Protein AF-0000000068873560 (afdb_homodimer)

Structure (mmCIF, N/CA/C/O backbone):
data_AF-0000000068873560-model_v1
#
loop_
_entity.id
_entity.type
_entity.pdbx_description
1 polymer 'Uncharacterized protein'
#
loop_
_atom_site.group_PDB
_atom_site.id
_atom_site.type_symbol
_atom_site.label_atom_id
_atom_site.label_alt_id
_atom_site.label_comp_id
_atom_site.label_asym_id
_atom_site.label_entity_id
_atom_site.label_seq_id
_atom_site.pdbx_PDB_ins_code
_atom_site.Cartn_x
_atom_site.Cartn_y
_atom_site.Cartn_z
_atom_site.occupancy
_atom_site.B_iso_or_equiv
_atom_site.auth_seq_id
_atom_site.auth_comp_id
_atom_site.auth_asym_id
_atom_site.auth_atom_id
_atom_site.pdbx_PDB_model_num
ATOM 1 N N . MET A 1 1 ? 21.547 13.695 35.094 1 49.75 1 MET A N 1
ATOM 2 C CA . MET A 1 1 ? 22.734 12.859 35.094 1 49.75 1 MET A CA 1
ATOM 3 C C . MET A 1 1 ? 22.391 11.398 35.375 1 49.75 1 MET A C 1
ATOM 5 O O . MET A 1 1 ? 22.875 10.5 34.688 1 49.75 1 MET A O 1
ATOM 9 N N . ILE A 1 2 ? 21.438 11.25 36.281 1 47.84 2 ILE A N 1
ATOM 10 C CA . ILE A 1 2 ? 21.031 9.906 36.688 1 47.84 2 ILE A CA 1
ATOM 11 C C . ILE A 1 2 ? 20.297 9.219 35.531 1 47.84 2 ILE A C 1
ATOM 13 O O . ILE A 1 2 ? 20.547 8.055 35.25 1 47.84 2 ILE A O 1
ATOM 17 N N . ALA A 1 3 ? 19.484 9.969 34.875 1 55.94 3 ALA A N 1
ATOM 18 C CA . ALA A 1 3 ? 18.688 9.383 33.781 1 55.94 3 ALA A CA 1
ATOM 19 C C . ALA A 1 3 ? 19.578 8.945 32.625 1 55.94 3 ALA A C 1
ATOM 21 O O . ALA A 1 3 ? 19.344 7.91 32 1 55.94 3 ALA A O 1
ATOM 22 N N . ILE A 1 4 ? 20.594 9.617 32.438 1 59.22 4 ILE A N 1
ATOM 23 C CA . ILE A 1 4 ? 21.531 9.289 31.375 1 59.22 4 ILE A CA 1
ATOM 24 C C . ILE A 1 4 ? 22.297 8.016 31.734 1 59.22 4 ILE A C 1
ATOM 26 O O . ILE A 1 4 ? 22.547 7.168 30.875 1 59.22 4 ILE A O 1
ATOM 30 N N . ARG A 1 5 ? 22.641 7.875 33.062 1 56.78 5 ARG A N 1
ATOM 31 C CA . ARG A 1 5 ? 23.359 6.688 33.5 1 56.78 5 ARG A CA 1
ATOM 32 C C . ARG A 1 5 ? 22.516 5.434 33.344 1 56.78 5 ARG A C 1
ATOM 34 O O . ARG A 1 5 ? 23.016 4.383 32.938 1 56.78 5 ARG A O 1
ATOM 41 N N . THR A 1 6 ? 21.328 5.582 33.625 1 57.56 6 THR A N 1
ATOM 42 C CA . THR A 1 6 ? 20.422 4.441 33.5 1 57.56 6 THR A CA 1
ATOM 43 C C . THR A 1 6 ? 20.25 4.059 32.031 1 57.56 6 THR A C 1
ATOM 45 O O . THR A 1 6 ? 20.172 2.873 31.688 1 57.56 6 THR A O 1
ATOM 48 N N . LYS A 1 7 ? 20.188 5.062 31.297 1 63.19 7 LYS A N 1
ATOM 49 C CA . LYS A 1 7 ? 20.016 4.762 29.875 1 63.19 7 LYS A CA 1
ATOM 50 C C . LYS A 1 7 ? 21.297 4.168 29.281 1 63.19 7 LYS A C 1
ATOM 52 O O . LYS A 1 7 ? 21.234 3.297 28.406 1 63.19 7 LYS A O 1
ATOM 57 N N . ILE A 1 8 ? 22.359 4.547 29.875 1 61.28 8 ILE A N 1
ATOM 58 C CA . ILE A 1 8 ? 23.625 3.988 29.438 1 61.28 8 ILE A CA 1
ATOM 59 C C . ILE A 1 8 ? 23.703 2.512 29.812 1 61.28 8 ILE A C 1
ATOM 61 O O . ILE A 1 8 ? 24.156 1.682 29.016 1 61.28 8 ILE A O 1
ATOM 65 N N . LYS A 1 9 ? 23.312 2.174 30.953 1 61 9 LYS A N 1
ATOM 66 C CA . LYS A 1 9 ? 23.297 0.784 31.391 1 61 9 LYS A CA 1
ATOM 67 C C . LYS A 1 9 ? 22.344 -0.053 30.547 1 61 9 LYS A C 1
ATOM 69 O O . LYS A 1 9 ? 22.641 -1.213 30.25 1 61 9 LYS A O 1
ATOM 74 N N . ALA A 1 10 ? 21.281 0.544 30.172 1 60.84 10 ALA A N 1
ATOM 75 C CA . ALA A 1 10 ? 20.25 -0.201 29.469 1 60.84 10 ALA A CA 1
ATOM 76 C C . ALA A 1 10 ? 20.562 -0.32 27.984 1 60.84 10 ALA A C 1
ATOM 78 O O . ALA A 1 10 ? 20.312 -1.36 27.359 1 60.84 10 ALA A O 1
ATOM 79 N N . GLN A 1 11 ? 21.156 0.758 27.516 1 64 11 GLN A N 1
ATOM 80 C CA . GLN A 1 11 ? 21.281 0.782 26.062 1 64 11 GLN A CA 1
ATOM 81 C C . GLN A 1 11 ? 22.734 0.658 25.625 1 64 11 GLN A C 1
ATOM 83 O O . GLN A 1 11 ? 23.016 0.486 24.438 1 64 11 GLN A O 1
ATOM 88 N N . GLY A 1 12 ? 23.578 0.713 26.531 1 59.78 12 GLY A N 1
ATOM 89 C CA . GLY A 1 12 ? 25 0.47 26.281 1 59.78 12 GLY A CA 1
ATOM 90 C C . GLY A 1 12 ? 25.766 1.73 25.938 1 59.78 12 GLY A C 1
ATOM 91 O O . GLY A 1 12 ? 25.172 2.785 25.703 1 59.78 12 GLY A O 1
ATOM 92 N N . TRP A 1 13 ? 27.062 1.512 26.047 1 60.91 13 TRP A N 1
ATOM 93 C CA . TRP A 1 13 ? 28 2.607 25.828 1 60.91 13 TRP A CA 1
ATOM 94 C C . TRP A 1 13 ? 27.922 3.121 24.406 1 60.91 13 TRP A C 1
ATOM 96 O O . TRP A 1 13 ? 28.031 4.324 24.156 1 60.91 13 TRP A O 1
ATOM 106 N N . ARG A 1 14 ? 27.688 2.338 23.5 1 59.44 14 ARG A N 1
ATOM 107 C CA . ARG A 1 14 ? 27.578 2.738 22.094 1 59.44 14 ARG A CA 1
ATOM 108 C C . ARG A 1 14 ? 26.375 3.652 21.891 1 59.44 14 ARG A C 1
ATOM 110 O O . ARG A 1 14 ? 26.453 4.629 21.141 1 59.44 14 ARG A O 1
ATOM 117 N N . TRP A 1 15 ? 25.453 3.244 22.594 1 60.69 15 TRP A N 1
ATOM 118 C CA . TRP A 1 15 ? 24.25 4.09 22.547 1 60.69 15 TRP A CA 1
ATOM 119 C C . TRP A 1 15 ? 24.562 5.48 23.094 1 60.69 15 TRP A C 1
ATOM 121 O O . TRP A 1 15 ? 24.188 6.488 22.5 1 60.69 15 TRP A O 1
ATOM 131 N N . PHE A 1 16 ? 25.203 5.496 24.25 1 60.62 16 PHE A N 1
ATOM 132 C CA . PHE A 1 16 ? 25.531 6.762 24.891 1 60.62 16 PHE A CA 1
ATOM 133 C C . PHE A 1 16 ? 26.391 7.629 23.984 1 60.62 16 PHE A C 1
ATOM 135 O O . PHE A 1 16 ? 26.109 8.812 23.797 1 60.62 16 PHE A O 1
ATOM 142 N N . MET A 1 17 ? 27.359 7.012 23.469 1 60.44 17 MET A N 1
ATOM 143 C CA . MET A 1 17 ? 28.234 7.766 22.594 1 60.44 17 MET A CA 1
ATOM 144 C C . MET A 1 17 ? 27.484 8.281 21.375 1 60.44 17 MET A C 1
ATOM 146 O O . MET A 1 17 ? 27.688 9.422 20.938 1 60.44 17 MET A O 1
ATOM 150 N N . ARG A 1 18 ? 26.625 7.484 20.984 1 62.81 18 ARG A N 1
ATOM 151 C CA . ARG A 1 18 ? 25.797 7.898 19.859 1 62.81 18 ARG A CA 1
ATOM 152 C C . ARG A 1 18 ? 24.891 9.07 20.234 1 62.81 18 ARG A C 1
ATOM 154 O O . ARG A 1 18 ? 24.719 10 19.438 1 62.81 18 ARG A O 1
ATOM 161 N N . ARG A 1 19 ? 24.438 8.953 21.391 1 63.59 19 ARG A N 1
ATOM 162 C CA . ARG A 1 19 ? 23.562 10.016 21.859 1 63.59 19 ARG A CA 1
ATOM 163 C C . ARG A 1 19 ? 24.328 11.32 22.031 1 63.59 19 ARG A C 1
ATOM 165 O O . ARG A 1 19 ? 23.844 12.391 21.688 1 63.59 19 ARG A O 1
ATOM 172 N N . VAL A 1 20 ? 25.422 11.18 22.672 1 60.22 20 VAL A N 1
ATOM 173 C CA . VAL A 1 20 ? 26.266 12.352 22.891 1 60.22 20 VAL A CA 1
ATOM 174 C C . VAL A 1 20 ? 26.609 12.984 21.547 1 60.22 20 VAL A C 1
ATOM 176 O O . VAL A 1 20 ? 26.469 14.195 21.359 1 60.22 20 VAL A O 1
ATOM 179 N N . LEU A 1 21 ? 26.875 12.148 20.672 1 59.06 21 LEU A N 1
ATOM 180 C CA . LEU A 1 21 ? 27.266 12.641 19.359 1 59.06 21 LEU A CA 1
ATOM 181 C C . LEU A 1 21 ? 26.078 13.258 18.625 1 59.06 21 LEU A C 1
ATOM 183 O O . LEU A 1 21 ? 26.219 14.289 17.953 1 59.06 21 LEU A O 1
ATOM 187 N N . ARG A 1 22 ? 25.031 12.656 18.859 1 61.5 22 ARG A N 1
ATOM 188 C CA . ARG A 1 22 ? 23.812 13.219 18.281 1 61.5 22 ARG A CA 1
ATOM 189 C C . ARG A 1 22 ? 23.531 14.609 18.844 1 61.5 22 ARG A C 1
ATOM 191 O O . ARG A 1 22 ? 23.141 15.516 18.109 1 61.5 22 ARG A O 1
ATOM 198 N N . GLU A 1 23 ? 23.703 14.625 20.094 1 60.62 23 GLU A N 1
ATOM 199 C CA . GLU A 1 23 ? 23.453 15.906 20.75 1 60.62 23 GLU A CA 1
ATOM 200 C C . GLU A 1 23 ? 24.453 16.969 20.297 1 60.62 23 GLU A C 1
ATOM 202 O O . GLU A 1 23 ? 24.125 18.156 20.25 1 60.62 23 GLU A O 1
ATOM 207 N N . ILE A 1 24 ? 25.531 16.469 19.938 1 58.03 24 ILE A N 1
ATOM 208 C CA . ILE A 1 24 ? 26.547 17.406 19.453 1 58.03 24 ILE A CA 1
ATOM 209 C C . ILE A 1 24 ? 26.219 17.844 18.031 1 58.03 24 ILE A C 1
ATOM 211 O O . ILE A 1 24 ? 26.375 19.016 17.688 1 58.03 24 ILE A O 1
ATOM 215 N N . LEU A 1 25 ? 25.734 16.953 17.281 1 54.62 25 LEU A N 1
ATOM 216 C CA . LEU A 1 25 ? 25.5 17.219 15.867 1 54.62 25 LEU A CA 1
ATOM 217 C C . LEU A 1 25 ? 24.172 17.906 15.656 1 54.62 25 LEU A C 1
ATOM 219 O O . LEU A 1 25 ? 24.031 18.75 14.766 1 54.62 25 LEU A O 1
ATOM 223 N N . GLN A 1 26 ? 23.266 17.484 16.453 1 54.06 26 GLN A N 1
ATOM 224 C CA . GLN A 1 26 ? 21.938 18.094 16.453 1 54.06 26 GLN A CA 1
ATOM 225 C C . GLN A 1 26 ? 21.438 18.328 17.875 1 54.06 26 GLN A C 1
ATOM 227 O O . GLN A 1 26 ? 20.641 17.547 18.406 1 54.06 26 GLN A O 1
ATOM 232 N N . PRO A 1 27 ? 21.938 19.359 18.406 1 53.75 27 PRO A N 1
ATOM 233 C CA . PRO A 1 27 ? 21.625 19.562 19.828 1 53.75 27 PRO A CA 1
ATOM 234 C C . PRO A 1 27 ? 20.141 19.766 20.094 1 53.75 27 PRO A C 1
ATOM 236 O O . PRO A 1 27 ? 19.5 20.594 19.422 1 53.75 27 PRO A O 1
ATOM 239 N N . VAL A 1 28 ? 19.547 18.859 20.812 1 55.38 28 VAL A N 1
ATOM 240 C CA . VAL A 1 28 ? 18.156 19.047 21.234 1 55.38 28 VAL A CA 1
ATOM 241 C C . VAL A 1 28 ? 18.125 19.547 22.672 1 55.38 28 VAL A C 1
ATOM 243 O O . VAL A 1 28 ? 17.125 20.109 23.125 1 55.38 28 VAL A O 1
ATOM 246 N N . THR A 1 29 ? 19.281 19.344 23.406 1 56.38 29 THR A N 1
ATOM 247 C CA . THR A 1 29 ? 19.359 19.766 24.797 1 56.38 29 THR A CA 1
ATOM 248 C C . THR A 1 29 ? 20.266 20.984 24.938 1 56.38 29 THR A C 1
ATOM 250 O O . THR A 1 29 ? 21.031 21.297 24.031 1 56.38 29 THR A O 1
ATOM 253 N N . LYS A 1 30 ? 20.094 21.656 26 1 58.69 30 LYS A N 1
ATOM 254 C CA . LYS A 1 30 ? 20.906 22.828 26.297 1 58.69 30 LYS A CA 1
ATOM 255 C C . LYS A 1 30 ? 22.391 22.484 26.281 1 58.69 30 LYS A C 1
ATOM 257 O O . LYS A 1 30 ? 23.219 23.25 25.766 1 58.69 30 LYS A O 1
ATOM 262 N N . THR A 1 31 ? 22.672 21.406 26.797 1 55.62 31 THR A N 1
ATOM 263 C CA . THR A 1 31 ? 24.062 20.969 26.844 1 55.62 31 THR A CA 1
ATOM 264 C C . THR A 1 31 ? 24.609 20.688 25.438 1 55.62 31 THR A C 1
ATOM 266 O O . THR A 1 31 ? 25.766 21.016 25.141 1 55.62 31 THR A O 1
ATOM 269 N N . GLY A 1 32 ? 23.828 20.125 24.547 1 57.91 32 GLY A N 1
ATOM 270 C CA . GLY A 1 32 ? 24.234 19.828 23.172 1 57.91 32 GLY A CA 1
ATOM 271 C C . GLY A 1 32 ? 24.516 21.078 22.359 1 57.91 32 GLY A C 1
ATOM 272 O O . GLY A 1 32 ? 25.422 21.078 21.516 1 57.91 32 GLY A O 1
ATOM 273 N N . LYS A 1 33 ? 23.859 22.094 22.656 1 59.97 33 LYS A N 1
ATOM 274 C CA . LYS A 1 33 ? 24.078 23.375 21.984 1 59.97 33 LYS A CA 1
ATOM 275 C C . LYS A 1 33 ? 25.469 23.922 22.281 1 59.97 33 LYS A C 1
ATOM 277 O O . LYS A 1 33 ? 26.078 24.578 21.438 1 59.97 33 LYS A O 1
ATOM 282 N N . TYR A 1 34 ? 25.875 23.641 23.422 1 57.53 34 TYR A N 1
ATOM 283 C CA . TYR A 1 34 ? 27.188 24.109 23.812 1 57.53 34 TYR A CA 1
ATOM 284 C C . TYR A 1 34 ? 28.281 23.344 23.062 1 57.53 34 TYR A C 1
ATOM 286 O O . TYR A 1 34 ? 29.391 23.844 22.891 1 57.53 34 TYR A O 1
ATOM 294 N N . LEU A 1 35 ? 27.922 22.234 22.625 1 56.94 35 LEU A N 1
ATOM 295 C CA . LEU A 1 35 ? 28.922 21.391 21.969 1 56.94 35 LEU A CA 1
ATOM 296 C C . LEU A 1 35 ? 28.891 21.594 20.453 1 56.94 35 LEU A C 1
ATOM 298 O O . LEU A 1 35 ? 29.703 21.016 19.734 1 56.94 35 LEU A O 1
ATOM 302 N N . LYS A 1 36 ? 28.062 22.422 19.984 1 59.81 36 LYS A N 1
ATOM 303 C CA . LYS A 1 36 ? 27.859 22.688 18.562 1 59.81 36 LYS A CA 1
ATOM 304 C C . LYS A 1 36 ? 29.172 23.047 17.891 1 59.81 36 LYS A C 1
ATOM 306 O O . LYS A 1 36 ? 29.469 22.578 16.781 1 59.81 36 LYS A O 1
ATOM 311 N N . PRO A 1 37 ? 29.953 23.828 18.562 1 57.69 37 PRO A N 1
ATOM 312 C CA . PRO A 1 37 ? 31.188 24.219 17.875 1 57.69 37 PRO A CA 1
ATOM 313 C C . PRO A 1 37 ? 32.094 23.047 17.578 1 57.69 37 PRO A C 1
ATOM 315 O O . PRO A 1 37 ? 32.938 23.109 16.656 1 57.69 37 PRO A O 1
ATOM 318 N N . PHE A 1 38 ? 31.844 22.016 18.266 1 57.22 38 PHE A N 1
ATOM 319 C CA . PHE A 1 38 ? 32.75 20.891 18.109 1 57.22 38 PHE A CA 1
ATOM 320 C C . PHE A 1 38 ? 32.188 19.891 17.094 1 57.22 38 PHE A C 1
ATOM 322 O O . PHE A 1 38 ? 32.781 18.828 16.875 1 57.22 38 PHE A O 1
ATOM 329 N N . LYS A 1 39 ? 31.141 20.266 16.516 1 62.75 39 LYS A N 1
ATOM 330 C CA . LYS A 1 39 ? 30.469 19.391 15.555 1 62.75 39 LYS A CA 1
ATOM 331 C C . LYS A 1 39 ? 31.406 18.984 14.43 1 62.75 39 LYS A C 1
ATOM 333 O O . LYS A 1 39 ? 31.453 17.797 14.062 1 62.75 39 LYS A O 1
ATOM 338 N N . PHE A 1 40 ? 31.984 19.891 14 1 59.06 40 PHE A N 1
ATOM 339 C CA . PHE A 1 40 ? 32.875 19.625 12.867 1 59.06 40 PHE A CA 1
ATOM 340 C C . PHE A 1 40 ? 34 18.688 13.266 1 59.06 40 PHE A C 1
ATOM 342 O O . PHE A 1 40 ? 34.312 17.734 12.547 1 59.06 40 PHE A O 1
ATOM 349 N N . ALA A 1 41 ? 34.5 18.969 14.375 1 58.72 41 ALA A N 1
ATOM 350 C CA . ALA A 1 41 ? 35.625 18.156 14.852 1 58.72 41 ALA A CA 1
ATOM 351 C C . ALA A 1 41 ? 35.188 16.703 15.094 1 58.72 41 ALA A C 1
ATOM 353 O O . ALA A 1 41 ? 35.875 15.773 14.695 1 58.72 41 ALA A O 1
ATOM 354 N N . ILE A 1 42 ? 34.156 16.578 15.633 1 60.47 42 ILE A N 1
ATOM 355 C CA . ILE A 1 42 ? 33.656 15.25 15.969 1 60.47 42 ILE A CA 1
ATOM 356 C C . ILE A 1 42 ? 33.312 14.5 14.688 1 60.47 42 ILE A C 1
ATOM 358 O O . ILE A 1 42 ? 33.594 13.312 14.555 1 60.47 42 ILE A O 1
ATOM 362 N N . TYR A 1 43 ? 32.812 15.266 13.836 1 61.16 43 TYR A N 1
ATOM 363 C CA . TYR A 1 43 ? 32.469 14.656 12.547 1 61.16 43 TYR A CA 1
ATOM 364 C C . TYR A 1 43 ? 33.75 14.148 11.852 1 61.16 43 TYR A C 1
ATOM 366 O O . TYR A 1 43 ? 33.781 13 11.406 1 61.16 43 TYR A O 1
ATOM 374 N N . VAL A 1 44 ? 34.656 14.953 11.805 1 59.94 44 VAL A N 1
ATOM 375 C CA . VAL A 1 44 ? 35.844 14.648 11.039 1 59.94 44 VAL A CA 1
ATOM 376 C C . VAL A 1 44 ? 36.688 13.617 11.789 1 59.94 44 VAL A C 1
ATOM 378 O O . VAL A 1 44 ? 37.281 12.727 11.18 1 59.94 44 VAL A O 1
ATOM 381 N N . LEU A 1 45 ? 36.594 13.75 13.078 1 63.47 45 LEU A N 1
ATOM 382 C CA . LEU A 1 45 ? 37.531 12.938 13.852 1 63.47 45 LEU A CA 1
ATOM 383 C C . LEU A 1 45 ? 36.906 11.586 14.203 1 63.47 45 LEU A C 1
ATOM 385 O O . LEU A 1 45 ? 37.594 10.594 14.344 1 63.47 45 LEU A O 1
ATOM 389 N N . LEU A 1 46 ? 35.625 11.617 14.219 1 64.31 46 LEU A N 1
ATOM 390 C CA . LEU A 1 46 ? 35.031 10.391 14.719 1 64.31 46 LEU A CA 1
ATOM 391 C C . LEU A 1 46 ? 34.125 9.766 13.664 1 64.31 46 LEU A C 1
ATOM 393 O O . LEU A 1 46 ? 34.281 8.602 13.305 1 64.31 46 LEU A O 1
ATOM 397 N N . CYS A 1 47 ? 33.312 10.602 13.125 1 63.28 47 CYS A N 1
ATOM 398 C CA . CYS A 1 47 ? 32.281 10.055 12.242 1 63.28 47 CYS A CA 1
ATOM 399 C C . CYS A 1 47 ? 32.875 9.562 10.938 1 63.28 47 CYS A C 1
ATOM 401 O O . CYS A 1 47 ? 32.625 8.438 10.508 1 63.28 47 CYS A O 1
ATOM 403 N N . LYS A 1 48 ? 33.719 10.328 10.391 1 64.12 48 LYS A N 1
ATOM 404 C CA . LYS A 1 48 ? 34.312 10.016 9.078 1 64.12 48 LYS A CA 1
ATOM 405 C C . LYS A 1 48 ? 35.188 8.773 9.148 1 64.12 48 LYS A C 1
ATOM 407 O O . LYS A 1 48 ? 35.031 7.848 8.344 1 64.12 48 LYS A O 1
ATOM 412 N N . PRO A 1 49 ? 36.031 8.719 10.094 1 66.06 49 PRO A N 1
ATOM 413 C CA . PRO A 1 49 ? 36.844 7.504 10.172 1 66.06 49 PRO A CA 1
ATOM 414 C C . PRO A 1 49 ? 36 6.254 10.445 1 66.06 49 PRO A C 1
ATOM 416 O O . PRO A 1 49 ? 36.281 5.188 9.891 1 66.06 49 PRO A O 1
ATOM 419 N N . MET A 1 50 ? 35.031 6.406 11.242 1 66.88 50 MET A N 1
ATOM 420 C CA . MET A 1 50 ? 34.156 5.262 11.547 1 66.88 50 MET A CA 1
ATOM 421 C C . MET A 1 50 ? 33.406 4.812 10.305 1 66.88 50 MET A C 1
ATOM 423 O O . MET A 1 50 ? 33.219 3.615 10.086 1 66.88 50 MET A O 1
ATOM 427 N N . ASP A 1 51 ? 32.969 5.73 9.555 1 67.25 51 ASP A N 1
ATOM 428 C CA . ASP A 1 51 ? 32.312 5.41 8.297 1 67.25 51 ASP A CA 1
ATOM 429 C C . ASP A 1 51 ? 33.25 4.637 7.367 1 67.25 51 ASP A C 1
ATOM 431 O O . ASP A 1 51 ? 32.844 3.689 6.699 1 67.25 51 ASP A O 1
ATOM 435 N N . ILE A 1 52 ? 34.438 5.086 7.41 1 64.69 52 ILE A N 1
ATOM 436 C CA . ILE A 1 52 ? 35.438 4.449 6.559 1 64.69 52 ILE A CA 1
ATOM 437 C C . ILE A 1 52 ? 35.688 3.018 7.031 1 64.69 52 ILE A C 1
ATOM 439 O O . ILE A 1 52 ? 35.75 2.096 6.215 1 64.69 52 ILE A O 1
ATOM 443 N N . ILE A 1 53 ? 35.719 2.863 8.305 1 63.16 53 ILE A N 1
ATOM 444 C CA . ILE A 1 53 ? 35.938 1.536 8.875 1 63.16 53 ILE A CA 1
ATOM 445 C C . ILE A 1 53 ? 34.719 0.646 8.57 1 63.16 53 ILE A C 1
ATOM 447 O O . ILE A 1 53 ? 34.875 -0.499 8.133 1 63.16 53 ILE A O 1
ATOM 451 N N . ASN A 1 54 ? 33.594 1.213 8.758 1 63.1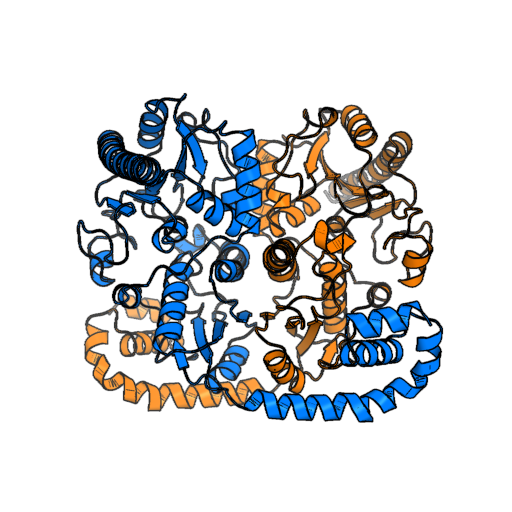9 54 ASN A N 1
ATOM 452 C CA . ASN A 1 54 ? 32.375 0.458 8.5 1 63.19 54 ASN A CA 1
ATOM 453 C C . ASN A 1 54 ? 32.25 0.098 7.027 1 63.19 54 ASN A C 1
ATOM 455 O O . ASN A 1 54 ? 31.766 -0.989 6.691 1 63.19 54 ASN A O 1
ATOM 459 N N . TYR A 1 55 ? 32.656 0.988 6.254 1 62 55 TYR A N 1
ATOM 460 C CA . TYR A 1 55 ? 32.656 0.743 4.816 1 62 55 TYR A CA 1
ATOM 461 C C . TYR A 1 55 ? 33.562 -0.421 4.461 1 62 55 TYR A C 1
ATOM 463 O O . TYR A 1 55 ? 33.188 -1.299 3.68 1 62 55 TYR A O 1
ATOM 471 N N . ARG A 1 56 ? 34.719 -0.36 4.977 1 58.5 56 ARG A N 1
ATOM 472 C CA . ARG A 1 56 ? 35.719 -1.41 4.691 1 58.5 56 ARG A CA 1
ATOM 473 C C . ARG A 1 56 ? 35.219 -2.764 5.188 1 58.5 56 ARG A C 1
ATOM 475 O O . ARG A 1 56 ? 35.438 -3.787 4.535 1 58.5 56 ARG A O 1
ATOM 482 N N . ARG A 1 57 ? 34.5 -2.738 6.203 1 57.28 57 ARG A N 1
ATOM 483 C CA . ARG A 1 57 ? 33.938 -3.957 6.781 1 57.28 57 ARG A CA 1
ATOM 484 C C . ARG A 1 57 ? 32.75 -4.469 5.957 1 57.28 57 ARG A C 1
ATOM 486 O O . ARG A 1 57 ? 32.531 -5.676 5.887 1 57.28 57 ARG A O 1
ATOM 493 N N . SER A 1 58 ? 32.031 -3.506 5.5 1 56.84 58 SER A N 1
ATOM 494 C CA . SER A 1 58 ? 30.828 -3.867 4.738 1 56.84 58 SER A CA 1
ATOM 495 C C . SER A 1 58 ? 31.188 -4.492 3.398 1 56.84 58 SER A C 1
ATOM 497 O O . SER A 1 58 ? 30.438 -5.305 2.857 1 56.84 58 SER A O 1
ATOM 499 N N . LYS A 1 59 ? 32.281 -4.094 2.723 1 52.16 59 LYS A N 1
ATOM 500 C CA . LYS A 1 59 ? 32.719 -4.66 1.444 1 52.16 59 LYS A CA 1
ATOM 501 C C . LYS A 1 59 ? 32.969 -6.156 1.567 1 52.16 59 LYS A C 1
ATOM 503 O O . LYS A 1 59 ? 33.312 -6.812 0.585 1 52.16 59 LYS A O 1
ATOM 508 N N . LYS A 1 60 ? 32.938 -6.629 2.688 1 50.34 60 LYS A N 1
ATOM 509 C CA . LYS A 1 60 ? 33.5 -7.98 2.777 1 50.34 60 LYS A CA 1
ATOM 510 C C . LYS A 1 60 ? 32.625 -8.977 2.018 1 50.34 60 LYS A C 1
ATOM 512 O O . LYS A 1 60 ? 33.125 -9.922 1.41 1 50.34 60 LYS A O 1
ATOM 517 N N . ASN A 1 61 ? 31.156 -9.164 2.24 1 55.81 61 ASN A N 1
ATOM 518 C CA . ASN A 1 61 ? 30.734 -10.359 1.514 1 55.81 61 ASN A CA 1
ATOM 519 C C . ASN A 1 61 ? 29.75 -10.016 0.397 1 55.81 61 ASN A C 1
ATOM 521 O O . ASN A 1 61 ? 28.547 -10.242 0.534 1 55.81 61 ASN A O 1
ATOM 525 N N . PRO A 1 62 ? 30.25 -9.008 -0.578 1 58.81 62 PRO A N 1
ATOM 526 C CA . PRO A 1 62 ? 29.375 -8.742 -1.719 1 58.81 62 PRO A CA 1
ATOM 527 C C . PRO A 1 62 ? 28.812 -10.008 -2.348 1 58.81 62 PRO A C 1
ATOM 529 O O . PRO A 1 62 ? 27.844 -9.953 -3.109 1 58.81 62 PRO A O 1
ATOM 532 N N . THR A 1 63 ? 29.188 -11.023 -1.862 1 71.44 63 THR A N 1
ATOM 533 C CA . THR A 1 63 ? 28.875 -12.266 -2.561 1 71.44 63 THR A CA 1
ATOM 534 C C . THR A 1 63 ? 27.734 -13 -1.865 1 71.44 63 THR A C 1
ATOM 536 O O . THR A 1 63 ? 27.344 -14.086 -2.297 1 71.44 63 THR A O 1
ATOM 539 N N . ASP A 1 64 ? 27.109 -12.32 -1.018 1 88.88 64 ASP A N 1
ATOM 540 C CA . ASP A 1 64 ? 26.062 -13.047 -0.295 1 88.88 64 ASP A CA 1
ATOM 541 C C . ASP A 1 64 ? 24.688 -12.461 -0.58 1 88.88 64 ASP A C 1
ATOM 543 O O . ASP A 1 64 ? 23.891 -12.25 0.341 1 88.88 64 ASP A O 1
ATOM 547 N N . THR A 1 65 ? 24.547 -11.977 -1.823 1 93.12 65 THR A N 1
ATOM 548 C CA . THR A 1 65 ? 23.297 -11.32 -2.184 1 93.12 65 THR A CA 1
ATOM 549 C C . THR A 1 65 ? 22.828 -11.766 -3.564 1 93.12 65 THR A C 1
ATOM 551 O O . THR A 1 65 ? 23.609 -11.789 -4.516 1 93.12 65 THR A O 1
ATOM 554 N N . LEU A 1 66 ? 21.578 -12.211 -3.643 1 96 66 LEU A N 1
ATOM 555 C CA . LEU A 1 66 ? 20.953 -12.359 -4.949 1 96 66 LEU A CA 1
ATOM 556 C C . LEU A 1 66 ? 20.312 -11.055 -5.406 1 96 66 LEU A C 1
ATOM 558 O O . LEU A 1 66 ? 19.516 -10.461 -4.676 1 96 66 LEU A O 1
ATOM 562 N N . TYR A 1 67 ? 20.719 -10.609 -6.574 1 96.62 67 TYR A N 1
ATOM 563 C CA . TYR A 1 67 ? 20.125 -9.438 -7.184 1 96.62 67 TYR A CA 1
ATOM 564 C C . TYR A 1 67 ? 19 -9.828 -8.148 1 96.62 67 TYR A C 1
ATOM 566 O O . TYR A 1 67 ? 19.266 -10.43 -9.188 1 96.62 67 TYR A O 1
ATOM 574 N N . PHE A 1 68 ? 17.812 -9.539 -7.742 1 98.12 68 PHE A N 1
ATOM 575 C CA . PHE A 1 68 ? 16.641 -9.789 -8.578 1 98.12 68 PHE A CA 1
ATOM 576 C C . PHE A 1 68 ? 16.25 -8.539 -9.344 1 98.12 68 PHE A C 1
ATOM 578 O O . PHE A 1 68 ? 15.789 -7.559 -8.758 1 98.12 68 PHE A O 1
ATOM 585 N N . PHE A 1 69 ? 16.406 -8.578 -10.664 1 97.69 69 PHE A N 1
ATOM 586 C CA . PHE A 1 69 ? 16.062 -7.449 -11.516 1 97.69 69 PHE A CA 1
ATOM 587 C C . PHE A 1 69 ? 14.688 -7.648 -12.148 1 97.69 69 PHE A C 1
ATOM 589 O O . PHE A 1 69 ? 14.492 -8.57 -12.938 1 97.69 69 PHE A O 1
ATOM 596 N N . TYR A 1 70 ? 13.758 -6.863 -11.758 1 98.31 70 TYR A N 1
ATOM 597 C CA . TYR A 1 70 ? 12.453 -6.793 -12.398 1 98.31 70 TYR A CA 1
ATOM 598 C C . TYR A 1 70 ? 12.367 -5.582 -13.32 1 98.31 70 TYR A C 1
ATOM 600 O O . TYR A 1 70 ? 12.094 -4.469 -12.867 1 98.31 70 TYR A O 1
ATOM 608 N N . ASP A 1 71 ? 12.508 -5.82 -14.625 1 96.69 71 ASP A N 1
ATOM 609 C CA . ASP A 1 71 ? 12.688 -4.766 -15.617 1 96.69 71 ASP A CA 1
ATOM 610 C C . ASP A 1 71 ? 11.367 -4.438 -16.312 1 96.69 71 ASP A C 1
ATOM 612 O O . ASP A 1 71 ? 10.844 -5.242 -17.078 1 96.69 71 ASP A O 1
ATOM 616 N N . LEU A 1 72 ? 10.898 -3.209 -16.062 1 96.31 72 LEU A N 1
ATOM 617 C CA . LEU A 1 72 ? 9.57 -2.814 -16.516 1 96.31 72 LEU A CA 1
ATOM 618 C C . LEU A 1 72 ? 9.562 -2.549 -18.016 1 96.31 72 LEU A C 1
ATOM 620 O O . LEU A 1 72 ? 8.523 -2.195 -18.578 1 96.31 72 LEU A O 1
ATOM 624 N N . GLU A 1 73 ? 10.648 -2.695 -18.594 1 91.38 73 GLU A N 1
ATOM 625 C CA . GLU A 1 73 ? 10.672 -2.652 -20.062 1 91.38 73 GLU A CA 1
ATOM 626 C C . GLU A 1 73 ? 10.039 -3.904 -20.656 1 91.38 73 GLU A C 1
ATOM 628 O O . GLU A 1 73 ? 9.445 -3.854 -21.734 1 91.38 73 GLU A O 1
ATOM 633 N N . VAL A 1 74 ? 10.133 -5.008 -19.844 1 90.19 74 VAL A N 1
ATOM 634 C CA . VAL A 1 74 ? 9.672 -6.27 -20.406 1 90.19 74 VAL A CA 1
ATOM 635 C C . VAL A 1 74 ? 8.688 -6.938 -19.453 1 90.19 74 VAL A C 1
ATOM 637 O O . VAL A 1 74 ? 7.836 -7.727 -19.875 1 90.19 74 VAL A O 1
ATOM 640 N N . GLU A 1 75 ? 8.844 -6.668 -18.234 1 94.31 75 GLU A N 1
ATOM 641 C CA . GLU A 1 75 ? 7.992 -7.301 -17.219 1 94.31 75 GLU A CA 1
ATOM 642 C C . GLU A 1 75 ? 6.676 -6.547 -17.062 1 94.31 75 GLU A C 1
ATOM 644 O O . GLU A 1 75 ? 6.652 -5.316 -17.078 1 94.31 75 GLU A O 1
ATOM 649 N N . PRO A 1 76 ? 5.586 -7.223 -16.922 1 92.31 76 PRO A N 1
ATOM 650 C CA . PRO A 1 76 ? 4.309 -6.547 -16.672 1 92.31 76 PRO A CA 1
ATOM 651 C C . PRO A 1 76 ? 4.164 -6.051 -15.242 1 92.31 76 PRO A C 1
ATOM 653 O O . PRO A 1 76 ? 4.762 -6.617 -14.328 1 92.31 76 PRO A O 1
ATOM 656 N N . ILE A 1 77 ? 3.434 -5.004 -15.109 1 95.62 77 ILE A N 1
ATOM 657 C CA . ILE A 1 77 ? 3.121 -4.492 -13.781 1 95.62 77 ILE A CA 1
ATOM 658 C C . ILE A 1 77 ? 1.806 -5.094 -13.297 1 95.62 77 ILE A C 1
ATOM 660 O O . ILE A 1 77 ? 0.796 -4.391 -13.188 1 95.62 77 ILE A O 1
ATOM 664 N N . THR A 1 78 ? 1.867 -6.312 -12.992 1 94.81 78 THR A N 1
ATOM 665 C CA . THR A 1 78 ? 0.742 -7.129 -12.547 1 94.81 78 THR A CA 1
ATOM 666 C C . THR A 1 78 ? 1.168 -8.078 -11.43 1 94.81 78 THR A C 1
ATOM 668 O O . THR A 1 78 ? 2.289 -7.984 -10.922 1 94.81 78 THR A O 1
ATOM 671 N N . TYR A 1 79 ? 0.296 -8.984 -11.117 1 96.44 79 TYR A N 1
ATOM 672 C CA . TYR A 1 79 ? 0.576 -9.961 -10.062 1 96.44 79 TYR A CA 1
ATOM 673 C C . TYR A 1 79 ? 1.55 -11.023 -10.555 1 96.44 79 TYR A C 1
ATOM 675 O O . TYR A 1 79 ? 1.991 -11.875 -9.781 1 96.44 79 TYR A O 1
ATOM 683 N N . ASN A 1 80 ? 1.987 -10.914 -11.82 1 95 80 ASN A N 1
ATOM 684 C CA . ASN A 1 80 ? 3.082 -11.758 -12.281 1 95 80 ASN A CA 1
ATOM 685 C C . ASN A 1 80 ? 4.336 -11.562 -11.43 1 95 80 ASN A C 1
ATOM 687 O O . ASN A 1 80 ? 5.16 -12.477 -11.32 1 95 80 ASN A O 1
ATOM 691 N N . PHE A 1 81 ? 4.336 -10.445 -10.883 1 98 81 PHE A N 1
ATOM 692 C CA . PHE A 1 81 ? 5.445 -10.133 -9.992 1 98 81 PHE A CA 1
ATOM 693 C C . PHE A 1 81 ? 5.516 -11.133 -8.836 1 98 81 PHE A C 1
ATOM 695 O O . PHE A 1 81 ? 6.602 -11.43 -8.336 1 98 81 PHE A O 1
ATOM 702 N N . CYS A 1 82 ? 4.43 -11.734 -8.414 1 97.31 82 CYS A N 1
ATOM 703 C CA . CYS A 1 82 ? 4.41 -12.758 -7.371 1 97.31 82 CYS A CA 1
ATOM 704 C C . CYS A 1 82 ? 5.285 -13.945 -7.75 1 97.31 82 CYS A C 1
ATOM 706 O O . CYS A 1 82 ? 6.102 -14.398 -6.949 1 97.31 82 CYS A O 1
ATOM 708 N N . TRP A 1 83 ? 5.09 -14.375 -8.961 1 96.44 83 TRP A N 1
ATOM 709 C CA . TRP A 1 83 ? 5.852 -15.516 -9.453 1 96.44 83 TRP A CA 1
ATOM 710 C C . TRP A 1 83 ? 7.34 -15.188 -9.516 1 96.44 83 TRP A C 1
ATOM 712 O O . TRP A 1 83 ? 8.18 -15.961 -9.047 1 96.44 83 TRP A O 1
ATOM 722 N N . ALA A 1 84 ? 7.59 -14.016 -10.086 1 97.25 84 ALA A N 1
ATOM 723 C CA . ALA A 1 84 ? 8.984 -13.586 -10.227 1 97.25 84 ALA A CA 1
ATOM 724 C C . ALA A 1 84 ? 9.664 -13.492 -8.859 1 97.25 84 ALA A C 1
ATOM 726 O O . ALA A 1 84 ? 10.789 -13.961 -8.695 1 97.25 84 ALA A O 1
ATOM 727 N N . LEU A 1 85 ? 9.008 -12.922 -7.941 1 97.69 85 LEU A N 1
ATOM 728 C CA . LEU A 1 85 ? 9.531 -12.727 -6.598 1 97.69 85 LEU A CA 1
ATOM 729 C C . LEU A 1 85 ? 9.758 -14.07 -5.902 1 97.69 85 LEU A C 1
ATOM 731 O O . LEU A 1 85 ? 10.789 -14.273 -5.254 1 97.69 85 LEU A O 1
ATOM 735 N N . ALA A 1 86 ? 8.805 -14.961 -6.016 1 97.25 86 ALA A N 1
ATOM 736 C CA . ALA A 1 86 ? 8.93 -16.281 -5.414 1 97.25 86 ALA A CA 1
ATOM 737 C C . ALA A 1 86 ? 10.102 -17.047 -6.02 1 97.25 86 ALA A C 1
ATOM 739 O O . ALA A 1 86 ? 10.836 -17.75 -5.305 1 97.25 86 ALA A O 1
ATOM 740 N N . ILE A 1 87 ? 10.266 -16.938 -7.293 1 97.12 87 ILE A N 1
ATOM 741 C CA . ILE A 1 87 ? 11.375 -17.594 -7.965 1 97.12 87 ILE A CA 1
ATOM 742 C C . ILE A 1 87 ? 12.695 -17.016 -7.461 1 97.12 87 ILE A C 1
ATOM 744 O O . ILE A 1 87 ? 13.641 -17.766 -7.168 1 97.12 87 ILE A O 1
ATOM 748 N N . ALA A 1 88 ? 12.734 -15.695 -7.371 1 97 88 ALA A N 1
ATOM 749 C CA . ALA A 1 88 ? 13.938 -15.055 -6.855 1 97 88 ALA A CA 1
ATOM 750 C C . ALA A 1 88 ? 14.266 -15.547 -5.449 1 97 88 ALA A C 1
ATOM 752 O O . ALA A 1 88 ? 15.43 -15.844 -5.145 1 97 88 ALA A O 1
ATOM 753 N N . GLU A 1 89 ? 13.32 -15.688 -4.594 1 96.88 89 GLU A N 1
ATOM 754 C CA . GLU A 1 89 ? 13.516 -16.172 -3.232 1 96.88 89 GLU A CA 1
ATOM 755 C C . GLU A 1 89 ? 13.984 -17.625 -3.234 1 96.88 89 GLU A C 1
ATOM 757 O O . GLU A 1 89 ? 14.875 -18 -2.467 1 96.88 89 GLU A O 1
ATOM 762 N N . ALA A 1 90 ? 13.359 -18.422 -4.078 1 95.94 90 ALA A N 1
ATOM 763 C CA . ALA A 1 90 ? 13.773 -19.812 -4.195 1 95.94 90 ALA A CA 1
ATOM 764 C C . ALA A 1 90 ? 15.227 -19.906 -4.652 1 95.94 90 ALA A C 1
ATOM 766 O O . ALA A 1 90 ? 15.992 -20.734 -4.137 1 95.94 90 ALA A O 1
ATOM 767 N N . ARG A 1 91 ? 15.578 -19.094 -5.59 1 95.31 91 ARG A N 1
ATOM 768 C CA . ARG A 1 91 ? 16.953 -19.062 -6.098 1 95.31 91 ARG A CA 1
ATOM 769 C C . ARG A 1 91 ? 17.922 -18.625 -5.012 1 95.31 91 ARG A C 1
ATOM 771 O O . ARG A 1 91 ? 19.031 -19.156 -4.91 1 95.31 91 ARG A O 1
ATOM 778 N N . ARG A 1 92 ? 17.562 -17.609 -4.281 1 95.5 92 ARG A N 1
ATOM 779 C CA . ARG A 1 92 ? 18.391 -17.172 -3.158 1 95.5 92 ARG A CA 1
ATOM 780 C C . ARG A 1 92 ? 18.672 -18.328 -2.207 1 95.5 92 ARG A C 1
ATOM 782 O O . ARG A 1 92 ? 19.828 -18.531 -1.81 1 95.5 92 ARG A O 1
ATOM 789 N N . LYS A 1 93 ? 17.656 -19.078 -1.861 1 94.56 93 LYS A N 1
ATOM 790 C CA . LYS A 1 93 ? 17.781 -20.219 -0.962 1 94.56 93 LYS A CA 1
ATOM 791 C C . LYS A 1 93 ? 18.672 -21.312 -1.58 1 94.56 93 LYS A C 1
ATOM 793 O O . LYS A 1 93 ? 19.5 -21.906 -0.895 1 94.56 93 LYS A O 1
ATOM 798 N N . GLU A 1 94 ? 18.375 -21.516 -2.805 1 94 94 GLU A N 1
ATOM 799 C CA . GLU A 1 94 ? 19.141 -22.531 -3.523 1 94 94 GLU A CA 1
ATOM 800 C C . GLU A 1 94 ? 20.641 -22.219 -3.475 1 94 94 GLU A C 1
ATOM 802 O O . GLU A 1 94 ? 21.453 -23.125 -3.297 1 94 94 GLU A O 1
ATOM 807 N N . HIS A 1 95 ? 20.984 -20.984 -3.6 1 93.62 95 HIS A N 1
ATOM 808 C CA . HIS A 1 95 ? 22.375 -20.562 -3.586 1 93.62 95 HIS A CA 1
ATOM 809 C C . HIS A 1 95 ? 22.859 -20.312 -2.162 1 93.62 95 HIS A C 1
ATOM 811 O O . HIS A 1 95 ? 24 -19.891 -1.956 1 93.62 95 HIS A O 1
ATOM 817 N N . ARG A 1 96 ? 22 -20.5 -1.178 1 94.06 96 ARG A N 1
ATOM 818 C CA . ARG A 1 96 ? 22.312 -20.328 0.236 1 94.06 96 ARG A CA 1
ATOM 819 C C . ARG A 1 96 ? 22.812 -18.906 0.519 1 94.06 96 ARG A C 1
ATOM 821 O O . ARG A 1 96 ? 23.797 -18.719 1.214 1 94.06 96 ARG A O 1
ATOM 828 N N . LEU A 1 97 ? 22.172 -17.984 -0.169 1 93.81 97 LEU A N 1
ATOM 829 C CA . LEU A 1 97 ? 22.469 -16.578 0.042 1 93.81 97 LEU A CA 1
ATOM 830 C C . LEU A 1 97 ? 21.594 -15.992 1.146 1 93.81 97 LEU A C 1
ATOM 832 O O . LEU A 1 97 ? 20.453 -16.391 1.313 1 93.81 97 LEU A O 1
ATOM 836 N N . SER A 1 98 ? 22.109 -15.055 1.841 1 91.19 98 SER A N 1
ATOM 837 C CA . SER A 1 98 ? 21.422 -14.5 2.998 1 91.19 98 SER A CA 1
ATOM 838 C C . SER A 1 98 ? 20.516 -13.344 2.596 1 91.19 98 SER A C 1
ATOM 840 O O . SER A 1 98 ? 19.516 -13.062 3.275 1 91.19 98 SER A O 1
ATOM 842 N N . GLN A 1 99 ? 20.875 -12.711 1.477 1 92.56 99 GLN A N 1
ATOM 843 C CA . GLN A 1 99 ? 20.156 -11.477 1.171 1 92.56 99 GLN A CA 1
ATOM 844 C C . GLN A 1 99 ? 19.531 -11.531 -0.223 1 92.56 99 GLN A C 1
ATOM 846 O O . GLN A 1 99 ? 20.094 -12.148 -1.134 1 92.56 99 GLN A O 1
ATOM 851 N N . LEU A 1 100 ? 18.406 -10.961 -0.318 1 96.19 100 LEU A N 1
ATOM 852 C CA . LEU A 1 100 ? 17.734 -10.727 -1.589 1 96.19 100 LEU A CA 1
ATOM 853 C C . LEU A 1 100 ? 17.562 -9.234 -1.845 1 96.19 100 LEU A C 1
ATOM 855 O O . LEU A 1 100 ? 17.047 -8.508 -0.991 1 96.19 100 LEU A O 1
ATOM 859 N N . LYS A 1 101 ? 18.078 -8.789 -2.912 1 96.5 101 LYS A N 1
ATOM 860 C CA . LYS A 1 101 ? 17.938 -7.398 -3.334 1 96.5 101 LYS A CA 1
ATOM 861 C C . LYS A 1 101 ? 17.031 -7.285 -4.555 1 96.5 101 LYS A C 1
ATOM 863 O O . LYS A 1 101 ? 17.375 -7.773 -5.637 1 96.5 101 LYS A O 1
ATOM 868 N N . ILE A 1 102 ? 15.93 -6.656 -4.395 1 98.31 102 ILE A N 1
ATOM 869 C CA . ILE A 1 102 ? 14.945 -6.484 -5.461 1 98.31 102 ILE A CA 1
ATOM 870 C C . ILE A 1 102 ? 15.18 -5.152 -6.172 1 98.31 102 ILE A C 1
ATOM 872 O O . ILE A 1 102 ? 15.148 -4.094 -5.539 1 98.31 102 ILE A O 1
ATOM 876 N N . ILE A 1 103 ? 15.414 -5.176 -7.426 1 98.19 103 ILE A N 1
ATOM 877 C CA . ILE A 1 103 ? 15.664 -3.98 -8.227 1 98.19 103 ILE A CA 1
ATOM 878 C C . ILE A 1 103 ? 14.57 -3.83 -9.281 1 98.19 103 ILE A C 1
ATOM 880 O O . ILE A 1 103 ? 14.477 -4.645 -10.203 1 98.19 103 ILE A O 1
ATOM 884 N N . ILE A 1 104 ? 13.773 -2.857 -9.133 1 98.25 104 ILE A N 1
ATOM 885 C CA . ILE A 1 104 ? 12.773 -2.533 -10.148 1 98.25 104 ILE A CA 1
ATOM 886 C C . ILE A 1 104 ? 13.336 -1.495 -11.109 1 98.25 104 ILE A C 1
ATOM 888 O O . ILE A 1 104 ? 13.68 -0.382 -10.711 1 98.25 104 ILE A O 1
ATOM 892 N N . VAL A 1 105 ? 13.391 -1.853 -12.375 1 96.81 105 VAL A N 1
ATOM 893 C CA . VAL A 1 105 ? 14.031 -1.044 -13.406 1 96.81 105 VAL A CA 1
ATOM 894 C C . VAL A 1 105 ? 12.969 -0.387 -14.281 1 96.81 105 VAL A C 1
ATOM 896 O O . VAL A 1 105 ? 12.102 -1.068 -14.828 1 96.81 105 VAL A O 1
ATOM 899 N N . PRO A 1 106 ? 13.039 0.928 -14.367 1 94.94 106 PRO A N 1
ATOM 900 C CA . PRO A 1 106 ? 12.031 1.594 -15.188 1 94.94 106 PRO A CA 1
ATOM 901 C C . PRO A 1 106 ? 12.133 1.226 -16.672 1 94.94 106 PRO A C 1
ATOM 903 O O . PRO A 1 106 ? 13.227 0.915 -17.156 1 94.94 106 PRO A O 1
ATOM 906 N N .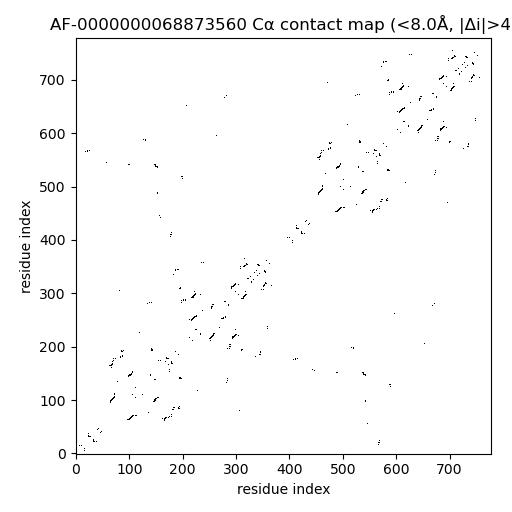 GLY A 1 107 ? 11 1.253 -17.281 1 92.19 107 GLY A N 1
ATOM 907 C CA . GLY A 1 107 ? 10.977 1.052 -18.719 1 92.19 107 GLY A CA 1
ATOM 908 C C . GLY A 1 107 ? 11.414 2.277 -19.5 1 92.19 107 GLY A C 1
ATOM 909 O O . GLY A 1 107 ? 11.703 3.32 -18.922 1 92.19 107 GLY A O 1
ATOM 910 N N . LEU A 1 108 ? 11.414 2.141 -20.766 1 86.06 108 LEU A N 1
ATOM 911 C CA . LEU A 1 108 ? 11.922 3.201 -21.641 1 86.06 108 LEU A CA 1
ATOM 912 C C . LEU A 1 108 ? 10.836 4.234 -21.922 1 86.06 108 LEU A C 1
ATOM 914 O O . LEU A 1 108 ? 11.141 5.398 -22.188 1 86.06 108 LEU A O 1
ATOM 918 N N . SER A 1 109 ? 9.625 3.74 -21.859 1 85.62 109 SER A N 1
ATOM 919 C CA . SER A 1 109 ? 8.508 4.637 -22.156 1 85.62 109 SER A CA 1
ATOM 920 C C . SER A 1 109 ? 7.926 5.234 -20.875 1 85.62 109 SER A C 1
ATOM 922 O O . SER A 1 109 ? 6.977 4.691 -20.312 1 85.62 109 SER A O 1
ATOM 924 N N . GLN A 1 110 ? 8.43 6.383 -20.5 1 84.69 110 GLN A N 1
ATOM 925 C CA . GLN A 1 110 ? 7.977 7.066 -19.281 1 84.69 110 GLN A CA 1
ATOM 926 C C . GLN A 1 110 ? 8.039 6.141 -18.078 1 84.69 110 GLN A C 1
ATOM 928 O O . GLN A 1 110 ? 7.109 6.105 -17.266 1 84.69 110 GLN A O 1
ATOM 933 N N . GLY A 1 111 ? 9.047 5.277 -18.109 1 90.06 111 GLY A N 1
ATOM 934 C CA . GLY A 1 111 ? 9.297 4.398 -16.969 1 90.06 111 GLY A CA 1
ATOM 935 C C . GLY A 1 111 ? 8.531 3.09 -17.062 1 90.06 111 GLY A C 1
ATOM 936 O O . GLY A 1 111 ? 8.617 2.256 -16.156 1 90.06 111 GLY A O 1
ATOM 937 N N . LEU A 1 112 ? 7.734 2.945 -18.109 1 91.69 112 LEU A N 1
ATOM 938 C CA . LEU A 1 112 ? 6.883 1.768 -18.266 1 91.69 112 LEU A CA 1
ATOM 939 C C . LEU A 1 112 ? 7.172 1.044 -19.562 1 91.69 112 LEU A C 1
ATOM 941 O O . LEU A 1 112 ? 7.902 1.558 -20.422 1 91.69 112 LEU A O 1
ATOM 945 N N . ARG A 1 113 ? 6.652 -0.175 -19.641 1 88.12 113 ARG A N 1
ATOM 946 C CA . ARG A 1 113 ? 6.73 -0.878 -20.906 1 88.12 113 ARG A CA 1
ATOM 947 C C . ARG A 1 113 ? 5.641 -0.403 -21.859 1 88.12 113 ARG A C 1
ATOM 949 O O . ARG A 1 113 ? 4.566 0.017 -21.422 1 88.12 113 ARG A O 1
ATOM 956 N N . LYS A 1 114 ? 5.945 -0.5 -23.094 1 82.81 114 LYS A N 1
ATOM 957 C CA . LYS A 1 114 ? 4.91 -0.243 -24.078 1 82.81 114 LYS A CA 1
ATOM 958 C C . LYS A 1 114 ? 3.93 -1.408 -24.172 1 82.81 114 LYS A C 1
ATOM 960 O O . LYS A 1 114 ? 4.34 -2.57 -24.203 1 82.81 114 LYS A O 1
ATOM 965 N N . GLU A 1 115 ? 2.723 -1.064 -24.062 1 83.75 115 GLU A N 1
ATOM 966 C CA . GLU A 1 115 ? 1.677 -2.078 -24.156 1 83.75 115 GLU A CA 1
ATOM 967 C C . GLU A 1 115 ? 0.87 -1.918 -25.438 1 83.75 115 GLU A C 1
ATOM 969 O O . GLU A 1 115 ? 0.97 -0.894 -26.125 1 83.75 115 GLU A O 1
ATOM 974 N N . ASP A 1 116 ? 0.224 -3.014 -25.766 1 80.56 116 ASP A N 1
ATOM 975 C CA . ASP A 1 116 ? -0.664 -2.918 -26.922 1 80.56 116 ASP A CA 1
ATOM 976 C C . ASP A 1 116 ? -1.752 -1.871 -26.688 1 80.56 116 ASP A C 1
ATOM 978 O O . ASP A 1 116 ? -2.102 -1.573 -25.547 1 80.56 116 ASP A O 1
ATOM 982 N N . SER A 1 117 ? -2.229 -1.361 -27.812 1 83.56 117 SER A N 1
ATOM 983 C CA . SER A 1 117 ? -3.18 -0.257 -27.75 1 83.56 117 SER A CA 1
ATOM 984 C C . SER A 1 117 ? -4.461 -0.665 -27.031 1 83.56 117 SER A C 1
ATOM 986 O O . SER A 1 117 ? -5.035 0.127 -26.281 1 83.56 117 SER A O 1
ATOM 988 N N . GLU A 1 118 ? -4.879 -1.842 -27.219 1 82.25 118 GLU A N 1
ATOM 989 C CA . GLU A 1 118 ? -6.105 -2.314 -26.578 1 82.25 118 GLU A CA 1
ATOM 990 C C . GLU A 1 118 ? -5.961 -2.352 -25.062 1 82.25 118 GLU A C 1
ATOM 992 O O . GLU A 1 118 ? -6.848 -1.893 -24.344 1 82.25 118 GLU A O 1
ATOM 997 N N . TYR A 1 119 ? -4.879 -2.826 -24.641 1 85.56 119 TYR A N 1
ATOM 998 C CA . TYR A 1 119 ? -4.609 -2.881 -23.203 1 85.56 119 TYR A CA 1
ATOM 999 C C . TYR A 1 119 ? -4.457 -1.479 -22.625 1 85.56 119 TYR A C 1
ATOM 1001 O O . TYR A 1 119 ? -4.996 -1.181 -21.562 1 85.56 119 TYR A O 1
ATOM 1009 N N . GLN A 1 120 ? -3.852 -0.616 -23.344 1 88.38 120 GLN A N 1
ATOM 1010 C CA . GLN A 1 120 ? -3.566 0.735 -22.875 1 88.38 120 GLN A CA 1
ATOM 1011 C C . GLN A 1 120 ? -4.848 1.55 -22.719 1 88.38 120 GLN A C 1
ATOM 1013 O O . GLN A 1 120 ? -4.93 2.441 -21.875 1 88.38 120 GLN A O 1
ATOM 1018 N N . THR A 1 121 ? -5.754 1.188 -23.547 1 88.12 121 THR A N 1
ATOM 1019 C CA . THR A 1 121 ? -7.027 1.898 -23.469 1 88.12 121 THR A CA 1
ATOM 1020 C C . THR A 1 121 ? -7.758 1.559 -22.172 1 88.12 121 THR A C 1
ATOM 1022 O O . THR A 1 121 ? -8.445 2.406 -21.609 1 88.12 121 THR A O 1
ATOM 1025 N N . ILE A 1 122 ? -7.547 0.396 -21.719 1 87.75 122 ILE A N 1
ATOM 1026 C CA . ILE A 1 122 ? -8.234 -0.074 -20.516 1 87.75 122 ILE A CA 1
ATOM 1027 C C . ILE A 1 122 ? -7.391 0.234 -19.281 1 87.75 122 ILE A C 1
ATOM 1029 O O . ILE A 1 122 ? -7.906 0.723 -18.281 1 87.75 122 ILE A O 1
ATOM 1033 N N . ILE A 1 123 ? -6.113 -0.028 -19.422 1 91.69 123 ILE A N 1
ATOM 1034 C CA . ILE A 1 123 ? -5.148 0.237 -18.359 1 91.69 123 ILE A CA 1
ATOM 1035 C C . ILE A 1 123 ? -4.102 1.237 -18.859 1 91.69 123 ILE A C 1
ATOM 1037 O O . ILE A 1 123 ? -3.053 0.845 -19.375 1 91.69 123 ILE A O 1
ATOM 1041 N N . ASN A 1 124 ? -4.359 2.451 -18.594 1 92.94 124 ASN A N 1
ATOM 1042 C CA . ASN A 1 124 ? -3.48 3.502 -19.109 1 92.94 124 ASN A CA 1
ATOM 1043 C C . ASN A 1 124 ? -2.244 3.666 -18.219 1 92.94 124 ASN A C 1
ATOM 1045 O O . ASN A 1 124 ? -2.057 2.918 -17.266 1 92.94 124 ASN A O 1
ATOM 1049 N N . ASP A 1 125 ? -1.426 4.637 -18.531 1 92.94 125 ASP A N 1
ATOM 1050 C CA . ASP A 1 125 ? -0.149 4.832 -17.844 1 92.94 125 ASP A CA 1
ATOM 1051 C C . ASP A 1 125 ? -0.36 5.168 -16.375 1 92.94 125 ASP A C 1
ATOM 1053 O O . ASP A 1 125 ? 0.352 4.656 -15.508 1 92.94 125 ASP A O 1
ATOM 1057 N N . ALA A 1 126 ? -1.33 5.984 -16.094 1 94.06 126 ALA A N 1
ATOM 1058 C CA . ALA A 1 126 ? -1.605 6.371 -14.719 1 94.06 126 ALA A CA 1
ATOM 1059 C C . ALA A 1 126 ? -1.973 5.156 -13.867 1 94.06 126 ALA A C 1
ATOM 1061 O O . ALA A 1 126 ? -1.507 5.016 -12.734 1 94.06 126 ALA A O 1
ATOM 1062 N N . ALA A 1 127 ? -2.74 4.305 -14.445 1 94.81 127 ALA A N 1
ATOM 1063 C CA . ALA A 1 127 ? -3.143 3.076 -13.766 1 94.81 127 ALA A CA 1
ATOM 1064 C C . ALA A 1 127 ? -1.944 2.16 -13.531 1 94.81 127 ALA A C 1
ATOM 1066 O O . ALA A 1 127 ? -1.833 1.532 -12.477 1 94.81 127 ALA A O 1
ATOM 1067 N N . ARG A 1 128 ? -1.131 2.084 -14.477 1 95.25 128 ARG A N 1
ATOM 1068 C CA . ARG A 1 128 ? 0.039 1.222 -14.344 1 95.25 128 ARG A CA 1
ATOM 1069 C C . ARG A 1 128 ? 1.019 1.776 -13.32 1 95.25 128 ARG A C 1
ATOM 1071 O O . ARG A 1 128 ? 1.63 1.019 -12.562 1 95.25 128 ARG A O 1
ATOM 1078 N N . TRP A 1 129 ? 1.146 3.066 -13.273 1 94.94 129 TRP A N 1
ATOM 1079 C CA . TRP A 1 129 ? 1.967 3.688 -12.234 1 94.94 129 TRP A CA 1
ATOM 1080 C C . TRP A 1 129 ? 1.395 3.412 -10.852 1 94.94 129 TRP A C 1
ATOM 1082 O O . TRP A 1 129 ? 2.139 3.125 -9.906 1 94.94 129 TRP A O 1
ATOM 1092 N N . TRP A 1 130 ? 0.119 3.469 -10.781 1 96.12 130 TRP A N 1
ATOM 1093 C CA . TRP A 1 130 ? -0.57 3.143 -9.531 1 96.12 130 TRP A CA 1
ATOM 1094 C C . TRP A 1 130 ? -0.229 1.729 -9.078 1 96.12 130 TRP A C 1
ATOM 1096 O O . TRP A 1 130 ? -0.002 1.491 -7.887 1 96.12 130 TRP A O 1
ATOM 1106 N N . ARG A 1 131 ? -0.105 0.861 -9.977 1 96.81 131 ARG A N 1
ATOM 1107 C CA . ARG A 1 131 ? 0.118 -0.549 -9.672 1 96.81 131 ARG A CA 1
ATOM 1108 C C . ARG A 1 131 ? 1.527 -0.778 -9.133 1 96.81 131 ARG A C 1
ATOM 1110 O O . ARG A 1 131 ? 1.769 -1.735 -8.398 1 96.81 131 ARG A O 1
ATOM 1117 N N . ILE A 1 132 ? 2.455 0.063 -9.523 1 97.19 132 ILE A N 1
ATOM 1118 C CA . ILE A 1 132 ? 3.797 -0.055 -8.969 1 97.19 132 ILE A CA 1
ATOM 1119 C C . ILE A 1 132 ? 3.74 0.104 -7.449 1 97.19 132 ILE A C 1
ATOM 1121 O O . ILE A 1 132 ? 4.309 -0.703 -6.711 1 97.19 132 ILE A O 1
ATOM 1125 N N . TYR A 1 133 ? 2.955 1.029 -6.992 1 96.81 133 TYR A N 1
ATOM 1126 C CA . TYR A 1 133 ? 2.885 1.35 -5.57 1 96.81 133 TYR A CA 1
ATOM 1127 C C . TYR A 1 133 ? 1.878 0.453 -4.859 1 96.81 133 TYR A C 1
ATOM 1129 O O . TYR A 1 133 ? 1.955 0.266 -3.643 1 96.81 133 TYR A O 1
ATOM 1137 N N . SER A 1 134 ? 0.991 -0.129 -5.621 1 96.62 134 SER A N 1
ATOM 1138 C CA . SER A 1 134 ? -0.069 -0.899 -4.98 1 96.62 134 SER A CA 1
ATOM 1139 C C . SER A 1 134 ? 0.21 -2.396 -5.059 1 96.62 134 SER A C 1
ATOM 1141 O O . SER A 1 134 ? -0.35 -3.178 -4.289 1 96.62 134 SER A O 1
ATOM 1143 N N . ILE A 1 135 ? 1.048 -2.758 -5.984 1 97.62 135 ILE A N 1
ATOM 1144 C CA . ILE A 1 135 ? 1.268 -4.188 -6.188 1 97.62 135 ILE A CA 1
ATOM 1145 C C . ILE A 1 135 ? 2.746 -4.512 -5.996 1 97.62 135 ILE A C 1
ATOM 1147 O O . ILE A 1 135 ? 3.113 -5.242 -5.07 1 97.62 135 ILE A O 1
ATOM 1151 N N . LEU A 1 136 ? 3.627 -3.844 -6.711 1 98.19 136 LEU A N 1
ATOM 1152 C CA . LEU A 1 136 ? 5.031 -4.242 -6.742 1 98.19 136 LEU A CA 1
ATOM 1153 C C . LEU A 1 136 ? 5.719 -3.898 -5.426 1 98.19 136 LEU A C 1
ATOM 1155 O O . LEU A 1 136 ? 6.297 -4.773 -4.773 1 98.19 136 LEU A O 1
ATOM 1159 N N . LEU A 1 137 ? 5.613 -2.682 -4.98 1 97.81 137 LEU A N 1
ATOM 1160 C CA . LEU A 1 137 ? 6.398 -2.186 -3.855 1 97.81 137 LEU A CA 1
ATOM 1161 C C . LEU A 1 137 ? 5.965 -2.852 -2.553 1 97.81 137 LEU A C 1
ATOM 1163 O O . LEU A 1 137 ? 6.801 -3.15 -1.695 1 97.81 137 LEU A O 1
ATOM 1167 N N . PRO A 1 138 ? 4.73 -3.16 -2.42 1 97.5 138 PRO A N 1
ATOM 1168 C CA . PRO A 1 138 ? 4.348 -3.748 -1.134 1 97.5 138 PRO A CA 1
ATOM 1169 C C . PRO A 1 138 ? 4.562 -5.258 -1.09 1 97.5 138 PRO A C 1
ATOM 1171 O O . PRO A 1 138 ? 4.617 -5.848 -0.006 1 97.5 138 PRO A O 1
ATOM 1174 N N . MET A 1 139 ? 4.699 -5.887 -2.145 1 97.81 139 MET A N 1
ATOM 1175 C CA . MET A 1 139 ? 4.66 -7.344 -2.221 1 97.81 139 MET A CA 1
ATOM 1176 C C . MET A 1 139 ? 5.812 -7.961 -1.438 1 97.81 139 MET A C 1
ATOM 1178 O O . MET A 1 139 ? 5.648 -9.008 -0.808 1 97.81 139 MET A O 1
ATOM 1182 N N . PRO A 1 140 ? 6.988 -7.34 -1.409 1 97.5 140 PRO A N 1
ATOM 1183 C CA . PRO A 1 140 ? 8.117 -7.926 -0.687 1 97.5 140 PRO A CA 1
ATOM 1184 C C . PRO A 1 140 ? 7.832 -8.125 0.8 1 97.5 140 PRO A C 1
ATOM 1186 O O . PRO A 1 140 ? 8.516 -8.898 1.468 1 97.5 140 PRO A O 1
ATOM 1189 N N . MET A 1 141 ? 6.824 -7.449 1.353 1 96.69 141 MET A N 1
ATOM 1190 C CA . MET A 1 141 ? 6.492 -7.605 2.766 1 96.69 141 MET A CA 1
ATOM 1191 C C . MET A 1 141 ? 6.059 -9.039 3.068 1 96.69 141 MET A C 1
ATOM 1193 O O . MET A 1 141 ? 6.086 -9.469 4.223 1 96.69 141 MET A O 1
ATOM 1197 N N . LEU A 1 142 ? 5.672 -9.766 2.029 1 97.62 142 LEU A N 1
ATOM 1198 C CA . LEU A 1 142 ? 5.121 -11.102 2.197 1 97.62 142 LEU A CA 1
ATOM 1199 C C . LEU A 1 142 ? 6.234 -12.148 2.256 1 97.62 142 LEU A C 1
ATOM 1201 O O . LEU A 1 142 ? 5.973 -13.32 2.516 1 97.62 142 LEU A O 1
ATOM 1205 N N . LEU A 1 143 ? 7.453 -11.727 1.992 1 96.38 143 LEU A N 1
ATOM 1206 C CA . LEU A 1 143 ? 8.578 -12.648 2.088 1 96.38 143 LEU A CA 1
ATOM 1207 C C . LEU A 1 143 ? 9.047 -12.781 3.533 1 96.38 143 LEU A C 1
ATOM 1209 O O . LEU A 1 143 ? 8.984 -11.828 4.305 1 96.38 143 LEU A O 1
ATOM 1213 N N . PRO A 1 144 ? 9.469 -13.961 3.873 1 87.44 144 PRO A N 1
ATOM 1214 C CA . PRO A 1 144 ? 9.922 -14.18 5.25 1 87.44 144 PRO A CA 1
ATOM 1215 C C . PRO A 1 144 ? 11.18 -13.391 5.594 1 87.44 144 PRO A C 1
ATOM 1217 O O . PRO A 1 144 ? 11.375 -13 6.75 1 87.44 144 PRO A O 1
ATOM 1220 N N . ASN A 1 145 ? 12.062 -13.266 4.652 1 84.31 145 ASN A N 1
ATOM 1221 C CA . ASN A 1 145 ? 13.273 -12.477 4.844 1 84.31 145 ASN A CA 1
ATOM 1222 C C . ASN A 1 145 ? 13.117 -11.062 4.293 1 84.31 145 ASN A C 1
ATOM 1224 O O . ASN A 1 145 ? 12.516 -10.867 3.234 1 84.31 145 ASN A O 1
ATOM 1228 N N . GLN A 1 146 ? 13.469 -10.148 5.059 1 83.12 146 GLN A N 1
ATOM 1229 C CA . GLN A 1 146 ? 13.32 -8.766 4.617 1 83.12 146 GLN A CA 1
ATOM 1230 C C . GLN A 1 146 ? 14.312 -8.43 3.51 1 83.12 146 GLN A C 1
ATOM 1232 O O . GLN A 1 146 ? 15.5 -8.219 3.773 1 83.12 146 GLN A O 1
ATOM 1237 N N . PRO A 1 147 ? 13.797 -8.352 2.361 1 91.62 147 PRO A N 1
ATOM 1238 C CA . PRO A 1 147 ? 14.688 -7.973 1.26 1 91.62 147 PRO A CA 1
ATOM 1239 C C . PRO A 1 147 ? 14.914 -6.465 1.187 1 91.62 147 PRO A C 1
ATOM 1241 O O . PRO A 1 147 ? 14.188 -5.691 1.815 1 91.62 147 PRO A O 1
ATOM 1244 N N . SER A 1 148 ? 16.031 -6.145 0.509 1 95.38 148 SER A N 1
ATOM 1245 C CA . SER A 1 148 ? 16.156 -4.754 0.079 1 95.38 148 SER A CA 1
ATOM 1246 C C . SER A 1 148 ? 15.305 -4.488 -1.164 1 95.38 148 SER A C 1
ATOM 1248 O O . SER A 1 148 ? 15.055 -5.398 -1.955 1 95.38 148 SER A O 1
ATOM 1250 N N . LEU A 1 149 ? 14.828 -3.318 -1.255 1 97.69 149 LEU A N 1
ATOM 1251 C CA . LEU A 1 149 ? 13.977 -2.908 -2.369 1 97.69 149 LEU A CA 1
ATOM 1252 C C . LEU A 1 149 ? 14.492 -1.613 -2.992 1 97.69 149 LEU A C 1
ATOM 1254 O O . LEU A 1 149 ? 14.625 -0.6 -2.305 1 97.69 149 LEU A O 1
ATOM 1258 N N . HIS A 1 150 ? 14.797 -1.721 -4.293 1 97.38 150 HIS A N 1
ATOM 1259 C CA . HIS A 1 150 ? 15.281 -0.567 -5.043 1 97.38 150 HIS A CA 1
ATOM 1260 C C . HIS A 1 150 ? 14.375 -0.258 -6.227 1 97.38 150 HIS A C 1
ATOM 1262 O O . HIS A 1 150 ? 14.328 -1.018 -7.195 1 97.38 150 HIS A O 1
ATOM 1268 N N . PHE A 1 151 ? 13.633 0.774 -6.086 1 97.56 151 PHE A N 1
ATOM 1269 C CA . PHE A 1 151 ? 12.898 1.322 -7.219 1 97.56 151 PHE A CA 1
ATOM 1270 C C . PHE A 1 151 ? 13.688 2.436 -7.891 1 97.56 151 PHE A C 1
ATOM 1272 O O . PHE A 1 151 ? 13.75 3.555 -7.379 1 97.56 151 PHE A O 1
ATOM 1279 N N . CYS A 1 152 ? 14.273 2.119 -9.031 1 94.88 152 CYS A N 1
ATOM 1280 C CA . CYS A 1 152 ? 15.211 3.025 -9.688 1 94.88 152 CYS A CA 1
ATOM 1281 C C . CYS A 1 152 ? 14.469 4.133 -10.43 1 94.88 152 CYS A C 1
ATOM 1283 O O . CYS A 1 152 ? 13.398 3.898 -10.992 1 94.88 152 CYS A O 1
ATOM 1285 N N . ALA A 1 153 ? 15.117 5.285 -10.461 1 89.94 153 ALA A N 1
ATOM 1286 C CA . ALA A 1 153 ? 14.562 6.406 -11.219 1 89.94 153 ALA A CA 1
ATOM 1287 C C . ALA A 1 153 ? 14.969 6.328 -12.688 1 89.94 153 ALA A C 1
ATOM 1289 O O . ALA A 1 153 ? 14.305 6.902 -13.547 1 89.94 153 ALA A O 1
ATOM 1290 N N . SER A 1 154 ? 16.109 5.664 -12.922 1 88.88 154 SER A N 1
ATOM 1291 C CA . SER A 1 154 ? 16.609 5.562 -14.281 1 88.88 154 SER A CA 1
ATOM 1292 C C . SER A 1 154 ? 17.266 4.207 -14.531 1 88.88 154 SER A C 1
ATOM 1294 O O . SER A 1 154 ? 17.625 3.504 -13.578 1 88.88 154 SER A O 1
ATOM 1296 N N . ARG A 1 155 ? 17.375 3.898 -15.758 1 88.94 155 ARG A N 1
ATOM 1297 C CA . ARG A 1 155 ? 18.016 2.643 -16.141 1 88.94 155 ARG A CA 1
ATOM 1298 C C . ARG A 1 155 ? 19.516 2.688 -15.867 1 88.94 155 ARG A C 1
ATOM 1300 O O . ARG A 1 155 ? 20.125 1.656 -15.586 1 88.94 155 ARG A O 1
ATOM 1307 N N . GLU A 1 156 ? 20.062 3.867 -15.844 1 85.06 156 GLU A N 1
ATOM 1308 C CA . GLU A 1 156 ? 21.469 4.055 -15.516 1 85.06 156 GLU A CA 1
ATOM 1309 C C . GLU A 1 156 ? 21.75 3.682 -14.055 1 85.06 156 GLU A C 1
ATOM 1311 O O . GLU A 1 156 ? 22.781 3.072 -13.75 1 85.06 156 GLU A O 1
ATOM 1316 N N . GLU A 1 157 ? 20.859 4.082 -13.258 1 87.75 157 GLU A N 1
ATOM 1317 C CA . GLU A 1 157 ? 20.984 3.711 -11.852 1 87.75 157 GLU A CA 1
ATOM 1318 C C . GLU A 1 157 ? 20.984 2.195 -11.68 1 87.75 157 GLU A C 1
ATOM 1320 O O . GLU A 1 157 ? 21.781 1.658 -10.906 1 87.75 157 GLU A O 1
ATOM 1325 N N . ALA A 1 158 ? 20.156 1.513 -12.406 1 92.31 158 ALA A N 1
ATOM 1326 C CA . ALA A 1 158 ? 20.078 0.055 -12.352 1 92.31 158 ALA A CA 1
ATOM 1327 C C . ALA A 1 158 ? 21.375 -0.572 -12.875 1 92.31 158 ALA A C 1
ATOM 1329 O O . ALA A 1 158 ? 21.812 -1.607 -12.367 1 92.31 158 ALA A O 1
ATOM 1330 N N . LEU A 1 159 ? 21.922 0.062 -13.859 1 88.5 159 LEU A N 1
ATOM 1331 C CA . LEU A 1 159 ? 23.172 -0.418 -14.43 1 88.5 159 LEU A CA 1
ATOM 1332 C C . LEU A 1 159 ? 24.297 -0.391 -13.391 1 88.5 159 LEU A C 1
ATOM 1334 O O . LEU A 1 159 ? 25.109 -1.319 -13.32 1 88.5 159 LEU A O 1
ATOM 1338 N N . MET A 1 160 ? 24.297 0.617 -12.617 1 84.75 160 MET A N 1
ATOM 1339 C CA . MET A 1 160 ? 25.297 0.735 -11.57 1 84.75 160 MET A CA 1
ATOM 1340 C C . MET A 1 160 ? 25.156 -0.375 -10.539 1 84.75 160 MET A C 1
ATOM 1342 O O . MET A 1 160 ? 26.141 -0.934 -10.062 1 84.75 160 MET A O 1
ATOM 1346 N N . ILE A 1 161 ? 23.969 -0.702 -10.242 1 88.88 161 ILE A N 1
ATOM 1347 C CA . ILE A 1 161 ? 23.703 -1.766 -9.281 1 88.88 161 ILE A CA 1
ATOM 1348 C C . ILE A 1 161 ? 24.094 -3.113 -9.875 1 88.88 161 ILE A C 1
ATOM 1350 O O . ILE A 1 161 ? 24.672 -3.955 -9.188 1 88.88 161 ILE A O 1
ATOM 1354 N N . LYS A 1 162 ? 23.797 -3.293 -11.102 1 89.06 162 LYS A N 1
ATOM 1355 C CA . LYS A 1 162 ? 24.062 -4.559 -11.781 1 89.06 162 LYS A CA 1
ATOM 1356 C C . LYS A 1 162 ? 25.547 -4.887 -11.773 1 89.06 162 LYS A C 1
ATOM 1358 O O . LYS A 1 162 ? 25.938 -6.059 -11.695 1 89.06 162 LYS A O 1
ATOM 1363 N N . LYS A 1 163 ? 26.312 -3.902 -11.836 1 82.5 163 LYS A N 1
ATOM 1364 C CA . LYS A 1 163 ? 27.766 -4.094 -11.883 1 82.5 163 LYS A CA 1
ATOM 1365 C C . LYS A 1 163 ? 28.266 -4.828 -10.641 1 82.5 163 LYS A C 1
ATOM 1367 O O . LYS A 1 163 ? 29.25 -5.555 -10.695 1 82.5 163 LYS A O 1
ATOM 1372 N N . GLU A 1 164 ? 27.562 -4.719 -9.617 1 80.56 164 GLU A N 1
ATOM 1373 C CA . GLU A 1 164 ? 27.953 -5.332 -8.352 1 80.56 164 GLU A CA 1
ATOM 1374 C C . GLU A 1 164 ? 27.281 -6.691 -8.164 1 80.56 164 GLU A C 1
ATOM 1376 O O . GLU A 1 164 ? 27.609 -7.422 -7.223 1 80.56 164 GLU A O 1
ATOM 1381 N N . ALA A 1 165 ? 26.438 -7.059 -9.078 1 88.31 165 ALA A N 1
ATOM 1382 C CA . ALA A 1 165 ? 25.562 -8.211 -8.891 1 88.31 165 ALA A CA 1
ATOM 1383 C C . ALA A 1 165 ? 26.234 -9.5 -9.367 1 88.31 165 ALA A C 1
ATOM 1385 O O . ALA A 1 165 ? 26.172 -9.836 -10.555 1 88.31 165 ALA A O 1
ATOM 1386 N N . ARG A 1 166 ? 26.781 -10.188 -8.453 1 87.38 166 ARG A N 1
ATOM 1387 C CA . ARG A 1 166 ? 27.375 -11.469 -8.797 1 87.38 166 ARG A CA 1
ATOM 1388 C C . ARG A 1 166 ? 26.297 -12.508 -9.102 1 87.38 166 ARG A C 1
ATOM 1390 O O . ARG A 1 166 ? 26.328 -13.141 -10.156 1 87.38 166 ARG A O 1
ATOM 1397 N N . TYR A 1 167 ? 25.422 -12.695 -8.141 1 92.88 167 TYR A N 1
ATOM 1398 C CA . TYR A 1 167 ? 24.266 -13.562 -8.336 1 92.88 167 TYR A CA 1
ATOM 1399 C C . TYR A 1 167 ? 23.047 -12.766 -8.789 1 92.88 167 TYR A C 1
ATOM 1401 O O . TYR A 1 167 ? 22.625 -11.82 -8.109 1 92.88 167 TYR A O 1
ATOM 1409 N N . ARG A 1 168 ? 22.547 -13.172 -9.953 1 92.81 168 ARG A N 1
ATOM 1410 C CA . ARG A 1 168 ? 21.453 -12.391 -10.523 1 92.81 168 ARG A CA 1
ATOM 1411 C C . ARG A 1 168 ? 20.312 -13.297 -10.961 1 92.81 168 ARG A C 1
ATOM 1413 O O . ARG A 1 168 ? 20.531 -14.461 -11.312 1 92.81 168 ARG A O 1
ATOM 1420 N N . TYR A 1 169 ? 19.25 -12.789 -10.844 1 95.44 169 TYR A N 1
ATOM 1421 C CA . TYR A 1 169 ? 18.047 -13.352 -11.461 1 95.44 169 TYR A CA 1
ATOM 1422 C C . TYR A 1 169 ? 17.25 -12.273 -12.195 1 95.44 169 TYR A C 1
ATOM 1424 O O . TYR A 1 169 ? 17 -11.195 -11.648 1 95.44 169 TYR A O 1
ATOM 1432 N N . PRO A 1 170 ? 16.859 -12.469 -13.32 1 91.81 170 PRO A N 1
ATOM 1433 C CA . PRO A 1 170 ? 17.141 -13.609 -14.188 1 91.81 170 PRO A CA 1
ATOM 1434 C C . PRO A 1 170 ? 18.641 -13.805 -14.445 1 91.81 170 PRO A C 1
ATOM 1436 O O . PRO A 1 170 ? 19.406 -12.844 -14.398 1 91.81 170 PRO A O 1
ATOM 1439 N N . ASP A 1 171 ? 19.203 -15 -14.672 1 81.94 171 ASP A N 1
ATOM 1440 C CA . ASP A 1 171 ? 20.625 -15.359 -14.797 1 81.94 171 ASP A CA 1
ATOM 1441 C C . ASP A 1 171 ? 21.312 -14.508 -15.859 1 81.94 171 ASP A C 1
ATOM 1443 O O . ASP A 1 171 ? 22.422 -14.039 -15.656 1 81.94 171 ASP A O 1
ATOM 1447 N N . ASN A 1 172 ? 20.906 -14.211 -16.953 1 76.31 172 ASN A N 1
ATOM 1448 C CA . ASN A 1 172 ? 21.531 -13.453 -18.031 1 76.31 172 ASN A CA 1
ATOM 1449 C C . ASN A 1 172 ? 20.844 -12.102 -18.234 1 76.31 172 ASN A C 1
ATOM 1451 O O . ASN A 1 172 ? 20.766 -11.609 -19.359 1 76.31 172 ASN A O 1
ATOM 1455 N N . TYR A 1 173 ? 20.531 -11.648 -17.031 1 86.38 173 TYR A N 1
ATOM 1456 C CA . TYR A 1 173 ? 19.859 -10.359 -17.125 1 86.38 173 TYR A CA 1
ATOM 1457 C C . TYR A 1 173 ? 20.828 -9.289 -17.625 1 86.38 173 TYR A C 1
ATOM 1459 O O . TYR A 1 173 ? 21.984 -9.227 -17.188 1 86.38 173 TYR A O 1
ATOM 1467 N N . ASN A 1 174 ? 20.344 -8.508 -18.562 1 80.19 174 ASN A N 1
ATOM 1468 C CA . ASN A 1 174 ? 21.047 -7.348 -19.094 1 80.19 174 ASN A CA 1
ATOM 1469 C C . ASN A 1 174 ? 20.125 -6.145 -19.234 1 80.19 174 ASN A C 1
ATOM 1471 O O . ASN A 1 174 ? 18.953 -6.293 -19.641 1 80.19 174 ASN A O 1
ATOM 1475 N N . ILE A 1 175 ? 20.609 -5.035 -18.891 1 83.38 175 ILE A N 1
ATOM 1476 C CA . ILE A 1 175 ? 19.797 -3.83 -18.859 1 83.38 175 ILE A CA 1
ATOM 1477 C C . ILE A 1 175 ? 19.422 -3.432 -20.297 1 83.38 175 ILE A C 1
ATOM 1479 O O . ILE A 1 175 ? 18.328 -2.906 -20.531 1 83.38 175 ILE A O 1
ATOM 1483 N N . THR A 1 176 ? 20.344 -3.594 -21.188 1 76.88 176 THR A N 1
ATOM 1484 C CA . THR A 1 176 ? 20.125 -3.221 -22.578 1 76.88 176 THR A CA 1
ATOM 1485 C C . THR A 1 176 ? 19.141 -4.184 -23.25 1 76.88 176 THR A C 1
ATOM 1487 O O . THR A 1 176 ? 18.297 -3.768 -24.031 1 76.88 176 THR A O 1
ATOM 1490 N N . PHE A 1 177 ? 19.359 -5.488 -22.875 1 76.94 177 PHE A N 1
ATOM 1491 C CA . PHE A 1 177 ? 18.469 -6.531 -23.375 1 76.94 177 PHE A CA 1
ATOM 1492 C C . PHE A 1 177 ? 17.859 -7.328 -22.219 1 76.94 177 PHE A C 1
ATOM 1494 O O . PHE A 1 177 ? 18.234 -8.477 -22 1 76.94 177 PHE A O 1
ATOM 1501 N N . PRO A 1 178 ? 16.938 -6.648 -21.641 1 84.94 178 PRO A N 1
ATOM 1502 C CA . PRO A 1 178 ? 16.406 -7.293 -20.438 1 84.94 178 PRO A CA 1
ATOM 1503 C C . PRO A 1 178 ? 15.586 -8.539 -20.75 1 84.94 178 PRO A C 1
ATOM 1505 O O . PRO A 1 178 ? 14.922 -8.602 -21.797 1 84.94 178 PRO A O 1
ATOM 1508 N N . THR A 1 179 ? 15.703 -9.531 -19.969 1 82.81 179 THR A N 1
ATOM 1509 C CA . THR A 1 179 ? 14.945 -10.773 -20.047 1 82.81 179 THR A CA 1
ATOM 1510 C C . THR A 1 179 ? 13.914 -10.859 -18.922 1 82.81 179 THR A C 1
ATOM 1512 O O . THR A 1 179 ? 14.133 -10.312 -17.844 1 82.81 179 THR A O 1
ATOM 1515 N N . THR A 1 180 ? 12.852 -11.57 -19.188 1 87.81 180 THR A N 1
ATOM 1516 C CA . THR A 1 180 ? 11.781 -11.719 -18.203 1 87.81 180 THR A CA 1
ATOM 1517 C C . THR A 1 180 ? 12.008 -12.953 -17.344 1 87.81 180 THR A C 1
ATOM 1519 O O . THR A 1 180 ? 12.844 -13.805 -17.656 1 87.81 180 THR A O 1
ATOM 1522 N N . HIS A 1 181 ? 11.297 -12.914 -16.25 1 90.5 181 HIS A N 1
ATOM 1523 C CA . HIS A 1 181 ? 11.234 -14.148 -15.477 1 90.5 181 HIS A CA 1
ATOM 1524 C C . HIS A 1 181 ? 10.453 -15.227 -16.219 1 90.5 181 HIS A C 1
ATOM 1526 O O . HIS A 1 181 ? 9.656 -14.914 -17.109 1 90.5 181 HIS A O 1
ATOM 1532 N N . GLN A 1 182 ? 10.711 -16.453 -15.883 1 87.38 182 GLN A N 1
ATOM 1533 C CA . GLN A 1 182 ? 9.984 -17.578 -16.453 1 87.38 182 GLN A CA 1
ATOM 1534 C C . GLN A 1 182 ? 9.273 -18.391 -15.367 1 87.38 182 GLN A C 1
ATOM 1536 O O . GLN A 1 182 ? 9.93 -18.969 -14.5 1 87.38 182 GLN A O 1
ATOM 1541 N N . THR A 1 183 ? 8 -18.453 -15.523 1 89.44 183 THR A N 1
ATOM 1542 C CA . THR A 1 183 ? 7.195 -19.141 -14.523 1 89.44 183 THR A CA 1
ATOM 1543 C C . THR A 1 183 ? 7.66 -20.594 -14.359 1 89.44 183 THR A C 1
ATOM 1545 O O . THR A 1 183 ? 7.684 -21.125 -13.242 1 89.44 183 THR A O 1
ATOM 1548 N N . LYS A 1 184 ? 8.086 -21.203 -15.43 1 89.12 184 LYS A N 1
ATOM 1549 C CA . LYS A 1 184 ? 8.523 -22.594 -15.422 1 89.12 184 LYS A CA 1
ATOM 1550 C C . LYS A 1 184 ? 9.703 -22.797 -14.469 1 89.12 184 LYS A C 1
ATOM 1552 O O . LYS A 1 184 ? 9.891 -23.891 -13.93 1 89.12 184 LYS A O 1
ATOM 1557 N N . ASP A 1 185 ? 10.422 -21.719 -14.234 1 90 185 ASP A N 1
ATOM 1558 C CA . ASP A 1 185 ? 11.562 -21.812 -13.328 1 90 185 ASP A CA 1
ATOM 1559 C C . ASP A 1 185 ? 11.109 -22.094 -11.898 1 90 185 ASP A C 1
ATOM 1561 O O . ASP A 1 185 ? 11.844 -22.719 -11.125 1 90 185 ASP A O 1
ATOM 1565 N N . GLY A 1 186 ? 9.914 -21.656 -11.594 1 92.81 186 GLY A N 1
ATOM 1566 C CA . GLY A 1 186 ? 9.383 -21.859 -10.258 1 92.81 186 GLY A CA 1
ATOM 1567 C C . GLY A 1 186 ? 8.883 -23.281 -10.031 1 92.81 186 GLY A C 1
ATOM 1568 O O . GLY A 1 186 ? 8.977 -23.797 -8.922 1 92.81 186 GLY A O 1
ATOM 1569 N N . LEU A 1 187 ? 8.492 -23.906 -11.031 1 92.88 187 LEU A N 1
ATOM 1570 C CA . LEU A 1 187 ? 7.852 -25.203 -10.938 1 92.88 187 LEU A CA 1
ATOM 1571 C C . LEU A 1 187 ? 8.875 -26.297 -10.625 1 92.88 187 LEU A C 1
ATOM 1573 O O . LEU A 1 187 ? 8.508 -27.406 -10.242 1 92.88 187 LEU A O 1
ATOM 1577 N N . LYS A 1 188 ? 10.078 -25.906 -10.664 1 89.19 188 LYS A N 1
ATOM 1578 C CA . LYS A 1 188 ? 11.141 -26.875 -10.398 1 89.19 188 LYS A CA 1
ATOM 1579 C C . LYS A 1 188 ? 11.414 -26.984 -8.898 1 89.19 188 LYS A C 1
ATOM 1581 O O . LYS A 1 188 ? 12.047 -27.953 -8.453 1 89.19 188 LYS A O 1
ATOM 1586 N N . TYR A 1 189 ? 10.891 -26.047 -8.219 1 90.81 189 TYR A N 1
ATOM 1587 C CA . TYR A 1 189 ? 11.18 -26.016 -6.793 1 90.81 189 TYR A CA 1
ATOM 1588 C C . TYR A 1 189 ? 10.078 -26.719 -6 1 90.81 189 TYR A C 1
ATOM 1590 O O . TYR A 1 189 ? 8.891 -26.484 -6.227 1 90.81 189 TYR A O 1
ATOM 1598 N N . LYS A 1 190 ? 10.555 -27.562 -5.129 1 81.94 190 LYS A N 1
ATOM 1599 C CA . LYS A 1 190 ? 9.594 -28.203 -4.25 1 81.94 190 LYS A CA 1
ATOM 1600 C C . LYS A 1 190 ? 9.086 -27.25 -3.18 1 81.94 190 LYS A C 1
ATOM 1602 O O . LYS A 1 190 ? 7.883 -27.188 -2.898 1 81.94 190 LYS A O 1
ATOM 1607 N N . ASP A 1 191 ? 10.016 -26.547 -2.574 1 85.81 191 ASP A N 1
ATOM 1608 C CA . ASP A 1 191 ? 9.68 -25.531 -1.572 1 85.81 191 ASP A CA 1
ATOM 1609 C C . ASP A 1 191 ? 9.578 -24.141 -2.201 1 85.81 191 ASP A C 1
ATOM 1611 O O . ASP A 1 191 ? 10.367 -23.25 -1.883 1 85.81 191 ASP A O 1
ATOM 1615 N N . PHE A 1 192 ? 8.508 -24 -2.977 1 93.81 192 PHE A N 1
ATOM 1616 C CA . PHE A 1 192 ? 8.391 -22.812 -3.811 1 93.81 192 PHE A CA 1
ATOM 1617 C C . PHE A 1 192 ? 7.52 -21.75 -3.139 1 93.81 192 PHE A C 1
ATOM 1619 O O . PHE A 1 192 ? 7.703 -20.562 -3.355 1 93.81 192 PHE A O 1
ATOM 1626 N N . MET A 1 193 ? 6.648 -22.156 -2.262 1 95.38 193 MET A N 1
ATOM 1627 C CA . MET A 1 193 ? 5.68 -21.25 -1.663 1 95.38 193 MET A CA 1
ATOM 1628 C C . MET A 1 193 ? 6.312 -20.438 -0.534 1 95.38 193 MET A C 1
ATOM 1630 O O . MET A 1 193 ? 6.414 -20.922 0.596 1 95.38 193 MET A O 1
ATOM 1634 N N . SER A 1 194 ? 6.668 -19.203 -0.81 1 94.31 194 SER A N 1
ATOM 1635 C CA . SER A 1 194 ? 7.477 -18.422 0.118 1 94.31 194 SER A CA 1
ATOM 1636 C C . SER A 1 194 ? 6.656 -17.312 0.776 1 94.31 194 SER A C 1
ATOM 1638 O O . SER A 1 194 ? 7.125 -16.656 1.709 1 94.31 194 SER A O 1
ATOM 1640 N N . PHE A 1 195 ? 5.473 -17.094 0.36 1 97.38 195 PHE A N 1
ATOM 1641 C CA . PHE A 1 195 ? 4.73 -15.93 0.835 1 97.38 195 PHE A CA 1
ATOM 1642 C C . PHE A 1 195 ? 4.059 -16.219 2.17 1 97.38 195 PHE A C 1
ATOM 1644 O O . PHE A 1 195 ? 3.623 -17.359 2.416 1 97.38 195 PHE A O 1
ATOM 1651 N N . ARG A 1 196 ? 4.07 -15.25 3.01 1 97.25 196 ARG A N 1
ATOM 1652 C CA . ARG 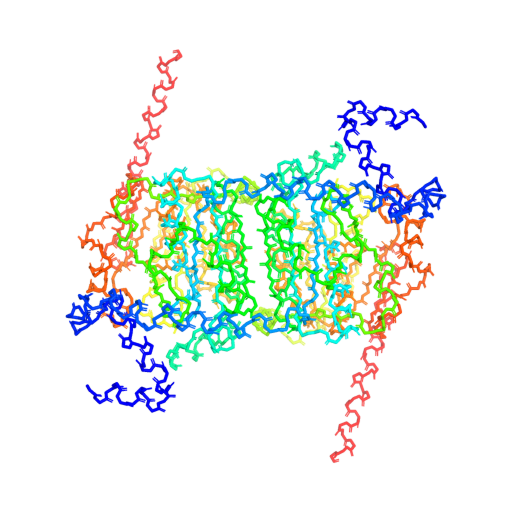A 1 196 ? 3.377 -15.258 4.293 1 97.25 196 ARG A CA 1
ATOM 1653 C C . ARG A 1 196 ? 2.826 -13.875 4.625 1 97.25 196 ARG A C 1
ATOM 1655 O O . ARG A 1 196 ? 3.494 -12.859 4.398 1 97.25 196 ARG A O 1
ATOM 1662 N N . ALA A 1 197 ? 1.596 -13.883 5.102 1 97.62 197 ALA A N 1
ATOM 1663 C CA . ALA A 1 197 ? 1.074 -12.617 5.605 1 97.62 197 ALA A CA 1
ATOM 1664 C C . ALA A 1 197 ? 1.826 -12.172 6.855 1 97.62 197 ALA A C 1
ATOM 1666 O O . ALA A 1 197 ? 2.262 -13 7.656 1 97.62 197 ALA A O 1
ATOM 1667 N N . THR A 1 198 ? 1.968 -10.891 7.051 1 96.81 198 THR A N 1
ATOM 1668 C CA . THR A 1 198 ? 2.629 -10.375 8.242 1 96.81 198 THR A CA 1
ATOM 1669 C C . THR A 1 198 ? 1.746 -10.57 9.477 1 96.81 198 THR A C 1
ATOM 1671 O O . THR A 1 198 ? 0.521 -10.648 9.359 1 96.81 198 THR A O 1
ATOM 1674 N N . SER A 1 199 ? 2.395 -10.625 10.625 1 96.75 199 SER A N 1
ATOM 1675 C CA . SER A 1 199 ? 1.643 -10.797 11.859 1 96.75 199 SER A CA 1
ATOM 1676 C C . SER A 1 199 ? 0.691 -9.625 12.094 1 96.75 199 SER A C 1
ATOM 1678 O O . SER A 1 199 ? -0.434 -9.82 12.562 1 96.75 199 SER A O 1
ATOM 1680 N N . GLN A 1 200 ? 1.09 -8.453 11.719 1 96.81 200 GLN A N 1
ATOM 1681 C CA . GLN A 1 200 ? 0.253 -7.277 11.93 1 96.81 200 GLN A CA 1
ATOM 1682 C C . GLN A 1 200 ? -0.977 -7.309 11.023 1 96.81 200 GLN A C 1
ATOM 1684 O O . GLN A 1 200 ? -2.08 -6.965 11.453 1 96.81 200 GLN A O 1
ATOM 1689 N N . ALA A 1 201 ? -0.783 -7.66 9.805 1 97.75 201 ALA A N 1
ATOM 1690 C CA . ALA A 1 201 ? -1.919 -7.785 8.891 1 97.75 201 ALA A CA 1
ATOM 1691 C C . ALA A 1 201 ? -2.92 -8.82 9.398 1 97.75 201 ALA A C 1
ATOM 1693 O O . ALA A 1 201 ? -4.129 -8.586 9.375 1 97.75 201 ALA A O 1
ATOM 1694 N N . ARG A 1 202 ? -2.406 -9.898 9.875 1 98 202 ARG A N 1
ATOM 1695 C CA . ARG A 1 202 ? -3.271 -10.938 10.422 1 98 202 ARG A CA 1
ATOM 1696 C C . ARG A 1 202 ? -4.039 -10.438 11.633 1 98 202 ARG A C 1
ATOM 1698 O O . ARG A 1 202 ? -5.211 -10.773 11.82 1 98 202 ARG A O 1
ATOM 1705 N N . ALA A 1 203 ? -3.369 -9.68 12.406 1 97.19 203 ALA A N 1
ATOM 1706 C CA . ALA A 1 203 ? -4.039 -9.117 13.578 1 97.19 203 ALA A CA 1
ATOM 1707 C C . ALA A 1 203 ? -5.199 -8.219 13.164 1 97.19 203 ALA A C 1
ATOM 1709 O O . ALA A 1 203 ? -6.301 -8.328 13.711 1 97.19 203 ALA A O 1
ATOM 1710 N N . TYR A 1 204 ? -4.996 -7.387 12.195 1 97.12 204 TYR A N 1
ATOM 1711 C CA . TYR A 1 204 ? -6.043 -6.492 11.711 1 97.12 204 TYR A CA 1
ATOM 1712 C C . TYR A 1 204 ? -7.227 -7.281 11.164 1 97.12 204 TYR A C 1
ATOM 1714 O O . TYR A 1 204 ? -8.375 -7.008 11.508 1 97.12 204 TYR A O 1
ATOM 1722 N N . VAL A 1 205 ? -6.922 -8.234 10.344 1 98.06 205 VAL A N 1
ATOM 1723 C CA . VAL A 1 205 ? -7.988 -8.992 9.688 1 98.06 205 VAL A CA 1
ATOM 1724 C C . VAL A 1 205 ? -8.711 -9.859 10.711 1 98.06 205 VAL A C 1
ATOM 1726 O O . VAL A 1 205 ? -9.93 -10.031 10.641 1 98.06 205 VAL A O 1
ATOM 1729 N N . SER A 1 206 ? -7.945 -10.391 11.68 1 97.44 206 SER A N 1
ATOM 1730 C CA . SER A 1 206 ? -8.57 -11.156 12.758 1 97.44 206 SER A CA 1
ATOM 1731 C C . SER A 1 206 ? -9.57 -10.305 13.531 1 97.44 206 SER A C 1
ATOM 1733 O O . SER A 1 206 ? -10.656 -10.773 13.875 1 97.44 206 SER A O 1
ATOM 1735 N N . GLU A 1 207 ? -9.18 -9.133 13.75 1 94.62 207 GLU A N 1
ATOM 1736 C CA . GLU A 1 207 ? -10.086 -8.203 14.422 1 94.62 207 GLU A CA 1
ATOM 1737 C C . GLU A 1 207 ? -11.352 -7.973 13.602 1 94.62 207 GLU A C 1
ATOM 1739 O O . GLU A 1 207 ? -12.461 -7.977 14.148 1 94.62 207 GLU A O 1
ATOM 1744 N N . TRP A 1 208 ? -11.211 -7.793 12.375 1 96.56 208 TRP A N 1
ATOM 1745 C CA . TRP A 1 208 ? -12.344 -7.594 11.477 1 96.56 208 TRP A CA 1
ATOM 1746 C C . TRP A 1 208 ? -13.258 -8.812 11.469 1 96.56 208 TRP A C 1
ATOM 1748 O O . TRP A 1 208 ? -14.477 -8.68 11.562 1 96.56 208 TRP A O 1
ATOM 1758 N N . LEU A 1 209 ? -12.664 -9.969 11.43 1 97.62 209 LEU A N 1
ATOM 1759 C CA . LEU A 1 209 ? -13.406 -11.219 11.359 1 97.62 209 LEU A CA 1
ATOM 1760 C C . LEU A 1 209 ? -14.102 -11.523 12.68 1 97.62 209 LEU A C 1
ATOM 1762 O O . LEU A 1 209 ? -15.211 -12.055 12.695 1 97.62 209 LEU A O 1
ATOM 1766 N N . GLU A 1 210 ? -13.438 -11.227 13.734 1 94.69 210 GLU A N 1
ATOM 1767 C CA . GLU A 1 210 ? -14.008 -11.484 15.055 1 94.69 210 GLU A CA 1
ATOM 1768 C C . GLU A 1 210 ? -15.328 -10.742 15.242 1 94.69 210 GLU A C 1
ATOM 1770 O O . GLU A 1 210 ? -16.25 -11.266 15.867 1 94.69 210 GLU A O 1
ATOM 1775 N N . GLN A 1 211 ? -15.438 -9.68 14.664 1 92.38 211 GLN A N 1
ATOM 1776 C CA . GLN A 1 211 ? -16.625 -8.844 14.828 1 92.38 211 GLN A CA 1
ATOM 1777 C C . GLN A 1 211 ? -17.734 -9.273 13.883 1 92.38 211 GLN A C 1
ATOM 1779 O O . GLN A 1 211 ? -18.906 -8.953 14.102 1 92.38 211 GLN A O 1
ATOM 1784 N N . ARG A 1 212 ? -17.406 -10.062 12.922 1 95.12 212 ARG A N 1
ATOM 1785 C CA . ARG A 1 212 ? -18.391 -10.25 11.852 1 95.12 212 ARG A CA 1
ATOM 1786 C C . ARG A 1 212 ? -18.688 -11.727 11.633 1 95.12 212 ARG A C 1
ATOM 1788 O O . ARG A 1 212 ? -19.828 -12.102 11.375 1 95.12 212 ARG A O 1
ATOM 1795 N N . ALA A 1 213 ? -17.672 -12.516 11.703 1 96.19 213 ALA A N 1
ATOM 1796 C CA . ALA A 1 213 ? -17.828 -13.922 11.328 1 96.19 213 ALA A CA 1
ATOM 1797 C C . ALA A 1 213 ? -18.438 -14.727 12.469 1 96.19 213 ALA A C 1
ATOM 1799 O O . ALA A 1 213 ? -19.016 -15.797 12.234 1 96.19 213 ALA A O 1
ATOM 1800 N N . ASN A 1 214 ? -18.406 -14.281 13.766 1 91.69 214 ASN A N 1
ATOM 1801 C CA . ASN A 1 214 ? -19 -14.945 14.914 1 91.69 214 ASN A CA 1
ATOM 1802 C C . ASN A 1 214 ? -18.641 -16.422 14.961 1 91.69 214 ASN A C 1
ATOM 1804 O O . ASN A 1 214 ? -19.516 -17.297 15.039 1 91.69 214 ASN A O 1
ATOM 1808 N N . HIS A 1 215 ? -17.359 -16.812 14.82 1 90.75 215 HIS A N 1
ATOM 1809 C CA . HIS A 1 215 ? -16.766 -18.141 14.969 1 90.75 215 HIS A CA 1
ATOM 1810 C C . HIS A 1 215 ? -17.172 -19.047 13.82 1 90.75 215 HIS A C 1
ATOM 1812 O O . HIS A 1 215 ? -16.906 -20.25 13.859 1 90.75 215 HIS A O 1
ATOM 1818 N N . ARG A 1 216 ? -17.812 -18.562 12.828 1 97.62 216 ARG A N 1
ATOM 1819 C CA . ARG A 1 216 ? -18.109 -19.328 11.625 1 97.62 216 ARG A CA 1
ATOM 1820 C C . ARG A 1 216 ? -16.875 -19.531 10.766 1 97.62 216 ARG A C 1
ATOM 1822 O O . ARG A 1 216 ? -15.898 -18.766 10.891 1 97.62 216 ARG A O 1
ATOM 1829 N N . LYS A 1 217 ? -16.938 -20.578 9.945 1 98.38 217 LYS A N 1
ATOM 1830 C CA . LYS A 1 217 ? -15.875 -20.812 8.969 1 98.38 217 LYS A CA 1
ATOM 1831 C C . LYS A 1 217 ? -15.93 -19.797 7.836 1 98.38 217 LYS A C 1
ATOM 1833 O O . LYS A 1 217 ? -16.953 -19.656 7.164 1 98.38 217 LYS A O 1
ATOM 1838 N N . VAL A 1 218 ? -14.875 -19.125 7.59 1 98.81 218 VAL A N 1
ATOM 1839 C CA . VAL A 1 218 ? -14.852 -18.031 6.625 1 98.81 218 VAL A CA 1
ATOM 1840 C C . VAL A 1 218 ? -14.555 -18.578 5.23 1 98.81 218 VAL A C 1
ATOM 1842 O O . VAL A 1 218 ? -13.531 -19.234 5.02 1 98.81 218 VAL A O 1
ATOM 1845 N N . ILE A 1 219 ? -15.438 -18.359 4.285 1 98.94 219 ILE A N 1
ATOM 1846 C CA . ILE A 1 219 ? -15.242 -18.672 2.875 1 98.94 219 ILE A CA 1
ATOM 1847 C C . ILE A 1 219 ? -15.008 -17.391 2.082 1 98.94 219 ILE A C 1
ATOM 1849 O O . ILE A 1 219 ? -15.875 -16.531 2.02 1 98.94 219 ILE A O 1
ATOM 1853 N N . VAL A 1 220 ? -13.875 -17.281 1.495 1 98.94 220 VAL A N 1
ATOM 1854 C CA . VAL A 1 220 ? -13.531 -16.094 0.726 1 98.94 220 VAL A CA 1
ATOM 1855 C C . VAL A 1 220 ? -13.703 -16.375 -0.765 1 98.94 220 VAL A C 1
ATOM 1857 O O . VAL A 1 220 ? -13.156 -17.344 -1.29 1 98.94 220 VAL A O 1
ATOM 1860 N N . ILE A 1 221 ? -14.438 -15.57 -1.43 1 98.94 221 ILE A N 1
ATOM 1861 C CA . ILE A 1 221 ? -14.617 -15.648 -2.875 1 98.94 221 ILE A CA 1
ATOM 1862 C C . ILE A 1 221 ? -14.023 -14.406 -3.537 1 98.94 221 ILE A C 1
ATOM 1864 O O . ILE A 1 221 ? -14.531 -13.297 -3.355 1 98.94 221 ILE A O 1
ATOM 1868 N N . THR A 1 222 ? -12.969 -14.578 -4.281 1 98.75 222 THR A N 1
ATOM 1869 C CA . THR A 1 222 ? -12.336 -13.5 -5.027 1 98.75 222 THR A CA 1
ATOM 1870 C C . THR A 1 222 ? -12.883 -13.43 -6.453 1 98.75 222 THR A C 1
ATOM 1872 O O . THR A 1 222 ? -12.773 -14.391 -7.211 1 98.75 222 THR A O 1
ATOM 1875 N N . LEU A 1 223 ? -13.359 -12.273 -6.816 1 98.5 223 LEU A N 1
ATOM 1876 C CA . LEU A 1 223 ? -13.992 -12.117 -8.117 1 98.5 223 LEU A CA 1
ATOM 1877 C C . LEU A 1 223 ? -13.055 -11.43 -9.102 1 98.5 223 LEU A C 1
ATOM 1879 O O . LEU A 1 223 ? -12.297 -10.523 -8.727 1 98.5 223 LEU A O 1
ATOM 1883 N N . ARG A 1 224 ? -13.078 -11.883 -10.305 1 97.5 224 ARG A N 1
ATOM 1884 C CA . ARG A 1 224 ? -12.523 -11.141 -11.438 1 97.5 224 ARG A CA 1
ATOM 1885 C C . ARG A 1 224 ? -13.625 -10.445 -12.227 1 97.5 224 ARG A C 1
ATOM 1887 O O . ARG A 1 224 ? -14.555 -11.086 -12.703 1 97.5 224 ARG A O 1
ATOM 1894 N N . GLN A 1 225 ? -13.594 -9.18 -12.242 1 96 225 GLN A N 1
ATOM 1895 C CA . GLN A 1 225 ? -14.516 -8.328 -12.984 1 96 225 GLN A CA 1
ATOM 1896 C C . GLN A 1 225 ? -13.758 -7.316 -13.844 1 96 225 GLN A C 1
ATOM 1898 O O . GLN A 1 225 ? -14.062 -6.121 -13.82 1 96 225 GLN A O 1
ATOM 1903 N N . TYR A 1 226 ? -12.789 -7.859 -14.516 1 91.25 226 TYR A N 1
ATOM 1904 C CA . TYR A 1 226 ? -11.812 -7.059 -15.242 1 91.25 226 TYR A CA 1
ATOM 1905 C C . TYR A 1 226 ? -12.328 -6.703 -16.625 1 91.25 226 TYR A C 1
ATOM 1907 O O . TYR A 1 226 ? -12.953 -7.531 -17.297 1 91.25 226 TYR A O 1
ATOM 1915 N N . ASP A 1 227 ? -12.055 -5.512 -17.062 1 89.19 227 ASP A N 1
ATOM 1916 C CA . ASP A 1 227 ? -12.594 -5.031 -18.328 1 89.19 227 ASP A CA 1
ATOM 1917 C C . ASP A 1 227 ? -11.734 -5.496 -19.5 1 89.19 227 ASP A C 1
ATOM 1919 O O . ASP A 1 227 ? -12.07 -5.254 -20.672 1 89.19 227 ASP A O 1
ATOM 1923 N N . TYR A 1 228 ? -10.625 -6.109 -19.219 1 86.56 228 TYR A N 1
ATOM 1924 C CA . TYR A 1 228 ? -9.766 -6.711 -20.234 1 86.56 228 TYR A CA 1
ATOM 1925 C C . TYR A 1 228 ? -9.891 -8.234 -20.234 1 86.56 228 TYR A C 1
ATOM 1927 O O . TYR A 1 228 ? -9.828 -8.859 -19.172 1 86.56 228 TYR A O 1
ATOM 1935 N N . THR A 1 229 ? -10.164 -8.844 -21.406 1 88.38 229 THR A N 1
ATOM 1936 C CA . THR A 1 229 ? -10.359 -10.289 -21.531 1 88.38 229 THR A CA 1
ATOM 1937 C C . THR A 1 229 ? -11.539 -10.75 -20.688 1 88.38 229 THR A C 1
ATOM 1939 O O . THR A 1 229 ? -11.383 -11.578 -19.781 1 88.38 229 THR A O 1
ATOM 1942 N N . LEU A 1 230 ? -12.672 -10.359 -21.094 1 90.75 230 LEU A N 1
ATOM 1943 C CA . LEU A 1 230 ? -13.906 -10.508 -20.328 1 90.75 230 LEU A CA 1
ATOM 1944 C C . LEU A 1 230 ? -14.234 -11.977 -20.109 1 90.75 230 LEU A C 1
ATOM 1946 O O . LEU A 1 230 ? -14.875 -12.328 -19.109 1 90.75 230 LEU A O 1
ATOM 1950 N N . GLU A 1 231 ? -13.742 -12.836 -21 1 91 231 GLU A N 1
ATOM 1951 C CA . GLU A 1 231 ? -14.047 -14.266 -20.922 1 91 231 GLU A CA 1
ATOM 1952 C C . GLU A 1 231 ? -13.43 -14.898 -19.688 1 91 231 GLU A C 1
ATOM 1954 O O . GLU A 1 231 ? -13.859 -15.969 -19.25 1 91 231 GLU A O 1
ATOM 1959 N N . ARG A 1 232 ? -12.461 -14.227 -19.109 1 94.12 232 ARG A N 1
ATOM 1960 C CA . ARG A 1 232 ? -11.75 -14.742 -17.938 1 94.12 232 ARG A CA 1
ATOM 1961 C C . ARG A 1 232 ? -12.469 -14.352 -16.641 1 94.12 232 ARG A C 1
ATOM 1963 O O . ARG A 1 232 ? -12.117 -14.836 -15.562 1 94.12 232 ARG A O 1
ATOM 1970 N N . ASN A 1 233 ? -13.547 -13.555 -16.797 1 96.19 233 ASN A N 1
ATOM 1971 C CA . ASN A 1 233 ? -14.211 -13.016 -15.609 1 96.19 233 ASN A CA 1
ATOM 1972 C C . ASN A 1 233 ? -15.023 -14.078 -14.883 1 96.19 233 ASN A C 1
ATOM 1974 O O . ASN A 1 233 ? -15.422 -15.078 -15.484 1 96.19 233 ASN A O 1
ATOM 1978 N N . SER A 1 234 ? -15.219 -13.852 -13.617 1 98 234 SER A N 1
ATOM 1979 C CA . SER A 1 234 ? -16 -14.734 -12.75 1 98 234 SER A CA 1
ATOM 1980 C C . SER A 1 234 ? -17.453 -14.789 -13.203 1 98 234 SER A C 1
ATOM 1982 O O . SER A 1 234 ? -18.031 -13.773 -13.602 1 98 234 SER A O 1
ATOM 1984 N N . ASN A 1 235 ? -18.016 -15.961 -13.203 1 98.25 235 ASN A N 1
ATOM 1985 C CA . ASN A 1 235 ? -19.453 -16.156 -13.375 1 98.25 235 ASN A CA 1
ATOM 1986 C C . ASN A 1 235 ? -20.219 -15.727 -12.133 1 98.25 235 ASN A C 1
ATOM 1988 O O . ASN A 1 235 ? -20.484 -16.547 -11.25 1 98.25 235 ASN A O 1
ATOM 1992 N N . ILE A 1 236 ? -20.703 -14.547 -12.141 1 98.31 236 ILE A N 1
ATOM 1993 C CA . ILE A 1 236 ? -21.281 -13.914 -10.953 1 98.31 236 ILE A CA 1
ATOM 1994 C C . ILE A 1 236 ? -22.516 -14.695 -10.5 1 98.31 236 ILE A C 1
ATOM 1996 O O . ILE A 1 236 ? -22.688 -14.945 -9.312 1 98.31 236 ILE A O 1
ATOM 2000 N N . THR A 1 237 ? -23.281 -15.086 -11.414 1 98.19 237 THR A N 1
ATOM 2001 C CA . THR A 1 237 ? -24.516 -15.812 -11.102 1 98.19 237 THR A CA 1
ATOM 2002 C C . THR A 1 237 ? -24.188 -17.156 -10.438 1 98.19 237 THR A C 1
ATOM 2004 O O . THR A 1 237 ? -24.828 -17.516 -9.445 1 98.19 237 THR A O 1
ATOM 2007 N N . ALA A 1 238 ? -23.219 -17.828 -10.914 1 98.75 238 ALA A N 1
ATOM 2008 C CA . ALA A 1 238 ? -22.828 -19.125 -10.367 1 98.75 238 ALA A CA 1
ATOM 2009 C C . ALA A 1 238 ? -22.266 -18.984 -8.953 1 98.75 238 ALA A C 1
ATOM 2011 O O . ALA A 1 238 ? -22.609 -19.766 -8.062 1 98.75 238 ALA A O 1
ATOM 2012 N N . TRP A 1 239 ? -21.469 -18.047 -8.742 1 98.88 239 TRP A N 1
ATOM 2013 C CA . TRP A 1 239 ? -20.859 -17.812 -7.438 1 98.88 239 TRP A CA 1
ATOM 2014 C C . TRP A 1 239 ? -21.922 -17.422 -6.41 1 98.88 239 TRP A C 1
ATOM 2016 O O . TRP A 1 239 ? -21.859 -17.859 -5.258 1 98.88 239 TRP A O 1
ATOM 2026 N N . ALA A 1 240 ? -22.844 -16.594 -6.852 1 98.75 240 ALA A N 1
ATOM 2027 C CA . ALA A 1 240 ? -23.938 -16.219 -5.965 1 98.75 240 ALA A CA 1
ATOM 2028 C C . ALA A 1 240 ? -24.781 -17.438 -5.582 1 98.75 240 ALA A C 1
ATOM 2030 O O . ALA A 1 240 ? -25.125 -17.609 -4.41 1 98.75 240 ALA A O 1
ATOM 2031 N N . ALA A 1 241 ? -25.141 -18.234 -6.566 1 98.62 241 ALA A N 1
ATOM 2032 C CA . ALA A 1 241 ? -25.922 -19.438 -6.32 1 98.62 241 ALA A CA 1
ATOM 2033 C C . ALA A 1 241 ? -25.219 -20.359 -5.34 1 98.62 241 ALA A C 1
ATOM 2035 O O . ALA A 1 241 ? -25.828 -20.875 -4.402 1 98.62 241 ALA A O 1
ATOM 2036 N N . PHE A 1 242 ? -23.969 -20.578 -5.484 1 98.75 242 PHE A N 1
ATOM 2037 C CA . PHE A 1 242 ? -23.156 -21.406 -4.59 1 98.75 242 PHE A CA 1
ATOM 2038 C C . PHE A 1 242 ? -23.172 -20.844 -3.174 1 98.75 242 PHE A C 1
ATOM 2040 O O . PHE A 1 242 ? -23.438 -21.578 -2.215 1 98.75 242 PHE A O 1
ATOM 2047 N N . ALA A 1 243 ? -22.859 -19.531 -3.08 1 98.81 243 ALA A N 1
ATOM 2048 C CA . ALA A 1 243 ? -22.781 -18.891 -1.771 1 98.81 243 ALA A CA 1
ATOM 2049 C C . ALA A 1 243 ? -24.109 -18.984 -1.025 1 98.81 243 ALA A C 1
ATOM 2051 O O . ALA A 1 243 ? -24.125 -19.219 0.186 1 98.81 243 ALA A O 1
ATOM 2052 N N . LYS A 1 244 ? -25.188 -18.859 -1.755 1 98.31 244 LYS A N 1
ATOM 2053 C CA . LYS A 1 244 ? -26.516 -18.891 -1.156 1 98.31 244 LYS A CA 1
ATOM 2054 C C . LYS A 1 244 ? -26.844 -20.297 -0.644 1 98.31 244 LYS A C 1
ATOM 2056 O O . LYS A 1 244 ? -27.641 -20.453 0.289 1 98.31 244 LYS A O 1
ATOM 2061 N N . LYS A 1 245 ? -26.234 -21.281 -1.185 1 97.94 245 LYS A N 1
ATOM 2062 C CA . LYS A 1 245 ? -26.516 -22.672 -0.812 1 97.94 245 LYS A CA 1
ATOM 2063 C C . LYS A 1 245 ? -25.766 -23.047 0.466 1 97.94 245 LYS A C 1
ATOM 2065 O O . LYS A 1 245 ? -26.109 -24.047 1.107 1 97.94 245 LYS A O 1
ATOM 2070 N N . LEU A 1 246 ? -24.797 -22.344 0.795 1 98.44 246 LEU A N 1
ATOM 2071 C CA . LEU A 1 246 ? -24 -22.656 1.981 1 98.44 246 LEU A CA 1
ATOM 2072 C C . LEU A 1 246 ? -24.828 -22.453 3.25 1 98.44 246 LEU A C 1
ATOM 2074 O O . LEU A 1 246 ? -25.594 -21.5 3.34 1 98.44 246 LEU A O 1
ATOM 2078 N N . ASN A 1 247 ? -24.625 -23.281 4.223 1 97.75 247 ASN A N 1
ATOM 2079 C CA . ASN A 1 247 ? -25.25 -23.109 5.531 1 97.75 247 ASN A CA 1
ATOM 2080 C C . ASN A 1 247 ? -24.766 -21.844 6.227 1 97.75 247 ASN A C 1
ATOM 2082 O O . ASN A 1 247 ? -23.625 -21.797 6.715 1 97.75 247 ASN A O 1
ATOM 2086 N N . LYS A 1 248 ? -25.625 -20.938 6.41 1 96.38 248 LYS A N 1
ATOM 2087 C CA . LYS A 1 248 ? -25.266 -19.625 6.941 1 96.38 248 LYS A CA 1
ATOM 2088 C C . LYS A 1 248 ? -24.875 -19.703 8.414 1 96.38 248 LYS A C 1
ATOM 2090 O O . LYS A 1 248 ? -24.219 -18.812 8.938 1 96.38 248 LYS A O 1
ATOM 2095 N N . LYS A 1 249 ? -25.266 -20.688 9 1 97.06 249 LYS A N 1
ATOM 2096 C CA . LYS A 1 249 ? -24.906 -20.859 10.406 1 97.06 249 LYS A CA 1
ATOM 2097 C C . LYS A 1 249 ? -23.469 -21.391 10.539 1 97.06 249 LYS A C 1
ATOM 2099 O O . LYS A 1 249 ? -22.828 -21.172 11.562 1 97.06 249 LYS A O 1
ATOM 2104 N N . GLU A 1 250 ? -23.016 -22.031 9.547 1 97.88 250 GLU A N 1
ATOM 2105 C CA . GLU A 1 250 ? -21.703 -22.656 9.609 1 97.88 250 GLU A CA 1
ATOM 2106 C C . GLU A 1 250 ? -20.656 -21.797 8.891 1 97.88 250 GLU A C 1
ATOM 2108 O O . GLU A 1 250 ? -19.5 -21.734 9.312 1 97.88 250 GLU A O 1
ATOM 2113 N N . PHE A 1 251 ? -21.125 -21.188 7.809 1 98.69 251 PHE A N 1
ATOM 2114 C CA . PHE A 1 251 ? -20.156 -20.5 6.957 1 98.69 251 PHE A CA 1
ATOM 2115 C C . PHE A 1 251 ? -20.453 -19.016 6.906 1 98.69 251 PHE A C 1
ATOM 2117 O O . PHE A 1 251 ? -21.609 -18.594 6.902 1 98.69 251 PHE A O 1
ATOM 2124 N N . PHE A 1 252 ? -19.406 -18.203 6.918 1 98.69 252 PHE A N 1
ATOM 2125 C CA . PHE A 1 252 ? -19.422 -16.75 6.684 1 98.69 252 PHE A CA 1
ATOM 2126 C C . PHE A 1 252 ? -18.734 -16.406 5.367 1 98.69 252 PHE A C 1
ATOM 2128 O O . PHE A 1 252 ? -17.516 -16.547 5.246 1 98.69 252 PHE A O 1
ATOM 2135 N N . VAL A 1 253 ? -19.484 -15.977 4.395 1 98.81 253 VAL A N 1
ATOM 2136 C CA . VAL A 1 253 ? -18.969 -15.742 3.055 1 98.81 253 VAL A CA 1
ATOM 2137 C C . VAL A 1 253 ? -18.484 -14.297 2.936 1 98.81 253 VAL A C 1
ATOM 2139 O O . VAL A 1 253 ? -19.219 -13.367 3.271 1 98.81 253 VAL A O 1
ATOM 2142 N N . VAL A 1 254 ? -17.281 -14.125 2.508 1 98.81 254 VAL A N 1
ATOM 2143 C CA . VAL A 1 254 ? -16.688 -12.82 2.252 1 98.81 254 VAL A CA 1
ATOM 2144 C C . VAL A 1 254 ? -16.344 -12.688 0.771 1 98.81 254 VAL A C 1
ATOM 2146 O O . VAL A 1 254 ? -15.602 -13.516 0.229 1 98.81 254 VAL A O 1
ATOM 2149 N N . ILE A 1 255 ? -16.844 -11.664 0.151 1 98.75 255 ILE A N 1
ATOM 2150 C CA . ILE A 1 255 ? -16.578 -11.406 -1.26 1 98.75 255 ILE A CA 1
ATOM 2151 C C . ILE A 1 255 ? -15.484 -10.352 -1.391 1 98.75 255 ILE A C 1
ATOM 2153 O O . ILE A 1 255 ? -15.516 -9.328 -0.696 1 98.75 255 ILE A O 1
ATOM 2157 N N . ILE A 1 256 ? -14.516 -10.609 -2.225 1 98.5 256 ILE A N 1
ATOM 2158 C CA . ILE A 1 256 ? -13.539 -9.602 -2.635 1 98.5 256 ILE A CA 1
ATOM 2159 C C . ILE A 1 256 ? -13.75 -9.242 -4.105 1 98.5 256 ILE A C 1
ATOM 2161 O O . ILE A 1 256 ? -13.453 -10.039 -4.992 1 98.5 256 ILE A O 1
ATOM 2165 N N . PRO A 1 257 ? -14.227 -8.086 -4.359 1 97.31 257 PRO A N 1
ATOM 2166 C CA . PRO A 1 257 ? -14.406 -7.688 -5.758 1 97.31 257 PRO A CA 1
ATOM 2167 C C . PRO A 1 257 ? -13.078 -7.406 -6.461 1 97.31 257 PRO A C 1
ATOM 2169 O O . PRO A 1 257 ? -12.031 -7.336 -5.809 1 97.31 257 PRO A O 1
ATOM 2172 N N . ASP A 1 258 ? -13.188 -7.355 -7.766 1 96.44 258 ASP A N 1
ATOM 2173 C CA . ASP A 1 258 ? -12.047 -6.84 -8.508 1 96.44 258 ASP A CA 1
ATOM 2174 C C . ASP A 1 258 ? -11.734 -5.398 -8.102 1 96.44 258 ASP A C 1
ATOM 2176 O O . ASP A 1 258 ? -12.648 -4.609 -7.848 1 96.44 258 ASP A O 1
ATOM 2180 N N . THR A 1 259 ? -10.492 -5.078 -8.047 1 94.75 259 THR A N 1
ATOM 2181 C CA . THR A 1 259 ? -10.086 -3.754 -7.586 1 94.75 259 THR A CA 1
ATOM 2182 C C . THR A 1 259 ? -10.758 -2.664 -8.414 1 94.75 259 THR A C 1
ATOM 2184 O O . THR A 1 259 ? -11.188 -1.643 -7.879 1 94.75 259 THR A O 1
ATOM 2187 N N . GLU A 1 260 ? -10.914 -2.918 -9.68 1 92.12 260 GLU A N 1
ATOM 2188 C CA . GLU A 1 260 ? -11.492 -1.932 -10.586 1 92.12 260 GLU A CA 1
ATOM 2189 C C . GLU A 1 260 ? -12.977 -1.729 -10.312 1 92.12 260 GLU A C 1
ATOM 2191 O O . GLU A 1 260 ? -13.57 -0.753 -10.781 1 92.12 260 GLU A O 1
ATOM 2196 N N . LYS A 1 261 ? -13.523 -2.635 -9.555 1 93.94 261 LYS A N 1
ATOM 2197 C CA . LYS A 1 261 ? -14.953 -2.553 -9.266 1 93.94 261 LYS A CA 1
ATOM 2198 C C . LYS A 1 261 ? -15.211 -2.4 -7.773 1 93.94 261 LYS A C 1
ATOM 2200 O O . LYS A 1 261 ? -16.344 -2.514 -7.316 1 93.94 261 LYS A O 1
ATOM 2205 N N . ALA A 1 262 ? -14.188 -2.178 -7.055 1 94.38 262 ALA A N 1
ATOM 2206 C CA . ALA A 1 262 ? -14.273 -2.182 -5.594 1 94.38 262 ALA A CA 1
ATOM 2207 C C . ALA A 1 262 ? -15.195 -1.072 -5.098 1 94.38 262 ALA A C 1
ATOM 2209 O O . ALA A 1 262 ? -15.844 -1.216 -4.055 1 94.38 262 ALA A O 1
ATOM 2210 N N . PHE A 1 263 ? -15.289 0.035 -5.852 1 94.19 263 PHE A N 1
ATOM 2211 C CA . PHE A 1 263 ? -16.078 1.172 -5.383 1 94.19 263 PHE A CA 1
ATOM 2212 C C . PHE A 1 263 ? -17.422 1.232 -6.098 1 94.19 263 PHE A C 1
ATOM 2214 O O . PHE A 1 263 ? -18.188 2.172 -5.902 1 94.19 263 PHE A O 1
ATOM 2221 N N . HIS A 1 264 ? -17.688 0.235 -6.898 1 92.25 264 HIS A N 1
ATOM 2222 C CA . HIS A 1 264 ? -19 0.106 -7.52 1 92.25 264 HIS A CA 1
ATOM 2223 C C . HIS A 1 264 ? -19.953 -0.672 -6.625 1 92.25 264 HIS A C 1
ATOM 2225 O O . HIS A 1 264 ? -19.531 -1.438 -5.762 1 92.25 264 HIS A O 1
ATOM 2231 N N . ASN A 1 265 ? -21.172 -0.413 -6.914 1 91.81 265 ASN A N 1
ATOM 2232 C CA . ASN A 1 265 ? -22.141 -1.26 -6.242 1 91.81 265 ASN A CA 1
ATOM 2233 C C . ASN A 1 265 ? -21.953 -2.73 -6.598 1 91.81 265 ASN A C 1
ATOM 2235 O O . ASN A 1 265 ? -21.734 -3.068 -7.762 1 91.81 265 ASN A O 1
ATOM 2239 N N . PRO A 1 266 ? -21.969 -3.508 -5.57 1 93.88 266 PRO A N 1
ATOM 2240 C CA . PRO A 1 266 ? -21.844 -4.934 -5.883 1 93.88 266 PRO A CA 1
ATOM 2241 C C . PRO A 1 266 ? -22.938 -5.426 -6.824 1 93.88 266 PRO A C 1
ATOM 2243 O O . PRO A 1 266 ? -24.047 -4.867 -6.844 1 93.88 266 PRO A O 1
ATOM 2246 N N . PRO A 1 267 ? -22.609 -6.453 -7.559 1 94.44 267 PRO A N 1
ATOM 2247 C CA . PRO A 1 267 ? -23.672 -7.047 -8.367 1 94.44 267 PRO A CA 1
ATOM 2248 C C . PRO A 1 267 ? -24.859 -7.504 -7.52 1 94.44 267 PRO A C 1
ATOM 2250 O O . PRO A 1 267 ? -24.672 -7.992 -6.402 1 94.44 267 PRO A O 1
ATOM 2253 N N . GLU A 1 268 ? -25.969 -7.422 -8.055 1 94.44 268 GLU A N 1
ATOM 2254 C CA . GLU A 1 268 ? -27.234 -7.629 -7.332 1 94.44 268 GLU A CA 1
ATOM 2255 C C . GLU A 1 268 ? -27.234 -8.977 -6.625 1 94.44 268 GLU A C 1
ATOM 2257 O O . GLU A 1 268 ? -27.531 -9.055 -5.43 1 94.44 268 GLU A O 1
ATOM 2262 N N . PRO A 1 269 ? -26.828 -10.031 -7.312 1 96.25 269 PRO A N 1
ATOM 2263 C CA . PRO A 1 269 ? -26.922 -11.336 -6.664 1 96.25 269 PRO A CA 1
ATOM 2264 C C . PRO A 1 269 ? -25.953 -11.492 -5.492 1 96.25 269 PRO A C 1
ATOM 2266 O O . PRO A 1 269 ? -26.109 -12.406 -4.68 1 96.25 269 PRO A O 1
ATOM 2269 N N . LEU A 1 270 ? -25.031 -10.617 -5.375 1 97.56 270 LEU A N 1
ATOM 2270 C CA . LEU A 1 270 ? -24 -10.766 -4.352 1 97.56 270 LEU A CA 1
ATOM 2271 C C . LEU A 1 270 ? -24.141 -9.695 -3.277 1 97.56 270 LEU A C 1
ATOM 2273 O O . LEU A 1 270 ? -23.344 -9.648 -2.336 1 97.56 270 LEU A O 1
ATOM 2277 N N . GLN A 1 271 ? -25.109 -8.867 -3.314 1 96.06 271 GLN A N 1
ATOM 2278 C CA . GLN A 1 271 ? -25.281 -7.715 -2.441 1 96.06 271 GLN A CA 1
ATOM 2279 C C . GLN A 1 271 ? -25.5 -8.148 -0.994 1 96.06 271 GLN A C 1
ATOM 2281 O O . GLN A 1 271 ? -25.141 -7.422 -0.064 1 96.06 271 GLN A O 1
ATOM 2286 N N . GLU A 1 272 ? -26.078 -9.305 -0.803 1 96 272 GLU A N 1
ATOM 2287 C CA . GLU A 1 272 ? -26.438 -9.742 0.545 1 96 272 GLU A CA 1
ATOM 2288 C C . GLU A 1 272 ? -25.203 -10.227 1.311 1 96 272 GLU A C 1
ATOM 2290 O O . GLU A 1 272 ? -25.266 -10.414 2.527 1 96 272 GLU A O 1
ATOM 2295 N N . PHE A 1 273 ? -24.125 -10.422 0.627 1 97.75 273 PHE A N 1
ATOM 2296 C CA . PHE A 1 273 ? -22.938 -10.977 1.263 1 97.75 273 PHE A CA 1
ATOM 2297 C C . PHE A 1 273 ? -22 -9.859 1.706 1 97.75 273 PHE A C 1
ATOM 2299 O O . PHE A 1 273 ? -22.125 -8.719 1.263 1 97.75 273 PHE A O 1
ATOM 2306 N N . MET A 1 274 ? -21.156 -10.203 2.637 1 96.94 274 MET A N 1
ATOM 2307 C CA . MET A 1 274 ? -20.141 -9.273 3.119 1 96.94 274 MET A CA 1
ATOM 2308 C C . MET A 1 274 ? -19.062 -9.039 2.062 1 96.94 274 MET A C 1
ATOM 2310 O O . MET A 1 274 ? -18.578 -9.984 1.451 1 96.94 274 MET A O 1
ATOM 2314 N N . HIS A 1 275 ? -18.797 -7.785 1.823 1 96.56 275 HIS A N 1
ATOM 2315 C CA . HIS A 1 275 ? -17.703 -7.414 0.937 1 96.56 275 HIS A CA 1
ATOM 2316 C C . HIS A 1 275 ? -16.531 -6.812 1.72 1 96.56 275 HIS A C 1
ATOM 2318 O O . HIS A 1 275 ? -16.734 -5.91 2.537 1 96.56 275 HIS A O 1
ATOM 2324 N N . PHE A 1 276 ? -15.398 -7.383 1.532 1 96.62 276 PHE A N 1
ATOM 2325 C CA . PHE A 1 276 ? -14.203 -6.859 2.18 1 96.62 276 PHE A CA 1
ATOM 2326 C C . PHE A 1 276 ? -13.367 -6.047 1.198 1 96.62 276 PHE A C 1
ATOM 2328 O O . PHE A 1 276 ? -12.328 -6.52 0.72 1 96.62 276 PHE A O 1
ATOM 2335 N N . GLU A 1 277 ? -13.641 -4.824 1.086 1 93.88 277 GLU A N 1
ATOM 2336 C CA . GLU A 1 277 ? -13.047 -3.938 0.092 1 93.88 277 GLU A CA 1
ATOM 2337 C C . GLU A 1 277 ? -11.602 -3.596 0.453 1 93.88 277 GLU A C 1
ATOM 2339 O O . GLU A 1 277 ? -10.781 -3.316 -0.428 1 93.88 277 GLU A O 1
ATOM 2344 N N . ALA A 1 278 ? -11.312 -3.631 1.736 1 95.69 278 ALA A N 1
ATOM 2345 C CA . ALA A 1 278 ? -9.961 -3.271 2.18 1 95.69 278 ALA A CA 1
ATOM 2346 C C . ALA A 1 278 ? -8.914 -4.156 1.516 1 95.69 278 ALA A C 1
ATOM 2348 O O . ALA A 1 278 ? -7.793 -3.709 1.252 1 95.69 278 ALA A O 1
ATOM 2349 N N . ALA A 1 279 ? -9.305 -5.352 1.211 1 96.5 279 ALA A N 1
ATOM 2350 C CA . ALA A 1 279 ? -8.406 -6.301 0.567 1 96.5 279 ALA A CA 1
ATOM 2351 C C . ALA A 1 279 ? -8.078 -5.871 -0.859 1 96.5 279 ALA A C 1
ATOM 2353 O O . ALA A 1 279 ? -7.051 -6.266 -1.415 1 96.5 279 ALA A O 1
ATOM 2354 N N . CYS A 1 280 ? -8.93 -5.051 -1.465 1 96.38 280 CYS A N 1
ATOM 2355 C CA . CYS A 1 280 ? -8.688 -4.547 -2.812 1 96.38 280 CYS A CA 1
ATOM 2356 C C . CYS A 1 280 ? -7.602 -3.477 -2.807 1 96.38 280 CYS A C 1
ATOM 2358 O O . CYS A 1 280 ? -6.906 -3.283 -3.805 1 96.38 280 CYS A O 1
ATOM 2360 N N . TRP A 1 281 ? -7.445 -2.893 -1.664 1 96.69 281 TRP A N 1
ATOM 2361 C CA . TRP A 1 281 ? -6.633 -1.681 -1.647 1 96.69 281 TRP A CA 1
ATOM 2362 C C . TRP A 1 281 ? -5.344 -1.901 -0.863 1 96.69 281 TRP A C 1
ATOM 2364 O O . TRP A 1 281 ? -4.457 -1.043 -0.859 1 96.69 281 TRP A O 1
ATOM 2374 N N . ASN A 1 282 ? -5.25 -3.041 -0.184 1 97.12 282 ASN A N 1
ATOM 2375 C CA . ASN A 1 282 ? -4.07 -3.328 0.621 1 97.12 282 ASN A CA 1
ATOM 2376 C C . ASN A 1 282 ? -3.637 -4.785 0.482 1 97.12 282 ASN A C 1
ATOM 2378 O O . ASN A 1 282 ? -4.336 -5.691 0.938 1 97.12 282 ASN A O 1
ATOM 2382 N N . MET A 1 283 ? -2.475 -4.957 -0.011 1 96.56 283 MET A N 1
ATOM 2383 C CA . MET A 1 283 ? -1.933 -6.277 -0.318 1 96.56 283 MET A CA 1
ATOM 2384 C C . MET A 1 283 ? -1.756 -7.102 0.952 1 96.56 283 MET A C 1
ATOM 2386 O O . MET A 1 283 ? -2.029 -8.305 0.961 1 96.56 283 MET A O 1
ATOM 2390 N N . GLY A 1 284 ? -1.291 -6.48 1.985 1 97.62 284 GLY A N 1
ATOM 2391 C CA . GLY A 1 284 ? -1.107 -7.18 3.248 1 97.62 284 GLY A CA 1
ATOM 2392 C C . GLY A 1 284 ? -2.404 -7.699 3.838 1 97.62 284 GLY A C 1
ATOM 2393 O O . GLY A 1 284 ? -2.467 -8.836 4.305 1 97.62 284 GLY A O 1
ATOM 2394 N N . LEU A 1 285 ? -3.416 -6.91 3.781 1 98.44 285 LEU A N 1
ATOM 2395 C CA . LEU A 1 285 ? -4.715 -7.312 4.309 1 98.44 285 LEU A CA 1
ATOM 2396 C C . LEU A 1 285 ? -5.309 -8.445 3.479 1 98.44 285 LEU A C 1
ATOM 2398 O O . LEU A 1 285 ? -5.895 -9.383 4.031 1 98.44 285 LEU A O 1
ATOM 2402 N N . ARG A 1 286 ? 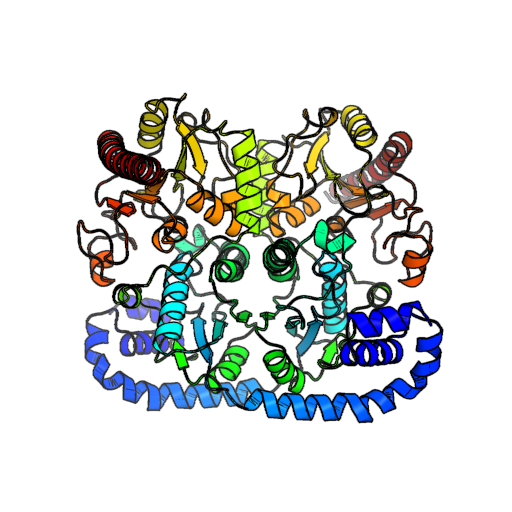-5.141 -8.344 2.182 1 98.5 286 ARG A N 1
ATOM 2403 C CA . ARG A 1 286 ? -5.637 -9.406 1.306 1 98.5 286 ARG A CA 1
ATOM 2404 C C . ARG A 1 286 ? -4.965 -10.734 1.623 1 98.5 286 ARG A C 1
ATOM 2406 O O . ARG A 1 286 ? -5.641 -11.758 1.77 1 98.5 286 ARG A O 1
ATOM 2413 N N . ALA A 1 287 ? -3.641 -10.711 1.725 1 98.62 287 ALA A N 1
ATOM 2414 C CA . ALA A 1 287 ? -2.885 -11.922 2.037 1 98.62 287 ALA A CA 1
ATOM 2415 C C . ALA A 1 287 ? -3.299 -12.492 3.389 1 98.62 287 ALA A C 1
ATOM 2417 O O . ALA A 1 287 ? -3.43 -13.711 3.541 1 98.62 287 ALA A O 1
ATOM 2418 N N . ALA A 1 288 ? -3.492 -11.625 4.344 1 98.75 288 ALA A N 1
ATOM 2419 C CA . ALA A 1 288 ? -3.893 -12.062 5.68 1 98.75 288 ALA A CA 1
ATOM 2420 C C . ALA A 1 288 ? -5.27 -12.711 5.656 1 98.75 288 ALA A C 1
ATOM 2422 O O . ALA A 1 288 ? -5.492 -13.734 6.305 1 98.75 288 ALA A O 1
ATOM 2423 N N . LEU A 1 289 ? -6.156 -12.086 4.898 1 98.81 289 LEU A N 1
ATOM 2424 C CA . LEU A 1 289 ? -7.488 -12.68 4.785 1 98.81 289 LEU A CA 1
ATOM 2425 C C . LEU A 1 289 ? -7.414 -14.078 4.18 1 98.81 289 LEU A C 1
ATOM 2427 O O . LEU A 1 289 ? -8.078 -15 4.66 1 98.81 289 LEU A O 1
ATOM 2431 N N . TYR A 1 290 ? -6.637 -14.227 3.184 1 98.88 290 TYR A N 1
ATOM 2432 C CA . TYR A 1 290 ? -6.457 -15.531 2.545 1 98.88 290 TYR A CA 1
ATOM 2433 C C . TYR A 1 290 ? -5.938 -16.562 3.539 1 98.88 290 TYR A C 1
ATOM 2435 O O . TYR A 1 290 ? -6.398 -17.703 3.557 1 98.88 290 TYR A O 1
ATOM 2443 N N . GLU A 1 291 ? -5.023 -16.188 4.371 1 98.69 291 GLU A N 1
ATOM 2444 C CA . GLU A 1 291 ? -4.426 -17.125 5.332 1 98.69 291 GLU A CA 1
ATOM 2445 C C . GLU A 1 291 ? -5.422 -17.5 6.426 1 98.69 291 GLU A C 1
ATOM 2447 O O . GLU A 1 291 ? -5.438 -18.641 6.895 1 98.69 291 GLU A O 1
ATOM 2452 N N . LEU A 1 292 ? -6.18 -16.547 6.812 1 98.5 292 LEU A N 1
ATOM 2453 C CA . LEU A 1 292 ? -7.074 -16.75 7.949 1 98.5 292 LEU A CA 1
ATOM 2454 C C . LEU A 1 292 ? -8.367 -17.422 7.508 1 98.5 292 LEU A C 1
ATOM 2456 O O . LEU A 1 292 ? -9.109 -17.953 8.336 1 98.5 292 LEU A O 1
ATOM 2460 N N . ALA A 1 293 ? -8.664 -17.422 6.238 1 98.75 293 ALA A N 1
ATOM 2461 C CA . ALA A 1 293 ? -9.875 -18.031 5.703 1 98.75 293 ALA A CA 1
ATOM 2462 C C . ALA A 1 293 ? -9.852 -19.547 5.871 1 98.75 293 ALA A C 1
ATOM 2464 O O . ALA A 1 293 ? -8.797 -20.172 5.801 1 98.75 293 ALA A O 1
ATOM 2465 N N . TYR A 1 294 ? -11.031 -20.078 6.117 1 98.69 294 TYR A N 1
ATOM 2466 C CA . TYR A 1 294 ? -11.188 -21.516 6.094 1 98.69 294 TYR A CA 1
ATOM 2467 C C . TYR A 1 294 ? -10.891 -22.078 4.707 1 98.69 294 TYR A C 1
ATOM 2469 O O . TYR A 1 294 ? -10.234 -23.109 4.578 1 98.69 294 TYR A O 1
ATOM 2477 N N . LEU A 1 295 ? -11.367 -21.422 3.709 1 98.81 295 LEU A N 1
ATOM 2478 C CA . LEU A 1 295 ? -11.156 -21.781 2.316 1 98.81 295 LEU A CA 1
ATOM 2479 C C . LEU A 1 295 ? -11.281 -20.578 1.402 1 98.81 295 LEU A C 1
ATOM 2481 O O . LEU A 1 295 ? -12.188 -19.766 1.571 1 98.81 295 LEU A O 1
ATOM 2485 N N . ASN A 1 296 ? -10.359 -20.438 0.458 1 98.94 296 ASN A N 1
ATOM 2486 C CA . ASN A 1 296 ? -10.383 -19.406 -0.568 1 98.94 296 ASN A CA 1
ATOM 2487 C C . ASN A 1 296 ? -10.836 -19.953 -1.916 1 98.94 296 ASN A C 1
ATOM 2489 O O . ASN A 1 296 ? -10.352 -21 -2.355 1 98.94 296 ASN A O 1
ATOM 2493 N N . LEU A 1 297 ? -11.727 -19.234 -2.549 1 98.94 297 LEU A N 1
ATOM 2494 C CA . LEU A 1 297 ? -12.242 -19.641 -3.854 1 98.94 297 LEU A CA 1
ATOM 2495 C C . LEU A 1 297 ? -12.109 -18.5 -4.863 1 98.94 297 LEU A C 1
ATOM 2497 O O . LEU A 1 297 ? -12.195 -17.328 -4.496 1 98.94 297 LEU A O 1
ATOM 2501 N N . GLY A 1 298 ? -11.953 -18.797 -6.074 1 98.69 298 GLY A N 1
ATOM 2502 C CA . GLY A 1 298 ? -11.906 -17.828 -7.156 1 98.69 298 GLY A CA 1
ATOM 2503 C C . GLY A 1 298 ? -11.516 -18.438 -8.492 1 98.69 298 GLY A C 1
ATOM 2504 O O . GLY A 1 298 ? -11.297 -19.641 -8.586 1 98.69 298 GLY A O 1
ATOM 2505 N N . VAL A 1 299 ? -11.484 -17.625 -9.5 1 98.19 299 VAL A N 1
ATOM 2506 C CA . VAL A 1 299 ? -11.016 -18.062 -10.82 1 98.19 299 VAL A CA 1
ATOM 2507 C C . VAL A 1 299 ? -9.539 -17.703 -10.984 1 98.19 299 VAL A C 1
ATOM 2509 O O . VAL A 1 299 ? -8.953 -17.031 -10.133 1 98.19 299 VAL A O 1
ATOM 2512 N N . ASN A 1 300 ? -8.992 -18.25 -12.086 1 95.69 300 ASN A N 1
ATOM 2513 C CA . ASN A 1 300 ? -7.625 -17.875 -12.43 1 95.69 300 ASN A CA 1
ATOM 2514 C C . ASN A 1 300 ? -7.492 -16.375 -12.664 1 95.69 300 ASN A C 1
ATOM 2516 O O . ASN A 1 300 ? -7.91 -15.867 -13.711 1 95.69 300 ASN A O 1
ATOM 2520 N N . ASN A 1 301 ? -6.965 -15.734 -11.672 1 94 301 ASN A N 1
ATOM 2521 C CA . ASN A 1 301 ? -6.703 -14.305 -11.766 1 94 301 ASN A CA 1
ATOM 2522 C C . ASN A 1 301 ? -5.473 -13.906 -10.953 1 94 301 ASN A C 1
ATOM 2524 O O . ASN A 1 301 ? -4.934 -14.711 -10.203 1 94 301 ASN A O 1
ATOM 2528 N N . GLY A 1 302 ? -4.98 -12.711 -11.078 1 95.12 302 GLY A N 1
ATOM 2529 C CA . GLY A 1 302 ? -3.74 -12.227 -10.492 1 95.12 302 GLY A CA 1
ATOM 2530 C C . GLY A 1 302 ? -3.703 -12.367 -8.977 1 95.12 302 GLY A C 1
ATOM 2531 O O . GLY A 1 302 ? -2.803 -13 -8.43 1 95.12 302 GLY A O 1
ATOM 2532 N N . PRO A 1 303 ? -4.664 -11.875 -8.305 1 97.25 303 PRO A N 1
ATOM 2533 C CA . PRO A 1 303 ? -4.645 -11.875 -6.836 1 97.25 303 PRO A CA 1
ATOM 2534 C C . PRO A 1 303 ? -4.574 -13.281 -6.246 1 97.25 303 PRO A C 1
ATOM 2536 O O . PRO A 1 303 ? -4.02 -13.469 -5.16 1 97.25 303 PRO A O 1
ATOM 2539 N N . MET A 1 304 ? -5.043 -14.289 -6.945 1 97.75 304 MET A N 1
ATOM 2540 C CA . MET A 1 304 ? -5.023 -15.648 -6.43 1 97.75 304 MET A CA 1
ATOM 2541 C C . MET A 1 304 ? -3.592 -16.156 -6.285 1 97.75 304 MET A C 1
ATOM 2543 O O . MET A 1 304 ? -3.342 -17.141 -5.57 1 97.75 304 MET A O 1
ATOM 2547 N N . SER A 1 305 ? -2.662 -15.5 -6.98 1 97.56 305 SER A N 1
ATOM 2548 C CA . SER A 1 305 ? -1.259 -15.875 -6.84 1 97.56 305 SER A CA 1
ATOM 2549 C C . SER A 1 305 ? -0.789 -15.734 -5.395 1 97.56 305 SER A C 1
ATOM 2551 O O . SER A 1 305 ? 0.103 -16.453 -4.949 1 97.56 305 SER A O 1
ATOM 2553 N N . LEU A 1 306 ? -1.429 -14.852 -4.652 1 98 306 LEU A N 1
ATOM 2554 C CA . LEU A 1 306 ? -1.111 -14.688 -3.24 1 98 306 LEU A CA 1
ATOM 2555 C C . LEU A 1 306 ? -1.492 -15.93 -2.445 1 98 306 LEU A C 1
ATOM 2557 O O . LEU A 1 306 ? -0.868 -16.234 -1.426 1 98 306 LEU A O 1
ATOM 2561 N N . CYS A 1 307 ? -2.486 -16.672 -2.922 1 97.12 307 CYS A N 1
ATOM 2562 C CA . CYS A 1 307 ? -2.867 -17.953 -2.336 1 97.12 307 CYS A CA 1
ATOM 2563 C C . CYS A 1 307 ? -1.953 -19.062 -2.824 1 97.12 307 CYS A C 1
ATOM 2565 O O . CYS A 1 307 ? -1.452 -19.859 -2.025 1 97.12 307 CYS A O 1
ATOM 2567 N N . TRP A 1 308 ? -1.751 -19.047 -4.105 1 97.62 308 TRP A N 1
ATOM 2568 C CA . TRP A 1 308 ? -1.015 -20.141 -4.738 1 97.62 308 TRP A CA 1
ATOM 2569 C C . TRP A 1 308 ? 0.379 -20.266 -4.137 1 97.62 308 TRP A C 1
ATOM 2571 O O . TRP A 1 308 ? 0.898 -21.375 -4.004 1 97.62 308 TRP A O 1
ATOM 2581 N N . LEU A 1 309 ? 0.927 -19.141 -3.76 1 97.94 309 LEU A N 1
ATOM 2582 C CA . LEU A 1 309 ? 2.334 -19.141 -3.371 1 97.94 309 LEU A CA 1
ATOM 2583 C C . LEU A 1 309 ? 2.48 -18.984 -1.86 1 97.94 309 LEU A C 1
ATOM 2585 O O . LEU A 1 309 ? 3.518 -18.531 -1.378 1 97.94 309 LEU A O 1
ATOM 2589 N N . ASN A 1 310 ? 1.472 -19.328 -1.108 1 98.06 310 ASN A N 1
ATOM 2590 C CA . ASN A 1 310 ? 1.415 -19.359 0.349 1 98.06 310 ASN A CA 1
ATOM 2591 C C . ASN A 1 310 ? 0.967 -20.734 0.865 1 98.06 310 ASN A C 1
ATOM 2593 O O . ASN A 1 310 ? -0.191 -21.109 0.692 1 98.06 310 ASN A O 1
ATOM 2597 N N . ALA A 1 311 ? 1.835 -21.375 1.577 1 97.06 311 ALA A N 1
ATOM 2598 C CA . ALA A 1 311 ? 1.584 -22.75 2.014 1 97.06 311 ALA A CA 1
ATOM 2599 C C . ALA A 1 311 ? 0.508 -22.797 3.096 1 97.06 311 ALA A C 1
ATOM 2601 O O . ALA A 1 311 ? -0.051 -23.859 3.383 1 97.06 311 ALA A O 1
ATOM 2602 N N . HIS A 1 312 ? 0.201 -21.688 3.637 1 97 312 HIS A N 1
ATOM 2603 C CA . HIS A 1 312 ? -0.724 -21.625 4.762 1 97 312 HIS A CA 1
ATOM 2604 C C . HIS A 1 312 ? -2.133 -21.281 4.301 1 97 312 HIS A C 1
ATOM 2606 O O . HIS A 1 312 ? -3.041 -21.141 5.121 1 97 312 HIS A O 1
ATOM 2612 N N . THR A 1 313 ? -2.307 -21.141 3.047 1 98.5 313 THR A N 1
ATOM 2613 C CA . THR A 1 313 ? -3.639 -20.875 2.52 1 98.5 313 THR A CA 1
ATOM 2614 C C . THR A 1 313 ? -4.277 -22.156 1.994 1 98.5 313 THR A C 1
ATOM 2616 O O . THR A 1 313 ? -3.576 -23.062 1.561 1 98.5 313 THR A O 1
ATOM 2619 N N . ARG A 1 314 ? -5.516 -22.281 2.109 1 98.75 314 ARG A N 1
ATOM 2620 C CA . ARG A 1 314 ? -6.344 -23.297 1.467 1 98.75 314 ARG A CA 1
ATOM 2621 C C . ARG A 1 314 ? -7.188 -22.688 0.352 1 98.75 314 ARG A C 1
ATOM 2623 O O . ARG A 1 314 ? -7.828 -21.656 0.544 1 98.75 314 ARG A O 1
ATOM 2630 N N . TYR A 1 315 ? -7.133 -23.422 -0.825 1 98.81 315 TYR A N 1
ATOM 2631 C CA . TYR A 1 315 ? -7.852 -22.766 -1.903 1 98.81 315 TYR A CA 1
ATOM 2632 C C . TYR A 1 315 ? -8.281 -23.75 -2.975 1 98.81 315 TYR A C 1
ATOM 2634 O O . TYR A 1 315 ? -7.734 -24.859 -3.059 1 98.81 315 TYR A O 1
ATOM 2642 N N . ILE A 1 316 ? -9.297 -23.391 -3.697 1 98.88 316 ILE A N 1
ATOM 2643 C CA . ILE A 1 316 ? -9.688 -23.969 -4.977 1 98.88 316 ILE A CA 1
ATOM 2644 C C . ILE A 1 316 ? -9.781 -22.875 -6.035 1 98.88 316 ILE A C 1
ATOM 2646 O O . ILE A 1 316 ? -10.5 -21.891 -5.852 1 98.88 316 ILE A O 1
ATOM 2650 N N . THR A 1 317 ? -9.023 -23.016 -7.027 1 98.69 317 THR A N 1
ATOM 2651 C CA . THR A 1 317 ? -9.07 -22.062 -8.133 1 98.69 317 THR A CA 1
ATOM 2652 C C . THR A 1 317 ? -9.688 -22.703 -9.375 1 98.69 317 THR A C 1
ATOM 2654 O O . THR A 1 317 ? -9.305 -23.812 -9.758 1 98.69 317 THR A O 1
ATOM 2657 N N . PHE A 1 318 ? -10.562 -22 -9.984 1 98.44 318 PHE A N 1
ATOM 2658 C CA . PHE A 1 318 ? -11.305 -22.516 -11.125 1 98.44 318 PHE A CA 1
ATOM 2659 C C . PHE A 1 318 ? -10.906 -21.797 -12.406 1 98.44 318 PHE A C 1
ATOM 2661 O O . PHE A 1 318 ? -10.164 -20.812 -12.367 1 98.44 318 PHE A O 1
ATOM 2668 N N . LYS A 1 319 ? -11.336 -22.312 -13.539 1 96.56 319 LYS A N 1
ATOM 2669 C CA . LYS A 1 319 ? -11.234 -21.641 -14.836 1 96.56 319 LYS A CA 1
ATOM 2670 C C . LYS A 1 319 ? -9.789 -21.281 -15.156 1 96.56 319 LYS A C 1
ATOM 2672 O O . LYS A 1 319 ? -9.477 -20.125 -15.438 1 96.56 319 LYS A O 1
ATOM 2677 N N . MET A 1 320 ? -9 -22.266 -15.141 1 94.12 320 MET A N 1
ATOM 2678 C CA . MET A 1 320 ? -7.57 -22.062 -15.367 1 94.12 320 MET A CA 1
ATOM 2679 C C . MET A 1 320 ? -7.301 -21.688 -16.812 1 94.12 320 MET A C 1
ATOM 2681 O O . MET A 1 320 ? -6.293 -21.047 -17.125 1 94.12 320 MET A O 1
ATOM 2685 N N . ILE A 1 321 ? -8.234 -22.062 -17.656 1 91.75 321 ILE A N 1
ATOM 2686 C CA . ILE A 1 321 ? -8.031 -21.766 -19.078 1 91.75 321 ILE A CA 1
ATOM 2687 C C . ILE A 1 321 ? -9.312 -21.172 -19.672 1 91.75 321 ILE A C 1
ATOM 2689 O O . ILE A 1 321 ? -10.406 -21.422 -19.156 1 91.75 321 ILE A O 1
ATOM 2693 N N . VAL A 1 322 ? -8.977 -20.328 -20.609 1 87.19 322 VAL A N 1
ATOM 2694 C CA . VAL A 1 322 ? -10.078 -19.812 -21.422 1 87.19 322 VAL A CA 1
ATOM 2695 C C . VAL A 1 322 ? -9.734 -19.984 -22.906 1 87.19 322 VAL A C 1
ATOM 2697 O O . VAL A 1 322 ? -8.562 -20.125 -23.266 1 87.19 322 VAL A O 1
ATOM 2700 N N . LYS A 1 323 ? -10.727 -20.047 -23.766 1 75.94 323 LYS A N 1
ATOM 2701 C CA . LYS A 1 323 ? -10.547 -20.359 -25.172 1 75.94 323 LYS A CA 1
ATOM 2702 C C . LYS A 1 323 ? -9.953 -19.172 -25.922 1 75.94 323 LYS A C 1
ATOM 2704 O O . LYS A 1 323 ? -9.156 -19.344 -26.844 1 75.94 323 LYS A O 1
ATOM 2709 N N . GLU A 1 324 ? -10.312 -18.062 -25.609 1 69.56 324 GLU A N 1
ATOM 2710 C CA . GLU A 1 324 ? -9.914 -16.891 -26.406 1 69.56 324 GLU A CA 1
ATOM 2711 C C . GLU A 1 324 ? -8.477 -16.484 -26.094 1 69.56 324 GLU A C 1
ATOM 2713 O O . GLU A 1 324 ? -7.879 -16.969 -25.125 1 69.56 324 GLU A O 1
ATOM 2718 N N . GLN A 1 325 ? -7.965 -15.758 -27.094 1 59.06 325 GLN A N 1
ATOM 2719 C CA . GLN A 1 325 ? -6.57 -15.328 -27.109 1 59.06 325 GLN A CA 1
ATOM 2720 C C . GLN A 1 325 ? -6.223 -14.5 -25.875 1 59.06 325 GLN A C 1
ATOM 2722 O O . GLN A 1 325 ? -6.621 -13.344 -25.766 1 59.06 325 GLN A O 1
ATOM 2727 N N . SER A 1 326 ? -5.836 -15.32 -24.812 1 66.31 326 SER A N 1
ATOM 2728 C CA . SER A 1 326 ? -5.383 -14.664 -23.594 1 66.31 326 SER A CA 1
ATOM 2729 C C . SER A 1 326 ? -4.227 -15.422 -22.953 1 66.31 326 SER A C 1
ATOM 2731 O O . SER A 1 326 ? -3.746 -16.422 -23.5 1 66.31 326 SER A O 1
ATOM 2733 N N . ALA A 1 327 ? -3.553 -14.82 -22 1 68.38 327 ALA A N 1
ATOM 2734 C CA . ALA A 1 327 ? -2.514 -15.445 -21.188 1 68.38 327 ALA A CA 1
ATOM 2735 C C . ALA A 1 327 ? -3 -16.766 -20.594 1 68.38 327 ALA A C 1
ATOM 2737 O O . ALA A 1 327 ? -2.195 -17.594 -20.188 1 68.38 327 ALA A O 1
ATOM 2738 N N . ALA A 1 328 ? -4.281 -17.031 -20.734 1 77.94 328 ALA A N 1
ATOM 2739 C CA . ALA A 1 328 ? -4.848 -18.203 -20.062 1 77.94 328 ALA A CA 1
ATOM 2740 C C . ALA A 1 328 ? -5.309 -19.234 -21.078 1 77.94 328 ALA A C 1
ATOM 2742 O O . ALA A 1 328 ? -6.293 -19.938 -20.859 1 77.94 328 ALA A O 1
ATOM 2743 N N . THR A 1 329 ? -4.645 -19.266 -22.188 1 82.75 329 THR A N 1
ATOM 2744 C CA . THR A 1 329 ? -4.93 -20.344 -23.141 1 82.75 329 THR A CA 1
ATOM 2745 C C . THR A 1 329 ? -4.184 -21.609 -22.75 1 82.75 329 THR A C 1
ATOM 2747 O O . THR A 1 329 ? -3.158 -21.562 -22.062 1 82.75 329 THR A O 1
ATOM 2750 N N . LEU A 1 330 ? -4.777 -22.656 -23.203 1 84.31 330 LEU A N 1
ATOM 2751 C CA . LEU A 1 330 ? -4.133 -23.938 -22.938 1 84.31 330 LEU A CA 1
ATOM 2752 C C . LEU A 1 330 ? -2.703 -23.953 -23.453 1 84.31 330 LEU A C 1
ATOM 2754 O O . LEU A 1 330 ? -1.787 -24.406 -22.766 1 84.31 330 LEU A O 1
ATOM 2758 N N . GLU A 1 331 ? -2.525 -23.484 -24.594 1 80.94 331 GLU A N 1
ATOM 2759 C CA . GLU A 1 331 ? -1.204 -23.453 -25.219 1 80.94 331 GLU A CA 1
ATOM 2760 C C . GLU A 1 331 ? -0.212 -22.672 -24.359 1 80.94 331 GLU A C 1
ATOM 2762 O O . GLU A 1 331 ? 0.907 -23.125 -24.125 1 80.94 331 GLU A O 1
ATOM 2767 N N . ASN A 1 332 ? -0.663 -21.562 -23.891 1 83.62 332 ASN A N 1
ATOM 2768 C CA . ASN A 1 332 ? 0.211 -20.719 -23.078 1 83.62 332 ASN A CA 1
ATOM 2769 C C . ASN A 1 332 ? 0.524 -21.375 -21.734 1 83.62 332 ASN A C 1
ATOM 2771 O O . ASN A 1 332 ? 1.662 -21.328 -21.266 1 83.62 332 ASN A O 1
ATOM 2775 N N . MET A 1 333 ? -0.428 -21.969 -21.172 1 87.38 333 MET A N 1
ATOM 2776 C CA . MET A 1 333 ? -0.241 -22.625 -19.891 1 87.38 333 MET A CA 1
ATOM 2777 C C . MET A 1 333 ? 0.755 -23.766 -20 1 87.38 333 MET A C 1
ATOM 2779 O O . MET A 1 333 ? 1.618 -23.938 -19.125 1 87.38 333 MET A O 1
ATOM 2783 N N . LEU A 1 334 ? 0.636 -24.484 -21.016 1 85.12 334 LEU A N 1
ATOM 2784 C CA . LEU A 1 334 ? 1.57 -25.578 -21.25 1 85.12 334 LEU A CA 1
ATOM 2785 C C . LEU A 1 334 ? 2.977 -25.047 -21.516 1 85.12 334 LEU A C 1
ATOM 2787 O O . LEU A 1 334 ? 3.957 -25.594 -21.016 1 85.12 334 LEU A O 1
ATOM 2791 N N . LYS A 1 335 ? 2.986 -24 -22.172 1 81.19 335 LYS A N 1
ATOM 2792 C CA . LYS A 1 335 ? 4.258 -23.359 -22.531 1 81.19 335 LYS A CA 1
ATOM 2793 C C . LYS A 1 335 ? 5.004 -22.906 -21.281 1 81.19 335 LYS A C 1
ATOM 2795 O O . LYS A 1 335 ? 6.23 -22.984 -21.219 1 81.19 335 LYS A O 1
ATOM 2800 N N . ILE A 1 336 ? 4.203 -22.516 -20.359 1 85.06 336 ILE A N 1
ATOM 2801 C CA . ILE A 1 336 ? 4.859 -21.953 -19.188 1 85.06 336 ILE A CA 1
ATOM 2802 C C . ILE A 1 336 ? 5.059 -23.047 -18.141 1 85.06 336 ILE A C 1
ATOM 2804 O O . ILE A 1 336 ? 5.441 -22.766 -17 1 85.06 336 ILE A O 1
ATOM 2808 N N . GLY A 1 337 ? 4.727 -24.312 -18.438 1 86.38 337 GLY A N 1
ATOM 2809 C CA . GLY A 1 337 ? 5.195 -25.438 -17.656 1 86.38 337 GLY A CA 1
ATOM 2810 C C . GLY A 1 337 ? 4.086 -26.125 -16.891 1 86.38 337 GLY A C 1
ATOM 2811 O O . GLY A 1 337 ? 4.324 -27.141 -16.219 1 86.38 337 GLY A O 1
ATOM 2812 N N . PHE A 1 338 ? 2.902 -25.625 -17.016 1 91.19 338 PHE A N 1
ATOM 2813 C CA . PHE A 1 338 ? 1.806 -26.281 -16.312 1 91.19 338 PHE A CA 1
ATOM 2814 C C . PHE A 1 338 ? 1.276 -27.469 -17.094 1 91.19 338 PHE A C 1
ATOM 2816 O O . PHE A 1 338 ? 1.479 -27.562 -18.312 1 91.19 338 PHE A O 1
ATOM 2823 N N . ARG A 1 339 ? 0.677 -28.375 -16.328 1 91.25 339 ARG A N 1
ATOM 2824 C CA . ARG A 1 339 ? 0.09 -29.547 -16.953 1 91.25 339 ARG A CA 1
ATOM 2825 C C . ARG A 1 339 ? -1.432 -29.531 -16.859 1 91.25 339 ARG A C 1
ATOM 2827 O O . ARG A 1 339 ? -1.983 -29.172 -15.805 1 91.25 339 ARG A O 1
ATOM 2834 N N . LEU A 1 340 ? -1.969 -29.906 -17.906 1 91.31 340 LEU A N 1
ATOM 2835 C CA . LEU A 1 340 ? -3.426 -29.906 -17.984 1 91.31 340 LEU A CA 1
ATOM 2836 C C . LEU A 1 340 ? -4.027 -30.781 -16.891 1 91.31 340 LEU A C 1
ATOM 2838 O O . LEU A 1 340 ? -3.553 -31.891 -16.641 1 91.31 340 LEU A O 1
ATOM 2842 N N . ASN A 1 341 ? -4.988 -30.25 -16.266 1 93.06 341 ASN A N 1
ATOM 2843 C CA . ASN A 1 341 ? -5.797 -30.922 -15.258 1 93.06 341 ASN A CA 1
ATOM 2844 C C . ASN A 1 341 ? -4.969 -31.312 -14.039 1 93.06 341 ASN A C 1
ATOM 2846 O O . ASN A 1 341 ? -5.289 -32.281 -13.336 1 93.06 341 ASN A O 1
ATOM 2850 N N . GLN A 1 342 ? -3.955 -30.609 -13.844 1 94.44 342 GLN A N 1
ATOM 2851 C CA . GLN A 1 342 ? -3.119 -30.891 -12.68 1 94.44 342 GLN A CA 1
ATOM 2852 C C . GLN A 1 342 ? -2.92 -29.641 -11.836 1 94.44 342 GLN A C 1
ATOM 2854 O O . GLN A 1 342 ? -2.85 -28.531 -12.367 1 94.44 342 GLN A O 1
ATOM 2859 N N . THR A 1 343 ? -2.889 -29.859 -10.57 1 95.62 343 THR A N 1
ATOM 2860 C CA . THR A 1 343 ? -2.441 -28.828 -9.633 1 95.62 343 THR A CA 1
ATOM 2861 C C . THR A 1 343 ? -0.919 -28.734 -9.617 1 95.62 343 THR A C 1
ATOM 2863 O O . THR A 1 343 ? -0.229 -29.75 -9.805 1 95.62 343 THR A O 1
ATOM 2866 N N . PRO A 1 344 ? -0.445 -27.531 -9.523 1 94.19 344 PRO A N 1
ATOM 2867 C CA . PRO A 1 344 ? 1.015 -27.406 -9.508 1 94.19 344 PRO A CA 1
ATOM 2868 C C . PRO A 1 344 ? 1.665 -28.328 -8.469 1 94.19 344 PRO A C 1
ATOM 2870 O O . PRO A 1 344 ? 1.097 -28.547 -7.398 1 94.19 344 PRO A O 1
ATOM 2873 N N . PRO A 1 345 ? 2.834 -28.781 -8.711 1 92.75 345 PRO A N 1
ATOM 2874 C CA . PRO A 1 345 ? 3.461 -29.781 -7.848 1 92.75 345 PRO A CA 1
ATOM 2875 C C . PRO A 1 345 ? 3.793 -29.234 -6.461 1 92.75 345 PRO A C 1
ATOM 2877 O O . PRO A 1 345 ? 3.932 -30 -5.508 1 92.75 345 PRO A O 1
ATOM 2880 N N . PHE A 1 346 ? 3.941 -27.984 -6.34 1 95 346 PHE A N 1
ATOM 2881 C CA . PHE A 1 346 ? 4.316 -27.422 -5.051 1 95 346 PHE A CA 1
ATOM 2882 C C . PHE A 1 346 ? 3.1 -27.297 -4.141 1 95 346 PHE A C 1
ATOM 2884 O O . PHE A 1 346 ? 3.236 -27.047 -2.941 1 95 346 PHE A O 1
ATOM 2891 N N . ALA A 1 347 ? 1.916 -27.453 -4.637 1 95.62 347 ALA A N 1
ATOM 2892 C CA . ALA A 1 347 ? 0.686 -27.281 -3.869 1 95.62 347 ALA A CA 1
ATOM 2893 C C . ALA A 1 347 ? 0.49 -28.422 -2.879 1 95.62 347 ALA A C 1
ATOM 2895 O O . ALA A 1 347 ? 0.859 -29.562 -3.16 1 95.62 347 ALA A O 1
ATOM 2896 N N . ASN A 1 348 ? -0.022 -28.125 -1.698 1 95 348 ASN A N 1
ATOM 2897 C CA . ASN A 1 348 ? -0.348 -29.188 -0.743 1 95 348 ASN A CA 1
ATOM 2898 C C . ASN A 1 348 ? -1.756 -29.719 -0.966 1 95 348 ASN A C 1
ATOM 2900 O O . ASN A 1 348 ? -2.422 -29.359 -1.934 1 95 348 ASN A O 1
ATOM 2904 N N . GLN A 1 349 ? -2.254 -30.609 -0.111 1 95.69 349 GLN A N 1
ATOM 2905 C CA . GLN A 1 349 ? -3.48 -31.359 -0.349 1 95.69 349 GLN A CA 1
ATOM 2906 C C . GLN A 1 349 ? -4.711 -30.453 -0.236 1 95.69 349 GLN A C 1
ATOM 2908 O O . GLN A 1 349 ? -5.801 -30.828 -0.674 1 95.69 349 GLN A O 1
ATOM 2913 N N . PHE A 1 350 ? -4.547 -29.281 0.393 1 98.06 350 PHE A N 1
ATOM 2914 C CA . PHE A 1 350 ? -5.691 -28.406 0.595 1 98.06 350 PHE A CA 1
ATOM 2915 C C . PHE A 1 350 ? -5.695 -27.266 -0.428 1 98.06 350 PHE A C 1
ATOM 2917 O O . PHE A 1 350 ? -6.32 -26.234 -0.212 1 98.06 350 PHE A O 1
ATOM 2924 N N . GLN A 1 351 ? -4.93 -27.438 -1.487 1 98.25 351 GLN A N 1
ATOM 2925 C CA . GLN A 1 351 ? -4.762 -26.484 -2.574 1 98.25 351 GLN A CA 1
ATOM 2926 C C . GLN A 1 351 ? -4.996 -27.141 -3.93 1 98.25 351 GLN A C 1
ATOM 2928 O O . GLN A 1 351 ? -4.301 -28.094 -4.293 1 98.25 351 GLN A O 1
ATOM 2933 N N . ARG A 1 352 ? -5.969 -26.531 -4.738 1 98.31 352 ARG A N 1
ATOM 2934 C CA . ARG A 1 352 ? -6.383 -27.266 -5.938 1 98.31 352 ARG A CA 1
ATOM 2935 C C . ARG A 1 352 ? -6.656 -26.297 -7.09 1 98.31 352 ARG A C 1
ATOM 2937 O O . ARG A 1 352 ? -7.316 -25.266 -6.906 1 98.31 352 ARG A O 1
ATOM 2944 N N . TRP A 1 353 ? -6.152 -26.656 -8.234 1 97.94 353 TRP A N 1
ATOM 2945 C CA . TRP A 1 353 ? -6.516 -26.016 -9.492 1 97.94 353 TRP A CA 1
ATOM 2946 C C . TRP A 1 353 ? -7.547 -26.844 -10.25 1 97.94 353 TRP A C 1
ATOM 2948 O O . TRP A 1 353 ? -7.312 -28.016 -10.539 1 97.94 353 TRP A O 1
ATOM 2958 N N . VAL A 1 354 ? -8.648 -26.25 -10.516 1 98.12 354 VAL A N 1
ATOM 2959 C CA . VAL A 1 354 ? -9.719 -26.891 -11.281 1 98.12 354 VAL A CA 1
ATOM 2960 C C . VAL A 1 354 ? -9.75 -26.312 -12.695 1 98.12 354 VAL A C 1
ATOM 2962 O O . VAL A 1 354 ? -9.953 -25.109 -12.875 1 98.12 354 VAL A O 1
ATOM 2965 N N . TRP A 1 355 ? -9.586 -27.062 -13.719 1 96.06 355 TRP A N 1
ATOM 2966 C CA . TRP A 1 355 ? -9.398 -26.625 -15.094 1 96.06 355 TRP A CA 1
ATOM 2967 C C . TRP A 1 355 ? -10.742 -26.5 -15.812 1 96.06 355 TRP A C 1
ATOM 2969 O O . TRP A 1 355 ? -10.781 -26.328 -17.031 1 96.06 355 TRP A O 1
ATOM 2979 N N . LYS A 1 356 ? -11.797 -26.547 -15.062 1 95.31 356 LYS A N 1
ATOM 2980 C CA . LYS A 1 356 ? -13.148 -26.344 -15.586 1 95.31 356 LYS A CA 1
ATOM 2981 C C . LYS A 1 356 ? -13.664 -24.938 -15.258 1 95.31 356 LYS A C 1
ATOM 2983 O O . LYS A 1 356 ? -13.164 -24.297 -14.336 1 95.31 356 LYS A O 1
ATOM 2988 N N . ASP A 1 357 ? -14.648 -24.547 -16 1 96 357 ASP A N 1
ATOM 2989 C CA . ASP A 1 357 ? -15.25 -23.234 -15.789 1 96 357 ASP A CA 1
ATOM 2990 C C . ASP A 1 357 ? -15.969 -23.172 -14.445 1 96 357 ASP A C 1
ATOM 2992 O O . ASP A 1 357 ? -16.344 -24.219 -13.891 1 96 357 ASP A O 1
ATOM 2996 N N . ASP A 1 358 ? -16.125 -21.969 -13.945 1 98.06 358 ASP A N 1
ATOM 2997 C CA . ASP A 1 358 ? -16.75 -21.766 -12.641 1 98.06 358 ASP A CA 1
ATOM 2998 C C . ASP A 1 358 ? -18.266 -21.812 -12.75 1 98.06 358 ASP A C 1
ATOM 3000 O O . ASP A 1 358 ? -18.953 -20.812 -12.477 1 98.06 358 ASP A O 1
ATOM 3004 N N . GLU A 1 359 ? -18.734 -22.938 -13.047 1 98.31 359 GLU A N 1
ATOM 3005 C CA . GLU A 1 359 ? -20.172 -23.234 -13.008 1 98.31 359 GLU A CA 1
ATOM 3006 C C . GLU A 1 359 ? -20.594 -23.703 -11.617 1 98.31 359 GLU A C 1
ATOM 3008 O O . GLU A 1 359 ? -19.828 -24.344 -10.906 1 98.31 359 GLU A O 1
ATOM 3013 N N . GLU A 1 360 ? -21.859 -23.375 -11.312 1 98.5 360 GLU A N 1
ATOM 3014 C CA . GLU A 1 360 ? -22.328 -23.609 -9.953 1 98.5 360 GLU A CA 1
ATOM 3015 C C . GLU A 1 360 ? -22.141 -25.078 -9.562 1 98.5 360 GLU A C 1
ATOM 3017 O O . GLU A 1 360 ? -21.688 -25.375 -8.461 1 98.5 360 GLU A O 1
ATOM 3022 N N . GLU A 1 361 ? -22.5 -25.984 -10.445 1 98.25 361 GLU A N 1
ATOM 3023 C CA . GLU A 1 361 ? -22.406 -27.406 -10.156 1 98.25 361 GLU A CA 1
ATOM 3024 C C . GLU A 1 361 ? -20.953 -27.828 -9.906 1 98.25 361 GLU A C 1
ATOM 3026 O O . GLU A 1 361 ? -20.688 -28.625 -9.008 1 98.25 361 GLU A O 1
ATOM 3031 N N . ILE A 1 362 ? -20.094 -27.328 -10.625 1 98.56 362 ILE A N 1
ATOM 3032 C CA . ILE A 1 362 ? -18.688 -27.656 -10.508 1 98.56 362 ILE A CA 1
ATOM 3033 C C . ILE A 1 362 ? -18.125 -27.078 -9.219 1 98.56 362 ILE A C 1
ATOM 3035 O O . ILE A 1 362 ? -17.406 -27.75 -8.477 1 98.56 362 ILE A O 1
ATOM 3039 N N . ILE A 1 363 ? -18.438 -25.812 -8.922 1 98.88 363 ILE A N 1
ATOM 3040 C CA . ILE A 1 363 ? -18 -25.156 -7.703 1 98.88 363 ILE A CA 1
ATOM 3041 C C . ILE A 1 363 ? -18.438 -25.953 -6.484 1 98.88 363 ILE A C 1
ATOM 3043 O O . ILE A 1 363 ? -17.625 -26.266 -5.605 1 98.88 363 ILE A O 1
ATOM 3047 N N . SER A 1 364 ? -19.719 -26.344 -6.508 1 98.75 364 SER A N 1
ATOM 3048 C CA . SER A 1 364 ? -20.281 -27.047 -5.371 1 98.75 364 SER A CA 1
ATOM 3049 C C . SER A 1 364 ? -19.609 -28.406 -5.176 1 98.75 364 SER A C 1
ATOM 3051 O O . SER A 1 364 ? -19.281 -28.781 -4.051 1 98.75 364 SER A O 1
ATOM 3053 N N . ARG A 1 365 ? -19.438 -29.062 -6.219 1 98.5 365 ARG A N 1
ATOM 3054 C CA . ARG A 1 365 ? -18.828 -30.391 -6.156 1 98.5 365 ARG A CA 1
ATOM 3055 C C . ARG A 1 365 ? -17.406 -30.312 -5.609 1 98.5 365 ARG A C 1
ATOM 3057 O O . ARG A 1 365 ? -17.031 -31.078 -4.719 1 98.5 365 ARG A O 1
ATOM 3064 N N . GLU A 1 366 ? -16.609 -29.422 -6.125 1 98.75 366 GLU A N 1
ATOM 3065 C CA . GLU A 1 366 ? -15.234 -29.266 -5.691 1 98.75 366 GLU A CA 1
ATOM 3066 C C . GLU A 1 366 ? -15.156 -28.781 -4.246 1 98.75 366 GLU A C 1
ATOM 3068 O O . GLU A 1 366 ? -14.273 -29.188 -3.494 1 98.75 366 GLU A O 1
ATOM 3073 N N . PHE A 1 367 ? -16.078 -27.906 -3.863 1 98.81 367 PHE A N 1
ATOM 3074 C CA . PHE A 1 367 ? -16.156 -27.422 -2.488 1 98.81 367 PHE A CA 1
ATOM 3075 C C . PHE A 1 367 ? -16.438 -28.578 -1.531 1 98.81 367 PHE A C 1
ATOM 3077 O O . PHE A 1 367 ? -15.758 -28.734 -0.515 1 98.81 367 PHE A O 1
ATOM 3084 N N . ASP A 1 368 ? -17.406 -29.375 -1.886 1 98.5 368 ASP A N 1
ATOM 3085 C CA . ASP A 1 368 ? -17.781 -30.5 -1.031 1 98.5 368 ASP A CA 1
ATOM 3086 C C . ASP A 1 368 ? -16.625 -31.469 -0.849 1 98.5 368 ASP A C 1
ATOM 3088 O O . ASP A 1 368 ? -16.391 -31.969 0.255 1 98.5 368 ASP A O 1
ATOM 3092 N N . SER A 1 369 ? -16.016 -31.688 -1.915 1 98.19 369 SER A N 1
ATOM 3093 C CA . SER A 1 369 ? -14.852 -32.562 -1.863 1 98.19 369 SER A CA 1
ATOM 3094 C C . SER A 1 369 ? -13.766 -32.031 -0.943 1 98.19 369 SER A C 1
ATOM 3096 O O . SER A 1 369 ? -13.227 -32.75 -0.108 1 98.19 369 SER A O 1
ATOM 3098 N N . MET A 1 370 ? -13.414 -30.797 -1.041 1 98.62 370 MET A N 1
ATOM 3099 C CA . MET A 1 370 ? -12.398 -30.156 -0.213 1 98.62 370 MET A CA 1
ATOM 3100 C C . MET A 1 370 ? -12.852 -30.078 1.241 1 98.62 370 MET A C 1
ATOM 3102 O O . MET A 1 370 ? -12.055 -30.297 2.156 1 98.62 370 MET A O 1
ATOM 3106 N N . TYR A 1 371 ? -14.078 -29.75 1.384 1 98.12 371 TYR A N 1
ATOM 3107 C CA . TYR A 1 371 ? -14.641 -29.672 2.729 1 98.12 371 TYR A CA 1
ATOM 3108 C C . TYR A 1 371 ? -14.492 -31 3.461 1 98.12 371 TYR A C 1
ATOM 3110 O O . TYR A 1 371 ? -14.086 -31.031 4.625 1 98.12 371 TYR A O 1
ATOM 3118 N N . ALA A 1 372 ? -14.812 -32.031 2.814 1 97.31 372 ALA A N 1
ATOM 3119 C CA . ALA A 1 372 ? -14.68 -33.375 3.398 1 97.31 372 ALA A CA 1
ATOM 3120 C C . ALA A 1 372 ? -13.227 -33.656 3.789 1 97.31 372 ALA A C 1
ATOM 3122 O O . ALA A 1 372 ? -12.961 -34.219 4.852 1 97.31 372 ALA A O 1
ATOM 3123 N N . LEU A 1 373 ? -12.383 -33.281 2.959 1 96.94 373 LEU A N 1
ATOM 3124 C CA . LEU A 1 373 ? -10.961 -33.469 3.215 1 96.94 373 LEU A CA 1
ATOM 3125 C C . LEU A 1 373 ? -10.516 -32.688 4.441 1 96.94 373 LEU A C 1
ATOM 3127 O O . LEU A 1 373 ? -9.773 -33.219 5.281 1 96.94 373 LEU A O 1
ATOM 3131 N N . LEU A 1 374 ? -10.945 -31.5 4.555 1 96.94 374 LEU A N 1
ATOM 3132 C CA . LEU A 1 374 ? -10.57 -30.609 5.652 1 96.94 374 LEU A CA 1
ATOM 3133 C C . LEU A 1 374 ? -11.148 -31.109 6.973 1 96.94 374 LEU A C 1
ATOM 3135 O O . LEU A 1 374 ? -10.461 -31.094 7.996 1 96.94 374 LEU A O 1
ATOM 3139 N N . GLU A 1 375 ? -12.336 -31.547 6.906 1 95.06 375 GLU A N 1
ATOM 3140 C CA . GLU A 1 375 ? -12.984 -32.031 8.125 1 95.06 375 GLU A CA 1
ATOM 3141 C C . GLU A 1 375 ? -12.375 -33.344 8.602 1 95.06 375 GLU A C 1
ATOM 3143 O O . GLU A 1 375 ? -12.289 -33.594 9.805 1 95.06 375 GLU A O 1
ATOM 3148 N N . ASN A 1 376 ? -12 -34.094 7.707 1 92.19 376 ASN A N 1
ATOM 3149 C CA . ASN A 1 376 ? -11.32 -35.344 8.062 1 92.19 376 ASN A CA 1
ATOM 3150 C C . ASN A 1 376 ? -9.992 -35.062 8.766 1 92.19 376 ASN A C 1
ATOM 3152 O O . ASN A 1 376 ? -9.641 -35.75 9.719 1 92.19 376 ASN A O 1
ATOM 3156 N N . LYS A 1 377 ? -9.297 -34.125 8.32 1 87.94 377 LYS A N 1
ATOM 3157 C CA . LYS A 1 377 ? -8.039 -33.75 8.961 1 87.94 377 LYS A CA 1
ATOM 3158 C C . LYS A 1 377 ? -8.281 -33.188 10.359 1 87.94 377 LYS A C 1
ATOM 3160 O O . LYS A 1 377 ? -7.551 -33.531 11.297 1 87.94 377 LYS A O 1
ATOM 3165 N N . ASN A 1 378 ? -9.258 -32.438 10.453 1 85.31 378 ASN A N 1
ATOM 3166 C CA . ASN A 1 378 ? -9.578 -31.828 11.742 1 85.31 378 ASN A CA 1
ATOM 3167 C C . ASN A 1 378 ? -10.016 -32.875 12.758 1 85.31 378 ASN A C 1
ATOM 3169 O O . ASN A 1 378 ? -9.688 -32.781 13.945 1 85.31 378 ASN A O 1
ATOM 3173 N N . SER A 1 379 ? -10.695 -33.844 12.289 1 85 379 SER A N 1
ATOM 3174 C CA . SER A 1 379 ? -11.141 -34.906 13.156 1 85 379 SER A CA 1
ATOM 3175 C C . SER A 1 379 ? -9.961 -35.75 13.641 1 85 379 SER A C 1
ATOM 3177 O O . SER A 1 379 ? -9.906 -36.156 14.805 1 85 379 SER A O 1
ATOM 3179 N N . ARG A 1 380 ? -9.055 -36 12.836 1 78.88 380 ARG A N 1
ATOM 3180 C CA . ARG A 1 380 ? -7.879 -36.781 13.211 1 78.88 380 ARG A CA 1
ATOM 3181 C C . ARG A 1 380 ? -7.023 -36.031 14.234 1 78.88 380 ARG A C 1
ATOM 3183 O O . ARG A 1 380 ? -6.473 -36.625 15.148 1 78.88 380 ARG A O 1
ATOM 3190 N N . GLN A 1 381 ? -6.922 -34.844 13.977 1 79.19 381 GLN A N 1
ATOM 3191 C CA . GLN A 1 381 ? -6.129 -34.031 14.898 1 79.19 381 GLN A CA 1
ATOM 3192 C C . GLN A 1 381 ? -6.781 -33.969 16.281 1 79.19 381 GLN A C 1
ATOM 3194 O O . GLN A 1 381 ? -6.094 -34.031 17.297 1 79.19 381 GLN A O 1
ATOM 3199 N N . LYS A 1 382 ? -8.117 -34 16.359 1 77.12 382 LYS A N 1
ATOM 3200 C CA . LYS A 1 382 ? -8.828 -34.031 17.641 1 77.12 382 LYS A CA 1
ATOM 3201 C C . LYS A 1 382 ? -8.656 -35.344 18.359 1 77.12 382 LYS A C 1
ATOM 3203 O O . LYS A 1 382 ? -8.492 -35.375 19.578 1 77.12 382 LYS A O 1
ATOM 3208 N N . GLN A 1 383 ? -8.672 -36.344 17.656 1 78.06 383 GLN A N 1
ATOM 3209 C CA . GLN A 1 383 ? -8.523 -37.688 18.219 1 78.06 383 GLN A CA 1
ATOM 3210 C C . GLN A 1 383 ? -7.109 -37.906 18.734 1 78.06 383 GLN A C 1
ATOM 3212 O O . GLN A 1 383 ? -6.922 -38.5 19.797 1 78.06 383 GLN A O 1
ATOM 3217 N N . SER A 1 384 ? -6.133 -37.469 18.031 1 76.38 384 SER A N 1
ATOM 3218 C CA . SER A 1 384 ? -4.746 -37.594 18.469 1 76.38 384 SER A CA 1
ATOM 3219 C C . SER A 1 384 ? -4.477 -36.781 19.719 1 76.38 384 SER A C 1
ATOM 3221 O O . SER A 1 384 ? -3.703 -37.219 20.594 1 76.38 384 SER A O 1
ATOM 3223 N N . SER A 1 385 ? -5.059 -35.688 19.812 1 73.56 385 SER A N 1
ATOM 3224 C CA . SER A 1 385 ? -4.883 -34.875 21 1 73.56 385 SER A CA 1
ATOM 3225 C C . SER A 1 385 ? -5.574 -35.469 22.219 1 73.56 385 SER A C 1
ATOM 3227 O O . SER A 1 385 ? -5.098 -35.344 23.344 1 73.56 385 SER A O 1
ATOM 3229 N N . ASN A 1 386 ? -6.656 -36.188 22.016 1 70.31 386 ASN A N 1
ATOM 3230 C CA . ASN A 1 386 ? -7.371 -36.844 23.109 1 70.31 386 ASN A CA 1
ATOM 3231 C C . ASN A 1 386 ? -6.668 -38.125 23.531 1 70.31 386 ASN A C 1
ATOM 3233 O O . ASN A 1 386 ? -6.801 -38.562 24.688 1 70.31 386 ASN A O 1
ATOM 3237 N N . THR A 1 387 ? -5.93 -38.719 22.719 1 56.5 387 THR A N 1
ATOM 3238 C CA . THR A 1 387 ? -5.215 -39.938 23.078 1 56.5 387 THR A CA 1
ATOM 3239 C C . THR A 1 387 ? -3.949 -39.625 23.875 1 56.5 387 THR A C 1
ATOM 3241 O O . THR A 1 387 ? -3.412 -40.5 24.562 1 56.5 387 THR A O 1
ATOM 3244 N N . ILE A 1 388 ? -3.498 -38.5 23.703 1 55.31 388 ILE A N 1
ATOM 3245 C CA . ILE A 1 388 ? -2.295 -38.156 24.453 1 55.31 388 ILE A CA 1
ATOM 3246 C C . ILE A 1 388 ? -2.678 -37.594 25.828 1 55.31 388 ILE A C 1
ATOM 3248 O O . ILE A 1 388 ? -1.812 -37.375 26.688 1 55.31 388 ILE A O 1
ATOM 3252 N N . MET A 1 389 ? -3.809 -37.406 26.109 1 43.03 389 MET A N 1
ATOM 3253 C CA . MET A 1 389 ? -4.18 -37.094 27.484 1 43.03 389 MET A CA 1
ATOM 3254 C C . MET A 1 389 ? -4.652 -38.344 28.219 1 43.03 389 MET A C 1
ATOM 3256 O O . MET A 1 389 ? -5.457 -39.094 27.688 1 43.03 389 MET A O 1
ATOM 3260 N N . MET B 1 1 ? 6.352 -12.062 -41.125 1 50.41 1 MET B N 1
ATOM 3261 C CA . MET B 1 1 ? 7.332 -11.094 -41.594 1 50.41 1 MET B CA 1
ATOM 3262 C C . MET B 1 1 ? 6.727 -9.695 -41.656 1 50.41 1 MET B C 1
ATOM 3264 O O . MET B 1 1 ? 7.34 -8.727 -41.219 1 50.41 1 MET B O 1
ATOM 3268 N N . ILE B 1 2 ? 5.48 -9.664 -42.094 1 49.16 2 ILE B N 1
ATOM 3269 C CA . ILE B 1 2 ? 4.797 -8.383 -42.281 1 49.16 2 ILE B CA 1
ATOM 3270 C C . ILE B 1 2 ? 4.52 -7.762 -40.906 1 49.16 2 ILE B C 1
ATOM 3272 O O . ILE B 1 2 ? 4.723 -6.559 -40.719 1 49.16 2 ILE B O 1
ATOM 3276 N N . ALA B 1 3 ? 4.168 -8.562 -40.031 1 56.22 3 ALA B N 1
ATOM 3277 C CA . ALA B 1 3 ? 3.824 -8.055 -38.719 1 56.22 3 ALA B CA 1
ATOM 3278 C C . ALA B 1 3 ? 5.055 -7.488 -38 1 56.22 3 ALA B C 1
ATOM 3280 O O . ALA B 1 3 ? 4.969 -6.473 -37.312 1 56.22 3 ALA B O 1
ATOM 3281 N N . ILE B 1 4 ? 6.098 -8.031 -38.281 1 59.56 4 ILE B N 1
ATOM 3282 C CA . ILE B 1 4 ? 7.344 -7.566 -37.688 1 59.56 4 ILE B CA 1
ATOM 3283 C C . ILE B 1 4 ? 7.742 -6.227 -38.281 1 59.56 4 ILE B C 1
ATOM 3285 O O . ILE B 1 4 ? 8.211 -5.328 -37.594 1 59.56 4 ILE B O 1
ATOM 3289 N N . ARG B 1 5 ? 7.504 -6.078 -39.625 1 57.38 5 ARG B N 1
ATOM 3290 C CA . ARG B 1 5 ? 7.836 -4.828 -40.281 1 57.38 5 ARG B CA 1
ATOM 3291 C C . ARG B 1 5 ? 7.008 -3.672 -39.75 1 57.38 5 ARG B C 1
ATOM 3293 O O . ARG B 1 5 ? 7.52 -2.566 -39.562 1 57.38 5 ARG B O 1
ATOM 3300 N N . THR B 1 6 ? 5.836 -3.961 -39.5 1 58.22 6 THR B N 1
ATOM 3301 C CA . THR B 1 6 ? 4.945 -2.928 -38.969 1 58.22 6 THR B CA 1
ATOM 3302 C C . THR B 1 6 ? 5.344 -2.537 -37.562 1 58.22 6 THR B C 1
ATOM 3304 O O . THR B 1 6 ? 5.285 -1.36 -37.188 1 58.22 6 THR B O 1
ATOM 3307 N N . LYS B 1 7 ? 5.719 -3.529 -36.906 1 63.84 7 LYS B N 1
ATOM 3308 C CA . LYS B 1 7 ? 6.121 -3.223 -35.531 1 63.84 7 LYS B CA 1
ATOM 3309 C C . LYS B 1 7 ? 7.449 -2.471 -35.5 1 63.84 7 LYS B C 1
ATOM 3311 O O . LYS B 1 7 ? 7.652 -1.593 -34.656 1 63.84 7 LYS B O 1
ATOM 3316 N N . ILE B 1 8 ? 8.195 -2.738 -36.5 1 62.47 8 ILE B N 1
ATOM 3317 C CA . ILE B 1 8 ? 9.469 -2.033 -36.625 1 62.47 8 ILE B CA 1
ATOM 3318 C C . ILE B 1 8 ? 9.219 -0.565 -36.938 1 62.47 8 ILE B C 1
ATOM 3320 O O . ILE B 1 8 ? 9.859 0.327 -36.406 1 62.47 8 ILE B O 1
ATOM 3324 N N . LYS B 1 9 ? 8.359 -0.33 -37.844 1 61.97 9 LYS B N 1
ATOM 3325 C CA . LYS B 1 9 ? 8.016 1.04 -38.188 1 61.97 9 LYS B CA 1
ATOM 3326 C C . LYS B 1 9 ? 7.402 1.789 -37.031 1 61.97 9 LYS B C 1
ATOM 3328 O O . LYS B 1 9 ? 7.66 2.98 -36.844 1 61.97 9 LYS B O 1
ATOM 3333 N N . ALA B 1 10 ? 6.668 1.086 -36.25 1 61.34 10 ALA B N 1
ATOM 3334 C CA . ALA B 1 10 ? 5.93 1.727 -35.156 1 61.34 10 ALA B CA 1
ATOM 3335 C C . ALA B 1 10 ? 6.82 1.918 -33.938 1 61.34 10 ALA B C 1
ATOM 3337 O O . ALA B 1 10 ? 6.73 2.939 -33.25 1 61.34 10 ALA B O 1
ATOM 3338 N N . GLN B 1 11 ? 7.68 0.917 -33.781 1 64.25 11 GLN B N 1
ATOM 3339 C CA . GLN B 1 11 ? 8.391 0.938 -32.5 1 64.25 11 GLN B CA 1
ATOM 3340 C C . GLN B 1 11 ? 9.875 1.242 -32.688 1 64.25 11 GLN B C 1
ATOM 3342 O O . GLN B 1 11 ? 10.594 1.482 -31.734 1 64.25 11 GLN B O 1
ATOM 3347 N N . GLY B 1 12 ? 10.281 1.276 -33.875 1 60.41 12 GLY B N 1
ATOM 3348 C CA . GLY B 1 12 ? 11.633 1.692 -34.219 1 60.41 12 GLY B CA 1
ATOM 3349 C C . GLY B 1 12 ? 12.617 0.541 -34.281 1 60.41 12 GLY B C 1
ATOM 3350 O O . GLY B 1 12 ? 12.305 -0.574 -33.844 1 60.41 12 GLY B O 1
ATOM 3351 N N . TRP B 1 13 ? 13.695 0.889 -34.906 1 60.81 13 TRP B N 1
ATOM 3352 C CA . TRP B 1 13 ? 14.758 -0.089 -35.125 1 60.81 13 TRP B CA 1
ATOM 3353 C C . TRP B 1 13 ? 15.336 -0.571 -33.812 1 60.81 13 TRP B C 1
ATOM 3355 O O . TRP B 1 13 ? 15.688 -1.746 -33.656 1 60.81 13 TRP B O 1
ATOM 3365 N N . ARG B 1 14 ? 15.398 0.189 -32.844 1 59.47 14 ARG B N 1
ATOM 3366 C CA . ARG B 1 14 ? 15.922 -0.187 -31.547 1 59.47 14 ARG B CA 1
ATOM 3367 C C . ARG B 1 14 ? 15.031 -1.229 -30.875 1 59.47 14 ARG B C 1
ATOM 3369 O O . ARG B 1 14 ? 15.531 -2.17 -30.25 1 59.47 14 ARG B O 1
ATOM 3376 N N . TRP B 1 15 ? 13.852 -0.928 -31.141 1 61.31 15 TRP B N 1
ATOM 3377 C CA . TRP B 1 15 ? 12.891 -1.904 -30.625 1 61.31 15 TRP B CA 1
ATOM 3378 C C . TRP B 1 15 ? 13.102 -3.266 -31.281 1 61.31 15 TRP B C 1
ATOM 3380 O O . TRP B 1 15 ? 13.125 -4.293 -30.609 1 61.31 15 TRP B O 1
ATOM 3390 N N . PHE B 1 16 ? 13.203 -3.221 -32.594 1 61.09 16 PHE B N 1
ATOM 3391 C CA . PHE B 1 16 ? 13.375 -4.453 -33.344 1 61.09 16 PHE B CA 1
ATOM 3392 C C . PHE B 1 16 ? 14.633 -5.195 -32.906 1 61.09 16 PHE B C 1
ATOM 3394 O O . PHE B 1 16 ? 14.586 -6.398 -32.656 1 61.09 16 PHE B O 1
ATOM 3401 N N . MET B 1 17 ? 15.641 -4.465 -32.812 1 61.06 17 MET B N 1
ATOM 3402 C CA . MET B 1 17 ? 16.891 -5.09 -32.406 1 61.06 17 MET B CA 1
ATOM 3403 C C . MET B 1 17 ? 16.766 -5.656 -31 1 61.06 17 MET B C 1
ATOM 3405 O O . MET B 1 17 ? 17.266 -6.75 -30.719 1 61.06 17 MET B O 1
ATOM 3409 N N . ARG B 1 18 ? 16.062 -4.957 -30.266 1 63.72 18 ARG B N 1
ATOM 3410 C CA . ARG B 1 18 ? 15.844 -5.426 -28.906 1 63.72 18 ARG B CA 1
ATOM 3411 C C . ARG B 1 18 ? 15.016 -6.703 -28.891 1 63.72 18 ARG B C 1
ATOM 3413 O O . ARG B 1 18 ? 15.297 -7.625 -28.125 1 63.72 18 ARG B O 1
ATOM 3420 N N . ARG B 1 19 ? 14.117 -6.668 -29.766 1 64.31 19 ARG B N 1
ATOM 3421 C CA . ARG B 1 19 ? 13.25 -7.84 -29.844 1 64.31 19 ARG B CA 1
ATOM 3422 C C . ARG B 1 19 ? 14.016 -9.055 -30.344 1 64.31 19 ARG B C 1
ATOM 3424 O O . ARG B 1 19 ? 13.844 -10.164 -29.844 1 64.31 19 ARG B O 1
ATOM 3431 N N . VAL B 1 20 ? 14.719 -8.805 -31.359 1 60.69 20 VAL B N 1
ATOM 3432 C CA . VAL B 1 20 ? 15.531 -9.883 -31.922 1 60.69 20 VAL B CA 1
ATOM 3433 C C . VAL B 1 20 ? 16.469 -10.438 -30.859 1 60.69 20 VAL B C 1
ATOM 3435 O O . VAL B 1 20 ? 16.562 -11.648 -30.656 1 60.69 20 VAL B O 1
ATOM 3438 N N . LEU B 1 21 ? 16.969 -9.578 -30.141 1 59.81 21 LEU B N 1
ATOM 3439 C CA . LEU B 1 21 ? 17.938 -9.977 -29.109 1 59.81 21 LEU B CA 1
ATOM 3440 C C . LEU B 1 21 ? 17.234 -10.703 -27.969 1 59.81 21 LEU B C 1
ATOM 3442 O O . LEU B 1 21 ? 17.75 -11.688 -27.438 1 59.81 21 LEU B O 1
ATOM 3446 N N . ARG B 1 22 ? 16.109 -10.234 -27.75 1 62.03 22 ARG B N 1
ATOM 3447 C CA . ARG B 1 22 ? 15.32 -10.914 -26.734 1 62.03 22 ARG B CA 1
ATOM 3448 C C . ARG B 1 22 ? 14.992 -12.344 -27.156 1 62.03 22 ARG B C 1
ATOM 3450 O O . ARG B 1 22 ? 15.039 -13.266 -26.328 1 62.03 22 ARG B O 1
ATOM 3457 N N . GLU B 1 23 ? 14.617 -12.367 -28.344 1 61.59 23 GLU B N 1
ATOM 3458 C CA . GLU B 1 23 ? 14.273 -13.68 -28.875 1 61.59 23 GLU B CA 1
ATOM 3459 C C . GLU B 1 23 ? 15.484 -14.609 -28.875 1 61.59 23 GLU B C 1
ATOM 3461 O O . GLU B 1 23 ? 15.344 -15.828 -28.734 1 61.59 23 GLU B O 1
ATOM 3466 N N . ILE B 1 24 ? 16.547 -13.992 -29 1 58.88 24 ILE B N 1
ATOM 3467 C CA . ILE B 1 24 ? 17.781 -14.781 -29 1 58.88 24 ILE B CA 1
ATOM 3468 C C . ILE B 1 24 ? 18.109 -15.211 -27.578 1 58.88 24 ILE B C 1
ATOM 3470 O O . ILE B 1 24 ? 18.516 -16.359 -27.344 1 58.88 24 ILE B O 1
ATOM 3474 N N . LEU B 1 25 ? 17.875 -14.344 -26.672 1 55.59 25 LEU B N 1
ATOM 3475 C CA . LEU B 1 25 ? 18.281 -14.594 -25.297 1 55.59 25 LEU B CA 1
ATOM 3476 C C . LEU B 1 25 ? 17.234 -15.438 -24.562 1 55.59 25 LEU B C 1
ATOM 3478 O O . LEU B 1 25 ? 17.562 -16.266 -23.719 1 55.59 25 LEU B O 1
ATOM 3482 N N . GLN B 1 26 ? 16.016 -15.133 -24.922 1 55.12 26 GLN B N 1
ATOM 3483 C CA . GLN B 1 26 ? 14.883 -15.891 -24.391 1 55.12 26 GLN B CA 1
ATOM 3484 C C . GLN B 1 26 ? 13.875 -16.219 -25.484 1 55.12 26 GLN B C 1
ATOM 3486 O O . GLN B 1 26 ? 12.844 -15.547 -25.609 1 55.12 26 GLN B O 1
ATOM 3491 N N . PRO B 1 27 ? 14.234 -17.188 -26.188 1 55.38 27 PRO B N 1
ATOM 3492 C CA . PRO B 1 27 ? 13.406 -17.469 -27.359 1 55.38 27 PRO B CA 1
ATOM 3493 C C . PRO B 1 27 ? 11.977 -17.859 -26.984 1 55.38 27 PRO B C 1
ATOM 3495 O O . PRO B 1 27 ? 11.766 -18.734 -26.156 1 55.38 27 PRO B O 1
ATOM 3498 N N . VAL B 1 28 ? 11.023 -17.047 -27.375 1 56.12 28 VAL B N 1
ATOM 3499 C CA . VAL B 1 28 ? 9.617 -17.391 -27.203 1 56.12 28 VAL B CA 1
ATOM 3500 C C . VAL B 1 28 ? 9.055 -17.938 -28.516 1 56.12 28 VAL B C 1
ATOM 3502 O O . VAL B 1 28 ? 8.023 -18.609 -28.531 1 56.12 28 VAL B O 1
ATOM 3505 N N . THR B 1 29 ? 9.781 -17.625 -29.656 1 57 29 THR B N 1
ATOM 3506 C CA . THR B 1 29 ? 9.344 -18.062 -30.969 1 57 29 THR B CA 1
ATOM 3507 C C . THR B 1 29 ? 10.242 -19.172 -31.5 1 57 29 THR B C 1
ATOM 3509 O O . THR B 1 29 ? 11.352 -19.375 -31 1 57 29 THR B O 1
ATOM 3512 N N . LYS B 1 30 ? 9.742 -19.875 -32.375 1 59.44 30 LYS B N 1
ATOM 3513 C CA . LYS B 1 30 ? 10.5 -20.953 -33.031 1 59.44 30 LYS B CA 1
ATOM 3514 C C . LYS B 1 30 ? 11.805 -20.422 -33.625 1 59.44 30 LYS B C 1
ATOM 3516 O O . LYS B 1 30 ? 12.844 -21.078 -33.531 1 59.44 30 LYS B O 1
ATOM 3521 N N . THR B 1 31 ? 11.703 -19.328 -34.188 1 56.31 31 THR B N 1
ATOM 3522 C CA . THR B 1 31 ? 12.883 -18.734 -34.812 1 56.31 31 THR B CA 1
ATOM 3523 C C . THR B 1 31 ? 13.922 -18.375 -33.719 1 56.31 31 THR B C 1
ATOM 3525 O O . THR B 1 31 ? 15.117 -18.547 -33.938 1 56.31 31 THR B O 1
ATOM 3528 N N . GLY B 1 32 ? 13.508 -17.891 -32.594 1 58.09 32 GLY B N 1
ATOM 3529 C CA . GLY B 1 32 ? 14.398 -17.531 -31.484 1 58.09 32 GLY B CA 1
ATOM 3530 C C . GLY B 1 32 ? 15.141 -18.719 -30.906 1 58.09 32 GLY B C 1
ATOM 3531 O O . GLY B 1 32 ? 16.312 -18.609 -30.531 1 58.09 32 GLY B O 1
ATOM 3532 N N . LYS B 1 33 ? 14.531 -19.812 -30.938 1 60.53 33 LYS B N 1
ATOM 3533 C CA . LYS B 1 33 ? 15.164 -21.047 -30.438 1 60.53 33 LYS B CA 1
ATOM 3534 C C . LYS B 1 33 ? 16.344 -21.438 -31.312 1 60.53 33 LYS B C 1
ATOM 3536 O O . LYS B 1 33 ? 17.328 -22.016 -30.828 1 60.53 33 LYS B O 1
ATOM 3541 N N . TYR B 1 34 ? 16.203 -21.125 -32.5 1 57.62 34 TYR B N 1
ATOM 3542 C CA . TYR B 1 34 ? 17.281 -21.453 -33.438 1 57.62 34 TYR B CA 1
ATOM 3543 C C . TYR B 1 34 ? 18.5 -20.562 -33.188 1 57.62 34 TYR B C 1
ATOM 3545 O O . TYR B 1 34 ? 19.625 -20.938 -33.5 1 57.62 34 TYR B O 1
ATOM 3553 N N . LEU B 1 35 ? 18.219 -19.469 -32.594 1 57.41 35 LEU B N 1
ATOM 3554 C CA . LEU B 1 35 ? 19.312 -18.516 -32.375 1 57.41 35 LEU B CA 1
ATOM 3555 C C . LEU B 1 35 ? 19.922 -18.688 -31 1 57.41 35 LEU B C 1
ATOM 3557 O O . LEU B 1 35 ? 20.906 -18.016 -30.672 1 57.41 35 LEU B O 1
ATOM 3561 N N . LYS B 1 36 ? 19.469 -19.594 -30.25 1 61.22 36 LYS B N 1
ATOM 3562 C CA . LYS B 1 36 ? 19.906 -19.844 -28.875 1 61.22 36 LYS B CA 1
ATOM 3563 C C . LYS B 1 36 ? 21.422 -20.062 -28.812 1 61.22 36 LYS B C 1
ATOM 3565 O O . LYS B 1 36 ? 22.094 -19.531 -27.922 1 61.22 36 LYS B O 1
ATOM 3570 N N . PRO B 1 37 ? 21.938 -20.75 -29.781 1 58.44 37 PRO B N 1
ATOM 3571 C CA . PRO B 1 37 ? 23.375 -20.984 -29.672 1 58.44 37 PRO B CA 1
ATOM 3572 C C . PRO B 1 37 ? 24.203 -19.703 -29.75 1 58.44 37 PRO B C 1
ATOM 3574 O O . PRO B 1 37 ? 25.344 -19.672 -29.281 1 58.44 37 PRO B O 1
ATOM 3577 N N . PHE B 1 38 ? 23.562 -18.719 -30.25 1 58.69 38 PHE B N 1
ATOM 3578 C CA . PHE B 1 38 ? 24.328 -17.5 -30.453 1 58.69 38 PHE B CA 1
ATOM 3579 C C . PHE B 1 38 ? 24.141 -16.547 -29.281 1 58.69 38 PHE B C 1
ATOM 3581 O O . PHE B 1 38 ? 24.641 -15.422 -29.297 1 58.69 38 PHE B O 1
ATOM 3588 N N . LYS B 1 39 ? 23.469 -17.031 -28.328 1 63.88 39 LYS B N 1
ATOM 3589 C CA . LYS B 1 39 ? 23.172 -16.219 -27.156 1 63.88 39 LYS B CA 1
ATOM 3590 C C . LYS B 1 39 ? 24.438 -15.672 -26.516 1 63.88 39 LYS B C 1
ATOM 3592 O O . LYS B 1 39 ? 24.5 -14.484 -26.172 1 63.88 39 LYS B O 1
ATOM 3597 N N . PHE B 1 40 ? 25.266 -16.5 -26.375 1 60.09 40 PHE B N 1
ATOM 3598 C CA . PHE B 1 40 ? 26.5 -16.094 -25.703 1 60.09 40 PHE B CA 1
ATOM 3599 C C . PHE B 1 40 ? 27.234 -15.047 -26.531 1 60.09 40 PHE B C 1
ATOM 3601 O O . PHE B 1 40 ? 27.719 -14.047 -25.984 1 60.09 40 PHE B O 1
ATOM 3608 N N . ALA B 1 41 ? 27.297 -15.305 -27.781 1 59.88 41 ALA B N 1
ATOM 3609 C CA . ALA B 1 41 ? 28 -14.383 -28.656 1 59.88 41 ALA B CA 1
ATOM 3610 C C . ALA B 1 41 ? 27.328 -13.008 -28.656 1 59.88 41 ALA B C 1
ATOM 3612 O O . ALA B 1 41 ? 28.016 -11.977 -28.578 1 59.88 41 ALA B O 1
ATOM 3613 N N . ILE B 1 42 ? 26.141 -13.008 -28.703 1 61.06 42 ILE B N 1
ATOM 3614 C CA . ILE B 1 42 ? 25.391 -11.766 -28.766 1 61.06 42 ILE B CA 1
ATOM 3615 C C . ILE B 1 42 ? 25.531 -11.016 -27.438 1 61.06 42 ILE B C 1
ATOM 3617 O O . ILE B 1 42 ? 25.719 -9.797 -27.422 1 61.06 42 ILE B O 1
ATOM 3621 N N . TYR B 1 43 ? 25.531 -11.805 -26.469 1 61.47 43 TYR B N 1
ATOM 3622 C CA . TYR B 1 43 ? 25.703 -11.195 -25.156 1 61.47 43 TYR B CA 1
ATOM 3623 C C . TYR B 1 43 ? 27.062 -10.516 -25.047 1 61.47 43 TYR B C 1
ATOM 3625 O O . TYR B 1 43 ? 27.156 -9.359 -24.625 1 61.47 43 TYR B O 1
ATOM 3633 N N . VAL B 1 44 ? 28.016 -11.203 -25.406 1 61.19 44 VAL B N 1
ATOM 3634 C CA . VAL B 1 44 ? 29.391 -10.734 -25.219 1 61.19 44 VAL B CA 1
ATOM 3635 C C . VAL B 1 44 ? 29.703 -9.641 -26.234 1 61.19 44 VAL B C 1
ATOM 3637 O O . VAL B 1 44 ? 30.359 -8.648 -25.906 1 61.19 44 VAL B O 1
ATOM 3640 N N . LEU B 1 45 ? 29.109 -9.828 -27.375 1 63.5 45 LEU B N 1
ATOM 3641 C CA . LEU B 1 45 ? 29.531 -8.945 -28.453 1 63.5 45 LEU B CA 1
ATOM 3642 C C . LEU B 1 45 ? 28.656 -7.688 -28.5 1 63.5 45 LEU B C 1
ATOM 3644 O O . LEU B 1 45 ? 29.125 -6.621 -28.906 1 63.5 45 LEU B O 1
ATOM 3648 N N . LEU B 1 46 ? 27.5 -7.859 -28 1 64.56 46 LEU B N 1
ATOM 3649 C CA . LEU B 1 46 ? 26.609 -6.727 -28.188 1 64.56 46 LEU B CA 1
ATOM 3650 C C . LEU B 1 46 ? 26.156 -6.176 -26.828 1 64.56 46 LEU B C 1
ATOM 3652 O O . LEU B 1 46 ? 26.297 -4.977 -26.578 1 64.56 46 LEU B O 1
ATOM 3656 N N . CYS B 1 47 ? 25.766 -7.062 -26 1 63.66 47 CYS B N 1
ATOM 3657 C CA . CYS B 1 47 ? 25.156 -6.602 -24.766 1 63.66 47 CYS B CA 1
ATOM 3658 C C . CYS B 1 47 ? 26.203 -5.996 -23.828 1 63.66 47 CYS B C 1
ATOM 3660 O O . CYS B 1 47 ? 26 -4.895 -23.312 1 63.66 47 CYS B O 1
ATOM 3662 N N . LYS B 1 48 ? 27.266 -6.645 -23.688 1 64.5 48 LYS B N 1
ATOM 3663 C CA . LYS B 1 48 ? 28.297 -6.219 -22.734 1 64.5 48 LYS B CA 1
ATOM 3664 C C . LYS B 1 48 ? 28.906 -4.879 -23.156 1 64.5 48 LYS B C 1
ATOM 3666 O O . LYS B 1 48 ? 29 -3.955 -22.344 1 64.5 48 LYS B O 1
ATOM 3671 N N . PRO B 1 49 ? 29.266 -4.746 -24.375 1 66.06 49 PRO B N 1
ATOM 3672 C CA . PRO B 1 49 ? 29.812 -3.441 -24.766 1 66.06 49 PRO B CA 1
ATOM 3673 C C . PRO B 1 49 ? 28.781 -2.312 -24.609 1 66.06 49 PRO B C 1
ATOM 3675 O O . PRO B 1 49 ? 29.141 -1.201 -24.219 1 66.06 49 PRO B O 1
ATOM 3678 N N . MET B 1 50 ? 27.578 -2.613 -24.938 1 66.88 50 MET B N 1
ATOM 3679 C CA . MET B 1 50 ? 26.547 -1.588 -24.812 1 66.88 50 MET B CA 1
ATOM 3680 C C . MET B 1 50 ? 26.328 -1.202 -23.359 1 66.88 50 MET B C 1
ATOM 3682 O O . MET B 1 50 ? 26.109 -0.03 -23.047 1 66.88 50 MET B O 1
ATOM 3686 N N . ASP B 1 51 ? 26.375 -2.143 -22.531 1 67.62 51 ASP B N 1
ATOM 3687 C CA . ASP B 1 51 ? 26.281 -1.869 -21.094 1 67.62 51 ASP B CA 1
ATOM 3688 C C . ASP B 1 51 ? 27.422 -0.963 -20.641 1 67.62 51 ASP B C 1
ATOM 3690 O O . ASP B 1 51 ? 27.219 -0.056 -19.828 1 67.62 51 ASP B O 1
ATOM 3694 N N . ILE B 1 52 ? 28.531 -1.258 -21.188 1 65.25 52 ILE B N 1
ATOM 3695 C CA . ILE B 1 52 ? 29.703 -0.479 -20.828 1 65.25 52 ILE B CA 1
ATOM 3696 C C . ILE B 1 52 ? 29.547 0.959 -21.312 1 65.25 52 ILE B C 1
ATOM 3698 O O . ILE B 1 52 ? 29.844 1.906 -20.578 1 65.25 52 ILE B O 1
ATOM 3702 N N . ILE B 1 53 ? 29.047 1.093 -22.484 1 63.53 53 ILE B N 1
ATOM 3703 C CA . ILE B 1 53 ? 28.828 2.42 -23.062 1 63.53 53 ILE B CA 1
ATOM 3704 C C . ILE B 1 53 ? 27.781 3.168 -22.25 1 63.53 53 ILE B C 1
ATOM 3706 O O . ILE B 1 53 ? 27.969 4.332 -21.891 1 63.53 53 ILE B O 1
ATOM 3710 N N . ASN B 1 54 ? 26.734 2.451 -21.953 1 63.53 54 ASN B N 1
ATOM 3711 C CA . ASN B 1 54 ? 25.656 3.062 -21.188 1 63.53 54 ASN B CA 1
ATOM 3712 C C . ASN B 1 54 ? 26.109 3.438 -19.781 1 63.53 54 ASN B C 1
ATOM 3714 O O . ASN B 1 54 ? 25.719 4.473 -19.25 1 63.53 54 ASN B O 1
ATOM 3718 N N . TYR B 1 55 ? 26.922 2.631 -19.297 1 63 55 TYR B N 1
ATOM 3719 C CA . TYR B 1 55 ? 27.5 2.904 -17.984 1 63 55 TYR B CA 1
ATOM 3720 C C . TYR B 1 55 ? 28.344 4.172 -18.016 1 63 55 TYR B C 1
ATOM 3722 O O . TYR B 1 55 ? 28.25 5.016 -17.125 1 63 55 TYR B O 1
ATOM 3730 N N . ARG B 1 56 ? 29.141 4.219 -18.953 1 58.59 56 ARG B N 1
ATOM 3731 C CA . ARG B 1 56 ? 30.016 5.379 -19.078 1 58.59 56 ARG B CA 1
ATOM 3732 C C . ARG B 1 56 ? 29.203 6.656 -19.281 1 58.59 56 ARG B C 1
ATOM 3734 O O . ARG B 1 56 ? 29.562 7.711 -18.75 1 58.59 56 ARG B O 1
ATOM 3741 N N . ARG B 1 57 ? 28.156 6.527 -19.906 1 57.88 57 ARG B N 1
ATOM 3742 C CA . ARG B 1 57 ? 27.281 7.66 -20.156 1 57.88 57 ARG B CA 1
ATOM 3743 C C . ARG B 1 57 ? 26.516 8.047 -18.891 1 57.88 57 ARG B C 1
ATOM 3745 O O . ARG B 1 57 ? 26.188 9.219 -18.688 1 57.88 57 ARG B O 1
ATOM 3752 N N . SER B 1 58 ? 26.172 7.027 -18.188 1 57.59 58 SER B N 1
ATOM 3753 C CA . SER B 1 58 ? 25.391 7.254 -16.984 1 57.59 58 SER B CA 1
ATOM 3754 C C . SER B 1 58 ? 26.219 7.945 -15.906 1 57.59 58 SER B C 1
ATOM 3756 O O . SER B 1 58 ? 25.688 8.688 -15.078 1 57.59 58 SER B O 1
ATOM 3758 N N . LYS B 1 59 ? 27.5 7.672 -15.797 1 52.75 59 LYS B N 1
ATOM 3759 C CA . LYS B 1 59 ? 28.375 8.297 -14.805 1 52.75 59 LYS B CA 1
ATOM 3760 C C . LYS B 1 59 ? 28.438 9.812 -15.008 1 52.75 59 LYS B C 1
ATOM 3762 O O . LYS B 1 59 ? 29.016 10.531 -14.188 1 52.75 59 LYS B O 1
ATOM 3767 N N . LYS B 1 60 ? 27.953 10.281 -16.031 1 50.56 60 LYS B N 1
ATOM 3768 C CA . LYS B 1 60 ? 28.297 11.664 -16.344 1 50.56 60 LYS B CA 1
ATOM 3769 C C . LYS B 1 60 ? 27.656 12.633 -15.352 1 50.56 60 LYS B C 1
ATOM 3771 O O . LYS B 1 60 ? 28.219 13.688 -15.047 1 50.56 60 LYS B O 1
ATOM 3776 N N . ASN B 1 61 ? 26.328 12.523 -14.867 1 57.06 61 ASN B N 1
ATOM 3777 C CA . ASN B 1 61 ? 26.062 13.688 -14.031 1 57.06 61 ASN B CA 1
ATOM 3778 C C . ASN B 1 61 ? 25.672 13.281 -12.617 1 57.06 61 ASN B C 1
ATOM 3780 O O . ASN B 1 61 ? 24.5 13.375 -12.234 1 57.06 61 ASN B O 1
ATOM 3784 N N . PRO B 1 62 ? 26.656 12.414 -11.922 1 59.09 62 PRO B N 1
ATOM 3785 C CA . PRO B 1 62 ? 26.375 12.07 -10.523 1 59.09 62 PRO B CA 1
ATOM 3786 C C . PRO B 1 62 ? 25.969 13.273 -9.688 1 59.09 62 PRO B C 1
ATOM 3788 O O . PRO B 1 62 ? 25.406 13.117 -8.594 1 59.09 62 PRO B O 1
ATOM 3791 N N . THR B 1 63 ? 26.016 14.32 -10.242 1 71.06 63 THR B N 1
ATOM 3792 C CA . THR B 1 63 ? 25.891 15.531 -9.438 1 71.06 63 THR B CA 1
ATOM 3793 C C . THR B 1 63 ? 24.484 16.125 -9.578 1 71.06 63 THR B C 1
ATOM 3795 O O . THR B 1 63 ? 24.203 17.172 -8.992 1 71.06 63 THR B O 1
ATOM 3798 N N . ASP B 1 64 ? 23.641 15.359 -10.094 1 88.94 64 ASP B N 1
ATOM 3799 C CA . ASP B 1 64 ? 22.328 15.961 -10.305 1 88.94 64 ASP B CA 1
ATOM 3800 C C . ASP B 1 64 ? 21.25 15.25 -9.484 1 88.94 64 ASP B C 1
ATOM 3802 O O . ASP B 1 64 ? 20.172 14.945 -9.984 1 88.94 64 ASP B O 1
ATOM 3806 N N . THR B 1 65 ? 21.703 14.781 -8.297 1 93.06 65 THR B N 1
ATOM 3807 C CA . THR B 1 65 ? 20.781 14.008 -7.461 1 93.06 65 THR B CA 1
ATOM 3808 C C . THR B 1 65 ? 20.891 14.438 -6 1 93.06 65 THR B C 1
ATOM 3810 O O . THR B 1 65 ? 22 14.578 -5.469 1 93.06 65 THR B O 1
ATOM 3813 N N . LEU B 1 66 ? 19.766 14.758 -5.398 1 96 66 LEU B N 1
ATOM 3814 C CA . LEU B 1 66 ? 19.719 14.883 -3.945 1 96 66 LEU B CA 1
ATOM 3815 C C . LEU B 1 66 ? 19.469 13.531 -3.291 1 96 66 LEU B C 1
ATOM 3817 O O . LEU B 1 66 ? 18.5 12.844 -3.633 1 96 66 LEU B O 1
ATOM 3821 N N . TYR B 1 67 ? 20.375 13.156 -2.416 1 96.62 67 TYR B N 1
ATOM 3822 C CA . TYR B 1 67 ? 20.203 11.938 -1.631 1 96.62 67 TYR B CA 1
ATOM 3823 C C . TYR B 1 67 ? 19.562 12.242 -0.286 1 96.62 67 TYR B C 1
ATOM 3825 O O . TYR B 1 67 ? 20.156 12.898 0.568 1 96.62 67 TYR B O 1
ATOM 3833 N N . PHE B 1 68 ? 18.344 11.82 -0.164 1 98.06 68 PHE B N 1
ATOM 3834 C CA . PHE B 1 68 ? 17.594 11.977 1.084 1 98.06 68 PHE B CA 1
ATOM 3835 C C . PHE B 1 68 ? 17.688 10.703 1.926 1 98.06 68 PHE B C 1
ATOM 3837 O O . PHE B 1 68 ? 17.109 9.672 1.567 1 98.06 68 PHE B O 1
ATOM 3844 N N . PHE B 1 69 ? 18.391 10.789 3.051 1 97.69 69 PHE B N 1
ATOM 3845 C CA . PHE B 1 69 ? 18.531 9.656 3.949 1 97.69 69 PHE B CA 1
ATOM 3846 C C . PHE B 1 69 ? 17.531 9.734 5.094 1 97.69 69 PHE B C 1
ATOM 3848 O O . PHE B 1 69 ? 17.578 10.656 5.91 1 97.69 69 PHE B O 1
ATOM 3855 N N . TYR B 1 70 ? 16.609 8.844 5.113 1 98.25 70 TYR B N 1
ATOM 3856 C CA . TYR B 1 70 ? 15.711 8.664 6.238 1 98.25 70 TYR B CA 1
ATOM 3857 C C . TYR B 1 70 ? 16.125 7.469 7.09 1 98.25 70 TYR B C 1
ATOM 3859 O O . TYR B 1 70 ? 15.812 6.324 6.766 1 98.25 70 TYR B O 1
ATOM 3867 N N . ASP B 1 71 ? 16.781 7.746 8.227 1 96.5 71 ASP B N 1
ATOM 3868 C CA . ASP B 1 71 ? 17.453 6.742 9.039 1 96.5 71 ASP B CA 1
ATOM 3869 C C . ASP B 1 71 ? 16.578 6.297 10.203 1 96.5 71 ASP B C 1
ATOM 3871 O O . ASP B 1 71 ? 16.344 7.066 11.141 1 96.5 71 ASP B O 1
ATOM 3875 N N . LEU B 1 72 ? 16.188 5.023 10.148 1 96.19 72 LEU B N 1
ATOM 3876 C CA . LEU B 1 72 ? 15.211 4.504 11.102 1 96.19 72 LEU B CA 1
ATOM 3877 C C . LEU B 1 72 ? 15.852 4.273 12.469 1 96.19 72 LEU B C 1
ATOM 3879 O O . LEU B 1 72 ? 15.18 3.834 13.406 1 96.19 72 LEU B O 1
ATOM 3883 N N . GLU B 1 73 ? 17.062 4.547 12.547 1 91.06 73 GLU B N 1
ATOM 3884 C CA . GLU B 1 73 ? 17.688 4.535 13.859 1 91.06 73 GLU B CA 1
ATOM 3885 C C . GLU B 1 73 ? 17.25 5.73 14.695 1 91.06 73 GLU B C 1
ATOM 3887 O O . GLU B 1 73 ? 17.172 5.645 15.922 1 91.06 73 GLU B O 1
ATOM 3892 N N . VAL B 1 74 ? 16.891 6.824 13.938 1 89.75 74 VAL B N 1
ATOM 3893 C CA . VAL B 1 74 ? 16.578 8.039 14.68 1 89.75 74 VAL B CA 1
ATOM 3894 C C . VAL B 1 74 ? 15.227 8.594 14.234 1 89.75 74 VAL B C 1
ATOM 3896 O O . VAL B 1 74 ? 14.555 9.297 14.984 1 89.75 74 VAL B O 1
ATOM 3899 N N . GLU B 1 75 ? 14.875 8.312 13.047 1 94.12 75 GLU B N 1
ATOM 3900 C CA . GLU B 1 75 ? 13.625 8.828 12.5 1 94.12 75 GLU B CA 1
ATOM 3901 C C . GLU B 1 75 ? 12.445 7.941 12.883 1 94.12 75 GLU B C 1
ATOM 3903 O O . GLU B 1 75 ? 12.562 6.715 12.875 1 94.12 75 GLU B O 1
ATOM 3908 N N . PRO B 1 76 ? 11.344 8.5 13.219 1 92.06 76 PRO B N 1
ATOM 3909 C CA . PRO B 1 76 ? 10.164 7.691 13.516 1 92.06 76 PRO B CA 1
ATOM 3910 C C . PRO B 1 76 ? 9.484 7.148 12.258 1 92.06 76 PRO B C 1
ATOM 3912 O O . PRO B 1 76 ? 9.578 7.758 11.188 1 92.06 76 PRO B O 1
ATOM 3915 N N . ILE B 1 77 ? 8.875 6.027 12.422 1 95.5 77 ILE B N 1
ATOM 3916 C CA . ILE B 1 77 ? 8.094 5.453 11.328 1 95.5 77 ILE B CA 1
ATOM 3917 C C . ILE B 1 77 ? 6.641 5.902 11.445 1 95.5 77 ILE B C 1
ATOM 3919 O O . ILE B 1 77 ? 5.758 5.098 11.75 1 95.5 77 ILE B O 1
ATOM 3923 N N . THR B 1 78 ? 6.445 7.117 11.172 1 94.75 78 THR B N 1
ATOM 3924 C CA . THR B 1 78 ? 5.156 7.801 11.25 1 94.75 78 THR B CA 1
ATOM 3925 C C . THR B 1 78 ? 4.98 8.758 10.078 1 94.75 78 THR B C 1
ATOM 3927 O O . THR B 1 78 ? 5.789 8.766 9.148 1 94.75 78 THR B O 1
ATOM 3930 N N . TYR B 1 79 ? 3.977 9.57 10.18 1 96.38 79 TYR B N 1
ATOM 3931 C CA . TYR B 1 79 ? 3.693 10.539 9.125 1 96.38 79 TYR B CA 1
ATOM 3932 C C . TYR B 1 79 ? 4.668 11.711 9.188 1 96.38 79 TYR B C 1
ATOM 3934 O O . TYR B 1 79 ? 4.656 12.586 8.32 1 96.38 79 TYR B O 1
ATOM 3942 N N . ASN B 1 80 ? 5.598 11.68 10.148 1 94.81 80 ASN B N 1
ATOM 3943 C CA . ASN B 1 80 ? 6.695 12.641 10.133 1 94.81 80 ASN B CA 1
ATOM 3944 C C . ASN B 1 80 ? 7.496 12.555 8.836 1 94.81 80 ASN B C 1
ATOM 3946 O O . ASN B 1 80 ? 8.102 13.547 8.406 1 94.81 80 ASN B O 1
ATOM 3950 N N . PHE B 1 81 ? 7.375 11.422 8.32 1 97.94 81 PHE B N 1
ATOM 3951 C CA . PHE B 1 81 ? 8.039 11.211 7.039 1 97.94 81 PHE B CA 1
ATOM 3952 C C . PHE B 1 81 ? 7.523 12.18 5.984 1 97.94 81 PHE B C 1
ATOM 3954 O O . PHE B 1 81 ? 8.266 12.578 5.082 1 97.94 81 PHE B O 1
ATOM 3961 N N . CYS B 1 82 ? 6.301 12.656 6.055 1 97.25 82 CYS B N 1
ATOM 3962 C CA . CYS B 1 82 ? 5.742 13.641 5.137 1 97.25 82 CYS B CA 1
ATOM 3963 C C . CYS B 1 82 ? 6.57 14.922 5.145 1 97.25 82 CYS B C 1
ATOM 3965 O O . CYS B 1 82 ? 6.926 15.445 4.082 1 97.25 82 CYS B O 1
ATOM 3967 N N . TRP B 1 83 ? 6.848 15.375 6.332 1 96.31 83 TRP B N 1
ATOM 3968 C CA . TRP B 1 83 ? 7.629 16.594 6.484 1 96.31 83 TRP B CA 1
ATOM 3969 C C . TRP B 1 83 ? 9.031 16.422 5.91 1 96.31 83 TRP B C 1
ATOM 3971 O O . TRP B 1 83 ? 9.508 17.266 5.145 1 96.31 83 TRP B O 1
ATOM 3981 N N . ALA B 1 84 ? 9.625 15.289 6.305 1 97.19 84 ALA B N 1
ATOM 3982 C CA . ALA B 1 84 ? 10.977 15.008 5.836 1 97.19 84 ALA B CA 1
ATOM 3983 C C . ALA B 1 84 ? 11.031 14.953 4.312 1 97.19 84 ALA B C 1
ATOM 3985 O O . ALA B 1 84 ? 11.93 15.523 3.695 1 97.19 84 ALA B O 1
ATOM 3986 N N . LEU B 1 85 ? 10.109 14.297 3.744 1 97.69 85 LEU B N 1
ATOM 3987 C CA . LEU B 1 85 ? 10.047 14.125 2.297 1 97.69 85 LEU B CA 1
ATOM 3988 C C . LEU B 1 85 ? 9.82 15.461 1.598 1 97.69 85 LEU B C 1
ATOM 3990 O O . LEU B 1 85 ? 10.461 15.75 0.584 1 97.69 85 LEU B O 1
ATOM 3994 N N . ALA B 1 86 ? 8.914 16.25 2.119 1 97.19 86 ALA B N 1
ATOM 3995 C CA . ALA B 1 86 ? 8.641 17.562 1.545 1 97.19 86 ALA B CA 1
ATOM 3996 C C . ALA B 1 86 ? 9.875 18.469 1.619 1 97.19 86 ALA B C 1
ATOM 3998 O O . ALA B 1 86 ? 10.164 19.203 0.679 1 97.19 86 ALA B O 1
ATOM 3999 N N . ILE B 1 87 ? 10.57 18.391 2.709 1 97.06 87 ILE B N 1
ATOM 4000 C CA . ILE B 1 87 ? 11.789 19.172 2.867 1 97.06 87 ILE B CA 1
ATOM 4001 C C . ILE B 1 87 ? 12.828 18.719 1.849 1 97.06 87 ILE B C 1
ATOM 4003 O O . ILE B 1 87 ? 13.477 19.547 1.207 1 97.06 87 ILE B O 1
ATOM 4007 N N . ALA B 1 88 ? 12.961 17.422 1.729 1 97 88 ALA B N 1
ATOM 4008 C CA . ALA B 1 88 ? 13.906 16.891 0.747 1 97 88 ALA B CA 1
ATOM 4009 C C . ALA B 1 88 ? 13.57 17.375 -0.658 1 97 88 ALA B C 1
ATOM 4011 O O . ALA B 1 88 ? 14.461 17.781 -1.413 1 97 88 ALA B O 1
ATOM 4012 N N . GLU B 1 89 ? 12.336 17.391 -1.042 1 96.81 89 GLU B N 1
ATOM 4013 C CA . GLU B 1 89 ? 11.898 17.875 -2.35 1 96.81 89 GLU B CA 1
ATOM 4014 C C . GLU B 1 89 ? 12.172 19.359 -2.518 1 96.81 89 GLU B C 1
ATOM 4016 O O . GLU B 1 89 ? 12.617 19.797 -3.58 1 96.81 89 GLU B O 1
ATOM 4021 N N . ALA B 1 90 ? 11.875 20.109 -1.473 1 95.81 90 ALA B N 1
ATOM 4022 C CA . ALA B 1 90 ? 12.156 21.531 -1.516 1 95.81 90 ALA B CA 1
ATOM 4023 C C . ALA B 1 90 ? 13.648 21.797 -1.701 1 95.81 90 ALA B C 1
ATOM 4025 O O . ALA B 1 90 ? 14.039 22.672 -2.471 1 95.81 90 ALA B O 1
ATOM 4026 N N . ARG B 1 91 ? 14.445 21.047 -1.007 1 95.31 91 ARG B N 1
ATOM 4027 C CA . ARG B 1 91 ? 15.898 21.172 -1.116 1 95.31 91 ARG B CA 1
ATOM 4028 C C . ARG B 1 91 ? 16.375 20.797 -2.514 1 95.31 91 ARG B C 1
ATOM 4030 O O . ARG B 1 91 ? 17.281 21.422 -3.061 1 95.31 91 ARG B O 1
ATOM 4037 N N . ARG B 1 92 ? 15.844 19.734 -3.053 1 95.5 92 ARG B N 1
ATOM 4038 C CA . ARG B 1 92 ? 16.172 19.359 -4.422 1 95.5 92 ARG B CA 1
ATOM 4039 C C . ARG B 1 92 ? 15.922 20.516 -5.387 1 95.5 92 ARG B C 1
ATOM 4041 O O . ARG B 1 92 ? 16.766 20.828 -6.223 1 95.5 92 ARG B O 1
ATOM 4048 N N . LYS B 1 93 ? 14.766 21.156 -5.258 1 94.5 93 LYS B N 1
ATOM 4049 C CA . LYS B 1 93 ? 14.398 22.281 -6.109 1 94.5 93 LYS B CA 1
ATOM 4050 C C . LYS B 1 93 ? 15.344 23.469 -5.891 1 94.5 93 LYS B C 1
ATOM 4052 O O . LYS B 1 93 ? 15.75 24.125 -6.852 1 94.5 93 LYS B O 1
ATOM 4057 N N . GLU B 1 94 ? 15.578 23.672 -4.664 1 94 94 GLU B N 1
ATOM 4058 C CA . GLU B 1 94 ? 16.469 24.766 -4.312 1 94 94 GLU B CA 1
ATOM 4059 C C . GLU B 1 94 ? 17.828 24.609 -4.984 1 94 94 GLU B C 1
ATOM 4061 O O . GLU B 1 94 ? 18.391 25.594 -5.469 1 94 94 GLU B O 1
ATOM 4066 N N . HIS B 1 95 ? 18.328 23.422 -5.023 1 93.62 95 HIS B N 1
ATOM 4067 C CA . HIS B 1 95 ? 19.625 23.141 -5.621 1 93.62 95 HIS B CA 1
ATOM 4068 C C . HIS B 1 95 ? 19.5 22.891 -7.121 1 93.62 95 HIS B C 1
ATOM 4070 O O . HIS B 1 95 ? 20.484 22.594 -7.789 1 93.62 95 HIS B O 1
ATOM 4076 N N . ARG B 1 96 ? 18.281 22.984 -7.652 1 94 96 ARG B N 1
ATOM 4077 C CA . ARG B 1 96 ? 18 22.812 -9.07 1 94 96 ARG B CA 1
ATOM 4078 C C . ARG B 1 96 ? 18.469 21.438 -9.562 1 94 96 ARG B C 1
ATOM 4080 O O . A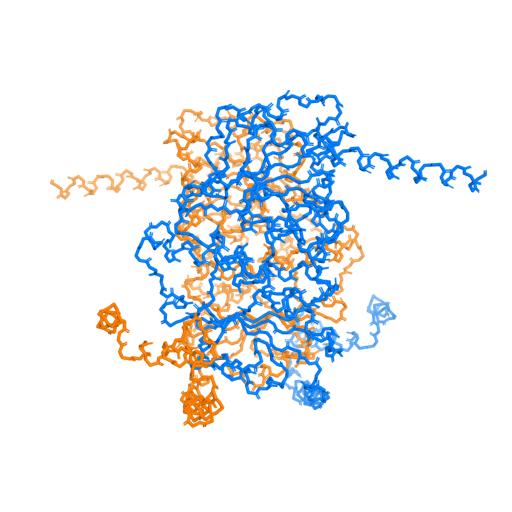RG B 1 96 ? 19.109 21.328 -10.617 1 94 96 ARG B O 1
ATOM 4087 N N . LEU B 1 97 ? 18.266 20.484 -8.68 1 93.75 97 LEU B N 1
ATOM 4088 C CA . LEU B 1 97 ? 18.594 19.094 -9.031 1 93.75 97 LEU B CA 1
ATOM 4089 C C . LEU B 1 97 ? 17.406 18.406 -9.688 1 93.75 97 LEU B C 1
ATOM 4091 O O . LEU B 1 97 ? 16.25 18.688 -9.344 1 93.75 97 LEU B O 1
ATOM 4095 N N . SER B 1 98 ? 17.672 17.516 -10.555 1 91.19 98 SER B N 1
ATOM 4096 C CA . SER B 1 98 ? 16.625 16.859 -11.328 1 91.19 98 SER B CA 1
ATOM 4097 C C . SER B 1 98 ? 16.078 15.633 -10.609 1 91.19 98 SER B C 1
ATOM 4099 O O . SER B 1 98 ? 14.93 15.234 -10.82 1 91.19 98 SER B O 1
ATOM 4101 N N . GLN B 1 99 ? 16.938 15.062 -9.758 1 92.56 99 GLN B N 1
ATOM 4102 C CA . GLN B 1 99 ? 16.531 13.773 -9.203 1 92.56 99 GLN B CA 1
ATOM 4103 C C . GLN B 1 99 ? 16.547 13.797 -7.68 1 92.56 99 GLN B C 1
ATOM 4105 O O . GLN B 1 99 ? 17.375 14.477 -7.074 1 92.56 99 GLN B O 1
ATOM 4110 N N . LEU B 1 100 ? 15.633 13.125 -7.137 1 96.12 100 LEU B N 1
ATOM 4111 C CA . LEU B 1 100 ? 15.578 12.852 -5.707 1 96.12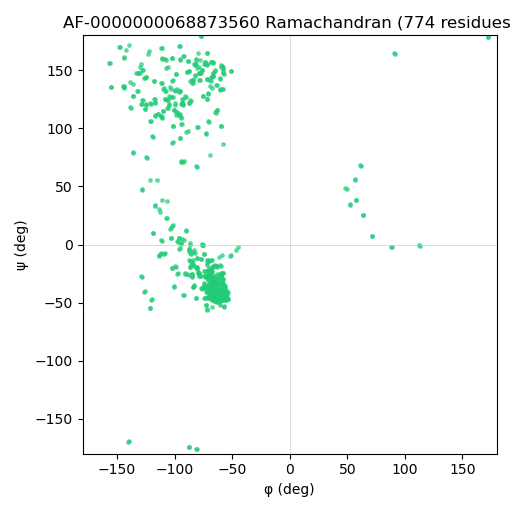 100 LEU B CA 1
ATOM 4112 C C . LEU B 1 100 ? 15.688 11.352 -5.438 1 96.12 100 LEU B C 1
ATOM 4114 O O . LEU B 1 100 ? 14.945 10.555 -6.016 1 96.12 100 LEU B O 1
ATOM 4118 N N . LYS B 1 101 ? 16.641 10.984 -4.68 1 96.5 101 LYS B N 1
ATOM 4119 C CA . LYS B 1 101 ? 16.828 9.602 -4.266 1 96.5 101 LYS B CA 1
ATOM 4120 C C . LYS B 1 101 ? 16.531 9.422 -2.781 1 96.5 101 LYS B C 1
ATOM 4122 O O . LYS B 1 101 ? 17.25 9.961 -1.931 1 96.5 101 LYS B O 1
ATOM 4127 N N . ILE B 1 102 ? 15.531 8.688 -2.482 1 98.31 102 ILE B N 1
ATOM 4128 C CA . ILE B 1 102 ? 15.109 8.445 -1.107 1 98.31 102 ILE B CA 1
ATOM 4129 C C . ILE B 1 102 ? 15.75 7.156 -0.589 1 98.31 102 ILE B C 1
ATOM 4131 O O . ILE B 1 102 ? 15.57 6.086 -1.173 1 98.31 102 ILE B O 1
ATOM 4135 N N . ILE B 1 103 ? 16.484 7.238 0.454 1 98.19 103 ILE B N 1
ATOM 4136 C CA . ILE B 1 103 ? 17.172 6.094 1.05 1 98.19 103 ILE B CA 1
ATOM 4137 C C . ILE B 1 103 ? 16.641 5.852 2.461 1 98.19 103 ILE B C 1
ATOM 4139 O O . ILE B 1 103 ? 16.844 6.672 3.357 1 98.19 103 ILE B O 1
ATOM 4143 N N . ILE B 1 104 ? 15.953 4.797 2.633 1 98.19 104 ILE B N 1
ATOM 4144 C CA . ILE B 1 104 ? 15.5 4.391 3.959 1 98.19 104 ILE B CA 1
ATOM 4145 C C . ILE B 1 104 ? 16.516 3.443 4.586 1 98.19 104 ILE B C 1
ATOM 4147 O O . ILE B 1 104 ? 16.781 2.365 4.047 1 98.19 104 ILE B O 1
ATOM 4151 N N . VAL B 1 105 ? 17.062 3.834 5.719 1 96.69 105 VAL B N 1
ATOM 4152 C CA . VAL B 1 105 ? 18.156 3.119 6.379 1 96.69 105 VAL B CA 1
ATOM 4153 C C . VAL B 1 105 ? 17.609 2.377 7.602 1 96.69 105 VAL B C 1
ATOM 4155 O O . VAL B 1 105 ? 16.984 2.979 8.477 1 96.69 105 VAL B O 1
ATOM 4158 N N . PRO B 1 106 ? 17.844 1.074 7.617 1 94.81 106 PRO B N 1
ATOM 4159 C CA . PRO B 1 106 ? 17.328 0.325 8.766 1 94.81 106 PRO B CA 1
ATOM 4160 C C . PRO B 1 106 ? 18 0.729 10.078 1 94.81 106 PRO B C 1
ATOM 4162 O O . PRO B 1 106 ? 19.156 1.163 10.078 1 94.81 106 PRO B O 1
ATOM 4165 N N . GLY B 1 107 ? 17.25 0.595 11.109 1 91.88 107 GLY B N 1
ATOM 4166 C CA . GLY B 1 107 ? 17.812 0.821 12.43 1 91.88 107 GLY B CA 1
ATOM 4167 C C . GLY B 1 107 ? 18.656 -0.332 12.922 1 91.88 107 GLY B C 1
ATOM 4168 O O . GLY B 1 107 ? 18.781 -1.352 12.242 1 91.88 107 GLY B O 1
ATOM 4169 N N . LEU B 1 108 ? 19.172 -0.173 14.078 1 85.81 108 LEU B N 1
ATOM 4170 C CA . LEU B 1 108 ? 20.094 -1.155 14.625 1 85.81 108 LEU B CA 1
ATOM 4171 C C . LEU B 1 108 ? 19.344 -2.295 15.305 1 85.81 108 LEU B C 1
ATOM 4173 O O . LEU B 1 108 ? 19.859 -3.412 15.398 1 85.81 108 LEU B O 1
ATOM 4177 N N . SER B 1 109 ? 18.172 -1.936 15.758 1 85.31 109 SER B N 1
ATOM 4178 C CA . SER B 1 109 ? 17.375 -2.939 16.469 1 85.31 109 SER B CA 1
ATOM 4179 C C . SER B 1 109 ? 16.391 -3.613 15.531 1 85.31 109 SER B C 1
ATOM 4181 O O . SER B 1 109 ? 15.234 -3.182 15.43 1 85.31 109 SER B O 1
ATOM 4183 N N . GLN B 1 110 ? 16.781 -4.699 14.938 1 84.44 110 GLN B N 1
ATOM 4184 C CA . GLN B 1 110 ? 15.945 -5.441 14.008 1 84.44 110 GLN B CA 1
ATOM 4185 C C . GLN B 1 110 ? 15.398 -4.527 12.914 1 84.44 110 GLN B C 1
ATOM 4187 O O . GLN B 1 110 ? 14.219 -4.605 12.562 1 84.44 110 GLN B O 1
ATOM 4192 N N . GLY B 1 111 ? 16.234 -3.576 12.547 1 89.88 111 GLY B N 1
ATOM 4193 C CA . GLY B 1 111 ? 15.891 -2.691 11.445 1 89.88 111 GLY B CA 1
ATOM 4194 C C . GLY B 1 111 ? 15.102 -1.47 11.883 1 89.88 111 GLY B C 1
ATOM 4195 O O . GLY B 1 111 ? 14.719 -0.642 11.055 1 89.88 111 GLY B O 1
ATOM 4196 N N . LEU B 1 112 ? 14.805 -1.399 13.188 1 91.31 112 LEU B N 1
ATOM 4197 C CA . LEU B 1 112 ? 13.984 -0.314 13.711 1 91.31 112 LEU B CA 1
ATOM 4198 C C . LEU B 1 112 ? 14.719 0.447 14.805 1 91.31 112 LEU B C 1
ATOM 4200 O O . LEU B 1 112 ? 15.773 0.004 15.281 1 91.31 112 LEU B O 1
ATOM 4204 N N . ARG B 1 113 ? 14.195 1.63 15.102 1 87.5 113 ARG B N 1
ATOM 4205 C CA . ARG B 1 113 ? 14.734 2.346 16.25 1 87.5 113 ARG B CA 1
ATOM 4206 C C . ARG B 1 113 ? 14.172 1.793 17.547 1 87.5 113 ARG B C 1
ATOM 4208 O O . ARG B 1 113 ? 13.055 1.267 17.578 1 87.5 113 ARG B O 1
ATOM 4215 N N . LYS B 1 114 ? 14.93 1.95 18.547 1 82.31 114 LYS B N 1
ATOM 4216 C CA . LYS B 1 114 ? 14.422 1.614 19.875 1 82.31 114 LYS B CA 1
ATOM 4217 C C . LYS B 1 114 ? 13.453 2.684 20.375 1 82.31 114 LYS B C 1
ATOM 4219 O O . LYS B 1 114 ? 13.727 3.881 20.266 1 82.31 114 LYS B O 1
ATOM 4224 N N . GLU B 1 115 ? 12.344 2.223 20.766 1 82.94 115 GLU B N 1
ATOM 4225 C CA . GLU B 1 115 ? 11.336 3.133 21.297 1 82.94 115 GLU B CA 1
ATOM 4226 C C . GLU B 1 115 ? 11.148 2.918 22.797 1 82.94 115 GLU B C 1
ATOM 4228 O O . GLU B 1 115 ? 11.609 1.92 23.344 1 82.94 115 GLU B O 1
ATOM 4233 N N . ASP B 1 116 ? 10.578 3.939 23.375 1 80 116 ASP B N 1
ATOM 4234 C CA . ASP B 1 116 ? 10.25 3.783 24.781 1 80 116 ASP B CA 1
ATOM 4235 C C . ASP B 1 116 ? 9.281 2.621 25 1 80 116 ASP B C 1
ATOM 4237 O O . ASP B 1 116 ? 8.508 2.273 24.109 1 80 116 ASP B O 1
ATOM 4241 N N . SER B 1 117 ? 9.375 2.068 26.203 1 83.44 117 SER B N 1
ATOM 4242 C CA . SER B 1 117 ? 8.609 0.87 26.516 1 83.44 117 SER B CA 1
ATOM 4243 C C . SER B 1 117 ? 7.109 1.13 26.406 1 83.44 117 SER B C 1
ATOM 4245 O O . SER B 1 117 ? 6.359 0.271 25.953 1 83.44 117 SER B O 1
ATOM 4247 N N . GLU B 1 118 ? 6.688 2.266 26.797 1 82.12 118 GLU B N 1
ATOM 4248 C CA . GLU B 1 118 ? 5.27 2.598 26.734 1 82.12 118 GLU B CA 1
ATOM 4249 C C . GLU B 1 118 ? 4.758 2.621 25.297 1 82.12 118 GLU B C 1
ATOM 4251 O O . GLU B 1 118 ? 3.699 2.07 25 1 82.12 118 GLU B O 1
ATOM 4256 N N . TYR B 1 119 ? 5.523 3.186 24.484 1 85.44 119 TYR B N 1
ATOM 4257 C CA . TYR B 1 119 ? 5.168 3.242 23.062 1 85.44 119 TYR B CA 1
ATOM 4258 C C . TYR B 1 119 ? 5.199 1.854 22.438 1 85.44 119 TYR B C 1
ATOM 4260 O O . TYR B 1 119 ? 4.297 1.483 21.688 1 85.44 119 TYR B O 1
ATOM 4268 N N . GLN B 1 120 ? 6.129 1.067 22.812 1 88.25 120 GLN B N 1
ATOM 4269 C CA . GLN B 1 120 ? 6.324 -0.254 22.219 1 88.25 120 GLN B CA 1
ATOM 4270 C C . GLN B 1 120 ? 5.191 -1.201 22.609 1 88.25 120 GLN B C 1
ATOM 4272 O O . GLN B 1 120 ? 4.859 -2.119 21.859 1 88.25 120 GLN B O 1
ATOM 4277 N N . THR B 1 121 ? 4.672 -0.918 23.75 1 88.19 121 THR B N 1
ATOM 4278 C CA . THR B 1 121 ? 3.561 -1.756 24.188 1 88.19 121 THR B CA 1
ATOM 4279 C C . THR B 1 121 ? 2.326 -1.521 23.328 1 88.19 121 THR B C 1
ATOM 4281 O O . THR B 1 121 ? 1.545 -2.443 23.094 1 88.19 121 THR B O 1
ATOM 4284 N N . ILE B 1 122 ? 2.232 -0.354 22.844 1 87.62 122 ILE B N 1
ATOM 4285 C CA . ILE B 1 122 ? 1.067 0.019 22.047 1 87.62 122 ILE B CA 1
ATOM 4286 C C . ILE B 1 122 ? 1.354 -0.22 20.578 1 87.62 122 ILE B C 1
ATOM 4288 O O . ILE B 1 122 ? 0.523 -0.784 19.859 1 87.62 122 ILE B O 1
ATOM 4292 N N . ILE B 1 123 ? 2.545 0.177 20.172 1 91.56 123 ILE B N 1
ATOM 4293 C CA . ILE B 1 123 ? 3.012 -0.007 18.797 1 91.56 123 ILE B CA 1
ATOM 4294 C C . ILE B 1 123 ? 4.262 -0.883 18.797 1 91.56 123 ILE B C 1
ATOM 4296 O O . ILE B 1 123 ? 5.387 -0.374 18.828 1 91.56 123 ILE B O 1
ATOM 4300 N N . ASN B 1 124 ? 4.043 -2.123 18.656 1 92.69 124 ASN B N 1
ATOM 4301 C CA . ASN B 1 124 ? 5.152 -3.07 18.719 1 92.69 124 ASN B CA 1
ATOM 4302 C C . ASN B 1 124 ? 5.918 -3.133 17.406 1 92.69 124 ASN B C 1
ATOM 4304 O O . ASN B 1 124 ? 5.621 -2.387 16.469 1 92.69 124 ASN B O 1
ATOM 4308 N N . ASP B 1 125 ? 6.875 -3.996 17.312 1 92.75 125 ASP B N 1
ATOM 4309 C CA . ASP B 1 125 ? 7.77 -4.078 16.172 1 92.75 125 ASP B CA 1
ATOM 4310 C C . ASP B 1 125 ? 7 -4.465 14.906 1 92.75 125 ASP B C 1
ATOM 4312 O O . ASP B 1 125 ? 7.234 -3.906 13.828 1 92.75 125 ASP B O 1
ATOM 4316 N N . ALA B 1 126 ? 6.086 -5.371 15.047 1 94 126 ALA B N 1
ATOM 4317 C CA . ALA B 1 126 ? 5.301 -5.812 13.898 1 94 126 ALA B CA 1
ATOM 4318 C C . ALA B 1 126 ? 4.496 -4.656 13.305 1 94 126 ALA B C 1
ATOM 4320 O O . ALA B 1 126 ? 4.43 -4.496 12.086 1 94 126 ALA B O 1
ATOM 4321 N N . ALA B 1 127 ? 3.959 -3.879 14.172 1 94.75 127 ALA B N 1
ATOM 4322 C CA . ALA B 1 127 ? 3.188 -2.713 13.742 1 94.75 127 ALA B CA 1
ATOM 4323 C C . ALA B 1 127 ? 4.082 -1.685 13.062 1 94.75 127 ALA B C 1
ATOM 4325 O O . ALA B 1 127 ? 3.682 -1.069 12.07 1 94.75 127 ALA B O 1
ATOM 4326 N N . ARG B 1 128 ? 5.207 -1.505 13.578 1 95.12 128 ARG B N 1
ATOM 4327 C CA . ARG B 1 128 ? 6.125 -0.53 12.992 1 95.12 128 ARG B CA 1
ATOM 4328 C C . ARG B 1 128 ? 6.637 -1.003 11.641 1 95.12 128 ARG B C 1
ATOM 4330 O O . ARG B 1 128 ? 6.797 -0.202 10.719 1 95.12 128 ARG B O 1
ATOM 4337 N N . TRP B 1 129 ? 6.859 -2.271 11.516 1 94.75 129 TRP B N 1
ATOM 4338 C CA . TRP B 1 129 ? 7.234 -2.826 10.227 1 94.75 129 TRP B CA 1
ATOM 4339 C C . TRP B 1 129 ? 6.113 -2.639 9.203 1 94.75 129 TRP B C 1
ATOM 4341 O O . TRP B 1 129 ? 6.367 -2.299 8.047 1 94.75 129 TRP B O 1
ATOM 4351 N N . TRP B 1 130 ? 4.938 -2.834 9.672 1 96.12 130 TRP B N 1
ATOM 4352 C CA . TRP B 1 130 ? 3.768 -2.607 8.836 1 96.12 130 TRP B CA 1
ATOM 4353 C C . TRP B 1 130 ? 3.744 -1.176 8.305 1 96.12 130 TRP B C 1
ATOM 4355 O O . TRP B 1 130 ? 3.426 -0.943 7.141 1 96.12 130 TRP B O 1
ATOM 4365 N N . ARG B 1 131 ? 4.141 -0.273 9.086 1 96.75 131 ARG B N 1
ATOM 4366 C CA . ARG B 1 131 ? 4.074 1.146 8.75 1 96.75 131 ARG B CA 1
ATOM 4367 C C . ARG B 1 131 ? 5.102 1.503 7.68 1 96.75 131 ARG B C 1
ATOM 4369 O O . ARG B 1 131 ? 4.918 2.467 6.934 1 96.75 131 ARG B O 1
ATOM 4376 N N . ILE B 1 132 ? 6.184 0.76 7.621 1 97.12 132 ILE B N 1
ATOM 4377 C CA . ILE B 1 132 ? 7.152 0.999 6.559 1 97.12 132 ILE B CA 1
ATOM 4378 C C . ILE B 1 132 ? 6.48 0.804 5.199 1 97.12 132 ILE B C 1
ATOM 4380 O O . ILE B 1 132 ? 6.605 1.652 4.312 1 97.12 132 ILE B O 1
ATOM 4384 N N . TYR B 1 133 ? 5.684 -0.21 5.082 1 96.81 133 TYR B N 1
ATOM 4385 C CA . TYR B 1 133 ? 5.059 -0.567 3.814 1 96.81 133 TYR B CA 1
ATOM 4386 C C . TYR B 1 133 ? 3.762 0.204 3.609 1 96.81 133 TYR B C 1
ATOM 4388 O O . TYR B 1 133 ? 3.303 0.371 2.477 1 96.81 133 TYR B O 1
ATOM 4396 N N . SER B 1 134 ? 3.215 0.711 4.688 1 96.62 134 SER B N 1
ATOM 4397 C CA . SER B 1 134 ? 1.91 1.353 4.566 1 96.62 134 SER B CA 1
ATOM 4398 C C . SER B 1 134 ? 2.039 2.871 4.555 1 96.62 134 SER B C 1
ATOM 4400 O O . SER B 1 134 ? 1.131 3.574 4.105 1 96.62 134 SER B O 1
ATOM 4402 N N . ILE B 1 135 ? 3.146 3.344 5.059 1 97.62 135 ILE B N 1
ATOM 4403 C CA . ILE B 1 135 ? 3.283 4.793 5.184 1 97.62 135 ILE B CA 1
ATOM 4404 C C . ILE B 1 135 ? 4.504 5.266 4.398 1 97.62 135 ILE B C 1
ATOM 4406 O O . ILE B 1 135 ? 4.375 6.012 3.426 1 97.62 135 ILE B O 1
ATOM 4410 N N . LEU B 1 136 ? 5.668 4.703 4.668 1 98.19 136 LEU B N 1
ATOM 4411 C CA . LEU B 1 136 ? 6.906 5.242 4.117 1 98.19 136 LEU B CA 1
ATOM 4412 C C . LEU B 1 136 ? 7.016 4.941 2.627 1 98.19 136 LEU B C 1
ATOM 4414 O O . LEU B 1 136 ? 7.18 5.859 1.816 1 98.19 136 LEU B O 1
ATOM 4418 N N . LEU B 1 137 ? 6.855 3.717 2.244 1 97.81 137 LEU B N 1
ATOM 4419 C CA . LEU B 1 137 ? 7.148 3.279 0.883 1 97.81 137 LEU B CA 1
ATOM 4420 C C . LEU B 1 137 ? 6.145 3.867 -0.103 1 97.81 137 LEU B C 1
ATOM 4422 O O . LEU B 1 137 ? 6.508 4.234 -1.222 1 97.81 137 LEU B O 1
ATOM 4426 N N . PRO B 1 138 ? 4.938 4.035 0.294 1 97.5 138 PRO B N 1
ATOM 4427 C CA . PRO B 1 138 ? 3.996 4.555 -0.703 1 97.5 138 PRO B CA 1
ATOM 4428 C C . PRO B 1 138 ? 4.016 6.078 -0.796 1 97.5 138 PRO B C 1
ATOM 4430 O O . PRO B 1 138 ? 3.547 6.645 -1.788 1 97.5 138 PRO B O 1
ATOM 4433 N N . MET B 1 139 ? 4.52 6.742 0.116 1 97.75 139 MET B N 1
ATOM 4434 C CA . MET B 1 139 ? 4.367 8.188 0.236 1 97.75 139 MET B CA 1
ATOM 4435 C C . MET B 1 139 ? 5.02 8.906 -0.943 1 97.75 139 MET B C 1
ATOM 4437 O O . MET B 1 139 ? 4.508 9.914 -1.423 1 97.75 139 MET B O 1
ATOM 4441 N N . PRO B 1 140 ? 6.125 8.398 -1.479 1 97.5 140 PRO B N 1
ATOM 4442 C CA . PRO B 1 140 ? 6.785 9.078 -2.596 1 97.5 140 PRO B CA 1
ATOM 4443 C C . PRO B 1 140 ? 5.887 9.211 -3.82 1 97.5 140 PRO B C 1
ATOM 4445 O O . PRO B 1 140 ? 6.145 10.039 -4.695 1 97.5 140 PRO B O 1
ATOM 4448 N N . MET B 1 141 ? 4.812 8.438 -3.916 1 96.81 141 MET B N 1
ATOM 4449 C CA . MET B 1 141 ? 3.912 8.531 -5.062 1 96.81 141 MET B CA 1
ATOM 4450 C C . MET B 1 141 ? 3.248 9.898 -5.121 1 96.81 141 MET B C 1
ATOM 4452 O O . MET B 1 141 ? 2.744 10.305 -6.172 1 96.81 141 MET B O 1
ATOM 4456 N N . LEU B 1 142 ? 3.27 10.602 -3.994 1 97.62 142 LEU B N 1
ATOM 4457 C CA . LEU B 1 142 ? 2.568 11.875 -3.889 1 97.62 142 LEU B CA 1
ATOM 4458 C C . LEU B 1 142 ? 3.445 13.023 -4.379 1 97.62 142 LEU B C 1
ATOM 4460 O O . LEU B 1 142 ? 2.988 14.164 -4.473 1 97.62 142 LEU B O 1
ATOM 4464 N N . LEU B 1 143 ? 4.691 12.727 -4.66 1 96.38 143 LEU B N 1
ATOM 4465 C CA . LEU B 1 143 ? 5.578 13.75 -5.195 1 96.38 143 LEU B CA 1
ATOM 4466 C C . LEU B 1 143 ? 5.387 13.906 -6.703 1 96.38 143 LEU B C 1
ATOM 4468 O O . LEU B 1 143 ? 5.086 12.93 -7.395 1 96.38 143 LEU B O 1
ATOM 4472 N N . PRO B 1 144 ? 5.531 15.109 -7.16 1 87.69 144 PRO B N 1
ATOM 4473 C CA . PRO B 1 144 ? 5.336 15.344 -8.594 1 87.69 144 PRO B CA 1
ATOM 4474 C C . PRO B 1 144 ? 6.406 14.68 -9.453 1 87.69 144 PRO B C 1
ATOM 4476 O O . PRO B 1 144 ? 6.137 14.289 -10.594 1 87.69 144 PRO B O 1
ATOM 4479 N N . ASN B 1 145 ? 7.598 14.641 -8.969 1 84.06 145 ASN B N 1
ATOM 4480 C CA . ASN B 1 145 ? 8.688 13.969 -9.672 1 84.06 145 ASN B CA 1
ATOM 4481 C C . ASN B 1 145 ? 8.914 12.562 -9.141 1 84.06 145 ASN B C 1
ATOM 4483 O O . ASN B 1 145 ? 8.82 12.328 -7.934 1 84.06 145 ASN B O 1
ATOM 4487 N N . GLN B 1 146 ? 9.039 11.68 -10.023 1 83.25 146 GLN B N 1
ATOM 4488 C CA . GLN B 1 146 ? 9.227 10.305 -9.594 1 83.25 146 GLN B CA 1
ATOM 4489 C C . GLN B 1 146 ? 10.617 10.102 -8.984 1 83.25 146 GLN B C 1
ATOM 4491 O O . GLN B 1 146 ? 11.617 10.055 -9.703 1 83.25 146 GLN B O 1
ATOM 4496 N N . PRO B 1 147 ? 10.617 9.984 -7.715 1 91.19 147 PRO B N 1
ATOM 4497 C CA . PRO B 1 147 ? 11.914 9.719 -7.074 1 91.19 147 PRO B CA 1
ATOM 4498 C C . PRO B 1 147 ? 12.312 8.25 -7.141 1 91.19 147 PRO B C 1
ATOM 4500 O O . PRO B 1 147 ? 11.484 7.391 -7.445 1 91.19 147 PRO B O 1
ATOM 4503 N N . SER B 1 148 ? 13.641 8.07 -6.988 1 95.44 148 SER B N 1
ATOM 4504 C CA . SER B 1 148 ? 14.07 6.711 -6.676 1 95.44 148 SER B CA 1
ATOM 4505 C C . SER B 1 148 ? 13.852 6.387 -5.203 1 95.44 148 SER B C 1
ATOM 4507 O O . SER B 1 148 ? 13.867 7.285 -4.355 1 95.44 148 SER B O 1
ATOM 4509 N N . LEU B 1 149 ? 13.57 5.176 -4.957 1 97.75 149 LEU B N 1
ATOM 4510 C CA . LEU B 1 149 ? 13.312 4.707 -3.598 1 97.75 149 LEU B CA 1
ATOM 4511 C C . LEU B 1 149 ? 14.164 3.484 -3.275 1 97.75 149 LEU B C 1
ATOM 4513 O O . LEU B 1 149 ? 14.102 2.477 -3.982 1 97.75 149 LEU B O 1
ATOM 4517 N N . HIS B 1 150 ? 14.984 3.654 -2.223 1 97.38 150 HIS B N 1
ATOM 4518 C CA . HIS B 1 150 ? 15.844 2.57 -1.769 1 97.38 150 HIS B CA 1
ATOM 4519 C C . HIS B 1 150 ? 15.547 2.201 -0.319 1 97.38 150 HIS B C 1
ATOM 4521 O O . HIS B 1 150 ? 15.852 2.973 0.596 1 97.38 150 HIS B O 1
ATOM 4527 N N . PHE B 1 151 ? 14.914 1.088 -0.157 1 97.5 151 PHE B N 1
ATOM 4528 C CA . PHE B 1 151 ? 14.781 0.499 1.17 1 97.5 151 PHE B CA 1
ATOM 4529 C C . PHE B 1 151 ? 15.891 -0.512 1.428 1 97.5 151 PHE B C 1
ATOM 4531 O O . PHE B 1 151 ? 15.852 -1.633 0.916 1 97.5 151 PHE B O 1
ATOM 4538 N N . CYS B 1 152 ? 16.875 -0.087 2.232 1 94.88 152 CYS B N 1
ATOM 4539 C CA . CYS B 1 152 ? 18.078 -0.877 2.422 1 94.88 152 CYS B CA 1
ATOM 4540 C C . CYS B 1 152 ? 17.828 -2.041 3.373 1 94.88 152 CYS B C 1
ATOM 4542 O O . CYS B 1 152 ? 17.078 -1.907 4.34 1 94.88 152 CYS B O 1
ATOM 4544 N N . ALA B 1 153 ? 18.547 -3.123 3.102 1 89.75 153 ALA B N 1
ATOM 4545 C CA . ALA B 1 153 ? 18.469 -4.273 3.994 1 89.75 153 ALA B CA 1
ATOM 4546 C C . ALA B 1 153 ? 19.438 -4.121 5.168 1 89.75 153 ALA B C 1
ATOM 4548 O O . ALA B 1 153 ? 19.25 -4.742 6.215 1 89.75 153 ALA B O 1
ATOM 4549 N N . SER B 1 154 ? 20.5 -3.33 4.922 1 88.75 154 SER B N 1
ATOM 4550 C CA . SER B 1 154 ? 21.5 -3.145 5.957 1 88.75 154 SER B CA 1
ATOM 4551 C C . SER B 1 154 ? 22.062 -1.723 5.941 1 88.75 154 SER B C 1
ATOM 4553 O O . SER B 1 154 ? 21.922 -1.007 4.949 1 88.75 154 SER B O 1
ATOM 4555 N N . ARG B 1 155 ? 22.641 -1.39 7.016 1 88.94 155 ARG B N 1
ATOM 4556 C CA . ARG B 1 155 ? 23.25 -0.067 7.129 1 88.94 155 ARG B CA 1
ATOM 4557 C C . ARG B 1 155 ? 24.5 0.035 6.258 1 88.94 155 ARG B C 1
ATOM 4559 O O . ARG B 1 155 ? 24.828 1.117 5.773 1 88.94 155 ARG B O 1
ATOM 4566 N N . GLU B 1 156 ? 25.094 -1.081 5.996 1 85 156 GLU B N 1
ATOM 4567 C CA . GLU B 1 156 ? 26.25 -1.132 5.102 1 85 156 GLU B CA 1
ATOM 4568 C C . GLU B 1 156 ? 25.859 -0.762 3.674 1 85 156 GLU B C 1
ATOM 4570 O O . GLU B 1 156 ? 26.609 -0.058 2.986 1 85 156 GLU B O 1
ATOM 4575 N N . GLU B 1 157 ? 24.766 -1.267 3.305 1 87.62 157 GLU B N 1
ATOM 4576 C CA . GLU B 1 157 ? 24.266 -0.912 1.982 1 87.62 157 GLU B CA 1
ATOM 4577 C C . GLU B 1 157 ? 24.047 0.594 1.859 1 87.62 157 GLU B C 1
ATOM 4579 O O . GLU B 1 157 ? 24.391 1.193 0.838 1 87.62 157 GLU B O 1
ATOM 4584 N N . ALA B 1 158 ? 23.516 1.2 2.873 1 92.19 158 ALA B N 1
ATOM 4585 C CA . ALA B 1 158 ? 23.297 2.643 2.891 1 92.19 158 ALA B CA 1
ATOM 4586 C C . ALA B 1 158 ? 24.609 3.408 2.836 1 92.19 158 ALA B C 1
ATOM 4588 O O . ALA B 1 158 ? 24.688 4.469 2.215 1 92.19 158 ALA B O 1
ATOM 4589 N N . LEU B 1 159 ? 25.578 2.855 3.488 1 88.25 159 LEU B N 1
ATOM 4590 C CA . LEU B 1 159 ? 26.906 3.473 3.496 1 88.25 159 LEU B CA 1
ATOM 4591 C C . LEU B 1 159 ? 27.484 3.535 2.086 1 88.25 159 LEU B C 1
ATOM 4593 O O . LEU B 1 159 ? 28.078 4.539 1.703 1 88.25 159 LEU B O 1
ATOM 4597 N N . MET B 1 160 ? 27.266 2.514 1.36 1 84.62 160 MET B N 1
ATOM 4598 C CA . MET B 1 160 ? 27.75 2.473 -0.014 1 84.62 160 MET B CA 1
ATOM 4599 C C . MET B 1 160 ? 27.062 3.539 -0.866 1 84.62 160 MET B C 1
ATOM 4601 O O . MET B 1 160 ? 27.719 4.188 -1.692 1 84.62 160 MET B O 1
ATOM 4605 N N . ILE B 1 161 ? 25.844 3.738 -0.641 1 88.88 161 ILE B N 1
ATOM 4606 C CA . ILE B 1 161 ? 25.078 4.746 -1.379 1 88.88 161 ILE B CA 1
ATOM 4607 C C . ILE B 1 161 ? 25.547 6.141 -0.97 1 88.88 161 ILE B C 1
ATOM 4609 O O . ILE B 1 161 ? 25.703 7.023 -1.818 1 88.88 161 ILE B O 1
ATOM 4613 N N . LYS B 1 162 ? 25.781 6.32 0.271 1 89 162 LYS B N 1
ATOM 4614 C CA . LYS B 1 162 ? 26.172 7.621 0.807 1 89 162 LYS B CA 1
ATOM 4615 C C . LYS B 1 162 ? 27.484 8.102 0.194 1 89 162 LYS B C 1
ATOM 4617 O O . LYS B 1 162 ? 27.672 9.305 -0.016 1 89 162 LYS B O 1
ATOM 4622 N N . LYS B 1 163 ? 28.297 7.211 -0.086 1 82.44 163 LYS B N 1
ATOM 4623 C CA . LYS B 1 163 ? 29.594 7.555 -0.64 1 82.44 163 LYS B CA 1
ATOM 4624 C C . LYS B 1 163 ? 29.453 8.297 -1.964 1 82.44 163 LYS B C 1
ATOM 4626 O O . LYS B 1 163 ? 30.297 9.125 -2.311 1 82.44 163 LYS B O 1
ATOM 4631 N N . GLU B 1 164 ? 28.422 8.086 -2.602 1 80.69 164 GLU B N 1
ATOM 4632 C CA . GLU B 1 164 ? 28.188 8.703 -3.902 1 80.69 164 GLU B CA 1
ATOM 4633 C C . GLU B 1 164 ? 27.359 9.977 -3.77 1 80.69 164 GLU B C 1
ATOM 4635 O O . GLU B 1 164 ? 27.188 10.719 -4.742 1 80.69 164 GLU B O 1
ATOM 4640 N N . ALA B 1 165 ? 26.938 10.289 -2.576 1 88.31 165 ALA B N 1
ATOM 4641 C CA . ALA B 1 165 ? 25.938 11.336 -2.363 1 88.31 165 ALA B CA 1
ATOM 4642 C C . ALA B 1 165 ? 26.609 12.695 -2.178 1 88.31 165 ALA B C 1
ATOM 4644 O O . ALA B 1 165 ? 27.016 13.055 -1.066 1 88.31 165 ALA B O 1
ATOM 4645 N N . ARG B 1 166 ? 26.672 13.422 -3.23 1 87.44 166 ARG B N 1
ATOM 4646 C CA . ARG B 1 166 ? 27.219 14.766 -3.133 1 87.44 166 ARG B CA 1
ATOM 4647 C C . ARG B 1 166 ? 26.25 15.695 -2.389 1 87.44 166 ARG B C 1
ATOM 4649 O O . ARG B 1 166 ? 26.656 16.359 -1.427 1 87.44 166 ARG B O 1
ATOM 4656 N N . TYR B 1 167 ? 25.047 15.758 -2.889 1 92.94 167 TYR B N 1
ATOM 4657 C CA . TYR B 1 167 ? 23.984 16.516 -2.215 1 92.94 167 TYR B CA 1
ATOM 4658 C C . TYR B 1 167 ? 23.156 15.602 -1.314 1 92.94 167 TYR B C 1
ATOM 4660 O O . TYR B 1 167 ? 22.609 14.602 -1.774 1 92.94 167 TYR B O 1
ATOM 4668 N N . ARG B 1 168 ? 23.156 15.961 -0.049 1 92.75 168 ARG B N 1
ATOM 4669 C CA . ARG B 1 168 ? 22.484 15.094 0.908 1 92.75 168 ARG B CA 1
ATOM 4670 C C . ARG B 1 168 ? 21.531 15.883 1.805 1 92.75 168 ARG B C 1
ATOM 4672 O O . ARG B 1 1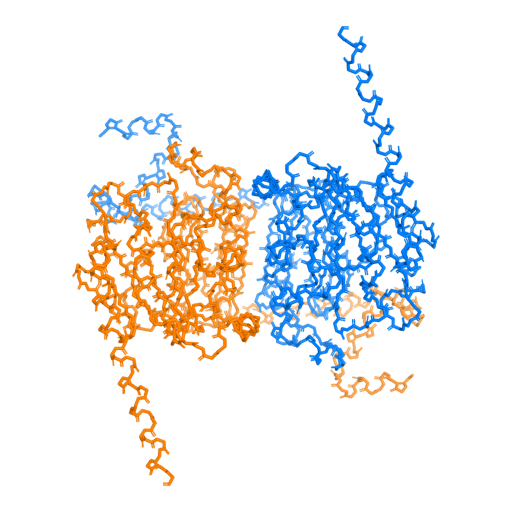68 ? 21.766 17.062 2.061 1 92.75 168 ARG B O 1
ATOM 4679 N N . TYR B 1 169 ? 20.578 15.273 2.131 1 95.44 169 TYR B N 1
ATOM 4680 C CA . TYR B 1 169 ? 19.688 15.719 3.199 1 95.44 169 TYR B CA 1
ATOM 4681 C C . TYR B 1 169 ? 19.391 14.586 4.172 1 95.44 169 TYR B C 1
ATOM 4683 O O . TYR B 1 169 ? 19.047 13.477 3.752 1 95.44 169 TYR B O 1
ATOM 4691 N N . PRO B 1 170 ? 19.484 14.766 5.367 1 91.44 170 PRO B N 1
ATOM 4692 C CA . PRO B 1 170 ? 19.984 15.953 6.066 1 91.44 170 PRO B CA 1
ATOM 4693 C C . PRO B 1 170 ? 21.422 16.312 5.684 1 91.44 170 PRO B C 1
ATOM 4695 O O . PRO B 1 170 ? 22.188 15.422 5.305 1 91.44 170 PRO B O 1
ATOM 4698 N N . ASP B 1 171 ? 21.875 17.547 5.719 1 81.62 171 ASP B N 1
ATOM 4699 C CA . ASP B 1 171 ? 23.156 18.047 5.262 1 81.62 171 ASP B CA 1
ATOM 4700 C C . ASP B 1 171 ? 24.312 17.312 5.941 1 81.62 171 ASP B C 1
ATOM 4702 O O . ASP B 1 171 ? 25.297 16.938 5.289 1 81.62 171 ASP B O 1
ATOM 4706 N N . ASN B 1 172 ? 24.422 17.062 7.137 1 76.56 172 ASN B N 1
ATOM 4707 C CA . ASN B 1 172 ? 25.516 16.406 7.855 1 76.56 172 ASN B CA 1
ATOM 4708 C C . ASN B 1 172 ? 25.141 14.984 8.273 1 76.56 172 ASN B C 1
ATOM 4710 O O . ASN B 1 172 ? 25.578 14.5 9.312 1 76.56 172 ASN B O 1
ATOM 4714 N N . TYR B 1 173 ? 24.406 14.453 7.277 1 86.19 173 TYR B N 1
ATOM 4715 C CA . TYR B 1 173 ? 23.984 13.094 7.605 1 86.19 173 TYR B CA 1
ATOM 4716 C C . TYR B 1 173 ? 25.172 12.141 7.609 1 86.19 173 TYR B C 1
ATOM 4718 O O . TYR B 1 173 ? 26.031 12.211 6.734 1 86.19 173 TYR B O 1
ATOM 4726 N N . ASN B 1 174 ? 25.188 11.305 8.625 1 80.12 174 ASN B N 1
ATOM 4727 C CA . ASN B 1 174 ? 26.172 10.234 8.766 1 80.12 174 ASN B CA 1
ATOM 4728 C C . ASN B 1 174 ? 25.531 8.945 9.258 1 80.12 174 ASN B C 1
ATOM 4730 O O . ASN B 1 174 ? 24.641 8.977 10.109 1 80.12 174 ASN B O 1
ATOM 4734 N N . ILE B 1 175 ? 25.953 7.887 8.711 1 82.88 175 ILE B N 1
ATOM 4735 C CA . ILE B 1 175 ? 25.344 6.598 9.008 1 82.88 175 ILE B CA 1
ATOM 4736 C C . ILE B 1 175 ? 25.641 6.203 10.453 1 82.88 175 ILE B C 1
ATOM 4738 O O . ILE B 1 175 ? 24.812 5.574 11.117 1 82.88 175 ILE B O 1
ATOM 4742 N N . THR B 1 176 ? 26.812 6.492 10.891 1 76.75 176 THR B N 1
ATOM 4743 C CA . THR B 1 176 ? 27.234 6.141 12.242 1 76.75 176 THR B CA 1
ATOM 4744 C C . THR B 1 176 ? 26.531 7.016 13.273 1 76.75 176 THR B C 1
ATOM 4746 O O . THR B 1 176 ? 26.125 6.535 14.336 1 76.75 176 THR B O 1
ATOM 4749 N N . PHE B 1 177 ? 26.438 8.312 12.891 1 76.62 177 PHE B N 1
ATOM 4750 C CA . PHE B 1 177 ? 25.734 9.273 13.734 1 76.62 177 PHE B CA 1
ATOM 4751 C C . PHE B 1 177 ? 24.625 9.969 12.953 1 76.62 177 PHE B C 1
ATOM 4753 O O . PHE B 1 177 ? 24.766 11.141 12.594 1 76.62 177 PHE B O 1
ATOM 4760 N N . PRO B 1 178 ? 23.625 9.195 12.773 1 84.81 178 PRO B N 1
ATOM 4761 C CA . PRO B 1 178 ? 22.578 9.75 11.914 1 84.81 178 PRO B CA 1
ATOM 4762 C C . PRO B 1 178 ? 21.844 10.938 12.555 1 84.81 178 PRO B C 1
ATOM 4764 O O . PRO B 1 178 ? 21.656 10.961 13.773 1 84.81 178 PRO B O 1
ATOM 4767 N N . THR B 1 179 ? 21.547 11.914 11.797 1 82.81 179 THR B N 1
ATOM 4768 C CA . THR B 1 179 ? 20.766 13.086 12.203 1 82.81 179 THR B CA 1
ATOM 4769 C C . THR B 1 179 ? 19.359 13.031 11.617 1 82.81 179 THR B C 1
ATOM 4771 O O . THR B 1 179 ? 19.156 12.477 10.539 1 82.81 179 THR B O 1
ATOM 4774 N N . THR B 1 180 ? 18.453 13.648 12.305 1 87.75 180 THR B N 1
ATOM 4775 C CA . THR B 1 180 ? 17.047 13.656 11.875 1 87.75 180 THR B CA 1
ATOM 4776 C C . THR B 1 180 ? 16.75 14.883 11.016 1 87.75 180 THR B C 1
ATOM 4778 O O . THR B 1 180 ? 17.547 15.828 10.984 1 87.75 180 THR B O 1
ATOM 4781 N N . HIS B 1 181 ? 15.664 14.734 10.328 1 90.56 181 HIS B N 1
ATOM 4782 C CA . HIS B 1 181 ? 15.148 15.938 9.68 1 90.56 181 HIS B CA 1
ATOM 4783 C C . HIS B 1 181 ? 14.633 16.938 10.711 1 90.56 181 HIS B C 1
ATOM 4785 O O . HIS B 1 181 ? 14.32 16.562 11.844 1 90.56 181 HIS B O 1
ATOM 4791 N N . GLN B 1 182 ? 14.586 18.172 10.328 1 87.31 182 GLN B N 1
ATOM 4792 C CA . GLN B 1 182 ? 14.039 19.219 11.18 1 87.31 182 GLN B CA 1
ATOM 4793 C C . GLN B 1 182 ? 12.875 19.938 10.5 1 87.31 182 GLN B C 1
ATOM 4795 O O . GLN B 1 182 ? 13.047 20.547 9.453 1 87.31 182 GLN B O 1
ATOM 4800 N N . THR B 1 183 ? 11.781 19.875 11.172 1 89.19 183 THR B N 1
ATOM 4801 C CA . THR B 1 183 ? 10.57 20.453 10.609 1 89.19 183 THR B CA 1
ATOM 4802 C C . THR B 1 183 ? 10.773 21.938 10.297 1 89.19 183 THR B C 1
ATOM 4804 O O . THR B 1 183 ? 10.273 22.438 9.289 1 89.19 183 THR B O 1
ATOM 4807 N N . LYS B 1 184 ? 11.539 22.609 11.117 1 89 184 LYS B N 1
ATOM 4808 C CA . LYS B 1 184 ? 11.797 24.031 10.953 1 89 184 LYS B CA 1
ATOM 4809 C C . LYS B 1 184 ? 12.445 24.328 9.602 1 89 184 LYS B C 1
ATOM 4811 O O . LYS B 1 184 ? 12.281 25.422 9.047 1 89 184 LYS B O 1
ATOM 4816 N N . ASP B 1 185 ? 13.109 23.328 9.062 1 90 185 ASP B N 1
ATOM 4817 C CA . ASP B 1 185 ? 13.758 23.5 7.766 1 90 185 ASP B CA 1
ATOM 4818 C C . ASP B 1 185 ? 12.719 23.719 6.66 1 90 185 ASP B C 1
ATOM 4820 O O . ASP B 1 185 ? 13 24.391 5.664 1 90 185 ASP B O 1
ATOM 4824 N N . GLY B 1 186 ? 11.562 23.141 6.863 1 92.75 186 GLY B N 1
ATOM 4825 C CA . GLY B 1 186 ? 10.508 23.266 5.867 1 92.75 186 GLY B CA 1
ATOM 4826 C C . GLY B 1 186 ? 9.812 24.625 5.898 1 92.75 186 GLY B C 1
ATOM 4827 O O . GLY B 1 186 ? 9.375 25.125 4.859 1 92.75 186 GLY B O 1
ATOM 4828 N N . LEU B 1 187 ? 9.805 25.234 6.984 1 92.62 187 LEU B N 1
ATOM 4829 C CA . LEU B 1 187 ? 9.062 26.469 7.191 1 92.62 187 LEU B CA 1
ATOM 4830 C C . LEU B 1 187 ? 9.75 27.656 6.504 1 92.62 187 LEU B C 1
ATOM 4832 O O . LEU B 1 187 ? 9.148 28.719 6.332 1 92.62 187 LEU B O 1
ATOM 4836 N N . LYS B 1 188 ? 10.891 27.375 6.031 1 89 188 LYS B N 1
ATOM 4837 C CA . LYS B 1 188 ? 11.648 28.438 5.371 1 89 188 LYS B CA 1
ATOM 4838 C C . LYS B 1 188 ? 11.281 28.531 3.893 1 89 188 LYS B C 1
ATOM 4840 O O . LYS B 1 188 ? 11.57 29.547 3.244 1 89 188 LYS B O 1
ATOM 4845 N N . TYR B 1 189 ? 10.625 27.531 3.477 1 90.81 189 TYR B N 1
ATOM 4846 C CA . TYR B 1 189 ? 10.297 27.5 2.055 1 90.81 189 TYR B CA 1
ATOM 4847 C C . TYR B 1 189 ? 8.906 28.062 1.797 1 90.81 189 TYR B C 1
ATOM 4849 O O . TYR B 1 189 ? 7.949 27.719 2.492 1 90.81 189 TYR B O 1
ATOM 4857 N N . LYS B 1 190 ? 8.898 28.938 0.816 1 81.5 190 LYS B N 1
ATOM 4858 C CA . LYS B 1 190 ? 7.602 29.469 0.426 1 81.5 190 LYS B CA 1
ATOM 4859 C C . LYS B 1 190 ? 6.789 28.438 -0.351 1 81.5 190 LYS B C 1
ATOM 4861 O O . LYS B 1 190 ? 5.594 28.266 -0.104 1 81.5 190 LYS B O 1
ATOM 4866 N N . ASP B 1 191 ? 7.445 27.812 -1.298 1 85.81 191 ASP B N 1
ATOM 4867 C CA . ASP B 1 191 ? 6.82 26.766 -2.084 1 85.81 191 ASP B CA 1
ATOM 4868 C C . ASP B 1 191 ? 7.125 25.391 -1.492 1 85.81 191 ASP B C 1
ATOM 4870 O O . ASP B 1 191 ? 7.809 24.578 -2.117 1 85.81 191 ASP B O 1
ATOM 4874 N N . PHE B 1 192 ? 6.492 25.141 -0.347 1 93.81 192 PHE B N 1
ATOM 4875 C CA . PHE B 1 192 ? 6.848 23.969 0.444 1 93.81 192 PHE B CA 1
ATOM 4876 C C . PHE B 1 192 ? 5.883 22.828 0.177 1 93.81 192 PHE B C 1
ATOM 4878 O O . PHE B 1 192 ? 6.266 21.656 0.261 1 93.81 192 PHE B O 1
ATOM 4885 N N . MET B 1 193 ? 4.68 23.125 -0.233 1 95.31 193 MET B N 1
ATOM 4886 C CA . MET B 1 193 ? 3.645 22.109 -0.392 1 95.31 193 MET B CA 1
ATOM 4887 C C . MET B 1 193 ? 3.828 21.344 -1.7 1 95.31 193 MET B C 1
ATOM 4889 O O . MET B 1 193 ? 3.41 21.812 -2.76 1 95.31 193 MET B O 1
ATOM 4893 N N . SER B 1 194 ? 4.391 20.156 -1.611 1 94.31 194 SER B N 1
ATOM 4894 C CA . SER B 1 194 ? 4.816 19.438 -2.809 1 94.31 194 SER B CA 1
ATOM 4895 C C . SER B 1 194 ? 3.914 18.234 -3.092 1 94.31 194 SER B C 1
ATOM 4897 O O . SER B 1 194 ? 4.008 17.625 -4.152 1 94.31 194 SER B O 1
ATOM 4899 N N . PHE B 1 195 ? 3.039 17.906 -2.232 1 97.38 195 PHE B N 1
ATOM 4900 C CA . PHE B 1 195 ? 2.287 16.656 -2.381 1 97.38 195 PHE B CA 1
ATOM 4901 C C . PHE B 1 195 ? 1.096 16.859 -3.311 1 97.38 195 PHE B C 1
ATOM 4903 O O . PHE B 1 195 ? 0.49 17.938 -3.332 1 97.38 195 PHE B O 1
ATOM 4910 N N . ARG B 1 196 ? 0.852 15.883 -4.086 1 97.31 196 ARG B N 1
ATOM 4911 C CA . ARG B 1 196 ? -0.31 15.789 -4.969 1 97.31 196 ARG B CA 1
ATOM 4912 C C . ARG B 1 196 ? -0.804 14.352 -5.074 1 97.31 196 ARG B C 1
ATOM 4914 O O . ARG B 1 196 ? -0.003 13.422 -5.172 1 97.31 196 ARG B O 1
ATOM 4921 N N . ALA B 1 197 ? -2.115 14.219 -4.996 1 97.62 197 ALA B N 1
ATOM 4922 C CA . ALA B 1 197 ? -2.67 12.898 -5.262 1 97.62 197 ALA B CA 1
ATOM 4923 C C . ALA B 1 197 ? -2.465 12.5 -6.723 1 97.62 197 ALA B C 1
ATOM 4925 O O . ALA B 1 197 ? -2.486 13.352 -7.613 1 97.62 197 ALA B O 1
ATOM 4926 N N . THR B 1 198 ? -2.293 11.234 -6.988 1 96.81 198 THR B N 1
ATOM 4927 C CA . THR B 1 198 ? -2.141 10.758 -8.359 1 96.81 198 THR B CA 1
ATOM 4928 C C . THR B 1 198 ? -3.469 10.836 -9.109 1 96.81 198 THR B C 1
ATOM 4930 O O . THR B 1 198 ? -4.535 10.797 -8.492 1 96.81 198 THR B O 1
ATOM 4933 N N . SER B 1 199 ? -3.365 10.938 -10.43 1 96.69 199 SER B N 1
ATOM 4934 C CA . SER B 1 199 ? -4.578 11 -11.234 1 96.69 199 SER B CA 1
ATOM 4935 C C . SER B 1 199 ? -5.418 9.734 -11.078 1 96.69 199 SER B C 1
ATOM 4937 O O . SER B 1 199 ? -6.645 9.805 -11.023 1 96.69 199 SER B O 1
ATOM 4939 N N . GLN B 1 200 ? -4.781 8.617 -10.922 1 96.75 200 GLN B N 1
ATOM 4940 C CA . GLN B 1 200 ? -5.504 7.359 -10.789 1 96.75 200 GLN B CA 1
ATOM 4941 C C . GLN B 1 200 ? -6.246 7.289 -9.453 1 96.75 200 GLN B C 1
ATOM 4943 O O . GLN B 1 200 ? -7.387 6.832 -9.398 1 96.75 200 GLN B O 1
ATOM 4948 N N . ALA B 1 201 ? -5.598 7.676 -8.414 1 97.75 201 ALA B N 1
ATOM 4949 C CA . ALA B 1 201 ? -6.262 7.707 -7.113 1 97.75 201 ALA B CA 1
ATOM 4950 C C . ALA B 1 201 ? -7.48 8.625 -7.141 1 97.75 201 ALA B C 1
ATOM 4952 O O . ALA B 1 201 ? -8.539 8.273 -6.617 1 97.75 201 ALA B O 1
ATOM 4953 N N . ARG B 1 202 ? -7.328 9.75 -7.766 1 98 202 ARG B N 1
ATOM 4954 C CA . ARG B 1 202 ? -8.438 10.688 -7.875 1 98 202 ARG B CA 1
ATOM 4955 C C . ARG B 1 202 ? -9.594 10.078 -8.672 1 98 202 ARG B C 1
ATOM 4957 O O . ARG B 1 202 ? -10.758 10.289 -8.344 1 98 202 ARG B O 1
ATOM 4964 N N . ALA B 1 203 ? -9.227 9.367 -9.672 1 97.19 203 ALA B N 1
ATOM 4965 C CA . ALA B 1 203 ? -10.258 8.711 -10.469 1 97.19 203 ALA B CA 1
ATOM 4966 C C . ALA B 1 203 ? -11.047 7.707 -9.625 1 97.19 203 ALA B C 1
ATOM 4968 O O . ALA B 1 203 ? -12.281 7.695 -9.656 1 97.19 203 ALA B O 1
ATOM 4969 N N . TYR B 1 204 ? -10.375 6.918 -8.852 1 97.06 204 TYR B N 1
ATOM 4970 C CA . TYR B 1 204 ? -11.031 5.934 -7.992 1 97.06 204 TYR B CA 1
ATOM 4971 C C . TYR B 1 204 ? -11.945 6.617 -6.984 1 97.06 204 TYR B C 1
ATOM 4973 O O . TYR B 1 204 ? -13.109 6.227 -6.828 1 97.06 204 TYR B O 1
ATOM 4981 N N . VAL B 1 205 ? -11.422 7.621 -6.34 1 98.06 205 VAL B N 1
ATOM 4982 C CA . VAL B 1 205 ? -12.188 8.273 -5.285 1 98.06 205 VAL B CA 1
ATOM 4983 C C . VAL B 1 205 ? -13.359 9.039 -5.898 1 98.06 205 VAL B C 1
ATOM 4985 O O . VAL B 1 205 ? -14.445 9.094 -5.316 1 98.06 205 VAL B O 1
ATOM 4988 N N . SER B 1 206 ? -13.125 9.633 -7.078 1 97.44 206 SER B N 1
ATOM 4989 C CA . SER B 1 206 ? -14.219 10.305 -7.777 1 97.44 206 SER B CA 1
ATOM 4990 C C . SER B 1 206 ? -15.359 9.344 -8.086 1 97.44 206 SER B C 1
ATOM 4992 O O . SER B 1 206 ? -16.531 9.695 -7.934 1 97.44 206 SER B O 1
ATOM 4994 N N . GLU B 1 207 ? -14.984 8.195 -8.461 1 94.62 207 GLU B N 1
ATOM 4995 C CA . GLU B 1 207 ? -15.984 7.164 -8.719 1 94.62 207 GLU B CA 1
ATOM 4996 C C . GLU B 1 207 ? -16.766 6.828 -7.453 1 94.62 207 GLU B C 1
ATOM 4998 O O . GLU B 1 207 ? -18 6.707 -7.488 1 94.62 207 GLU B O 1
ATOM 5003 N N . TRP B 1 208 ? -16.109 6.688 -6.402 1 96.56 208 TRP B N 1
ATOM 5004 C CA . TRP B 1 208 ? -16.75 6.398 -5.117 1 96.56 208 TRP B CA 1
ATOM 5005 C C . TRP B 1 208 ? -17.688 7.523 -4.707 1 96.56 208 TRP B C 1
ATOM 5007 O O . TRP B 1 208 ? -18.812 7.266 -4.281 1 96.56 208 TRP B O 1
ATOM 5017 N N . LEU B 1 209 ? -17.25 8.734 -4.898 1 97.62 209 LEU B N 1
ATOM 5018 C CA . LEU B 1 209 ? -18.016 9.906 -4.492 1 97.62 209 LEU B CA 1
ATOM 5019 C C . LEU B 1 209 ? -19.219 10.102 -5.398 1 97.62 209 LEU B C 1
ATOM 5021 O O . LEU B 1 209 ? -20.281 10.523 -4.938 1 97.62 209 LEU B O 1
ATOM 5025 N N . GLU B 1 210 ? -19.047 9.852 -6.637 1 94.69 210 GLU B N 1
ATOM 5026 C CA . GLU B 1 210 ? -20.125 10.008 -7.594 1 94.69 210 GLU B CA 1
ATOM 5027 C C . GLU B 1 210 ? -21.328 9.133 -7.223 1 94.69 210 GLU B C 1
ATOM 5029 O O . GLU B 1 210 ? -22.469 9.539 -7.391 1 94.69 210 GLU B O 1
ATOM 5034 N N . GLN B 1 211 ? -21.062 8.062 -6.676 1 92.44 211 GLN B N 1
ATOM 5035 C CA . GLN B 1 211 ? -22.109 7.109 -6.348 1 92.44 211 GLN B CA 1
ATOM 5036 C C . GLN B 1 211 ? -22.766 7.441 -5.008 1 92.44 211 GLN B C 1
ATOM 5038 O O . GLN B 1 211 ? -23.891 7.004 -4.73 1 92.44 211 GLN B O 1
ATOM 5043 N N . ARG B 1 212 ? -22.172 8.297 -4.262 1 95.19 212 ARG B N 1
ATOM 5044 C CA . ARG B 1 212 ? -22.609 8.406 -2.877 1 95.19 212 ARG B CA 1
ATOM 5045 C C . ARG B 1 212 ? -22.953 9.852 -2.52 1 95.19 212 ARG B C 1
ATOM 5047 O O . ARG B 1 212 ? -23.906 10.109 -1.8 1 95.19 212 ARG B O 1
ATOM 5054 N N . ALA B 1 213 ? -22.141 10.727 -2.99 1 96.12 213 ALA B N 1
ATOM 5055 C CA . ALA B 1 213 ? -22.266 12.117 -2.553 1 96.12 213 ALA B CA 1
ATOM 5056 C C . ALA B 1 213 ? -23.391 12.836 -3.312 1 96.12 213 ALA B C 1
ATOM 5058 O O . ALA B 1 213 ? -23.922 13.836 -2.836 1 96.12 213 ALA B O 1
ATOM 5059 N N . ASN B 1 214 ? -23.828 12.352 -4.512 1 91.69 214 ASN B N 1
ATOM 5060 C CA . ASN B 1 214 ? -24.922 12.93 -5.293 1 91.69 214 ASN B CA 1
ATOM 5061 C C . ASN B 1 214 ? -24.75 14.438 -5.465 1 91.69 214 ASN B C 1
ATOM 5063 O O . ASN B 1 214 ? -25.672 15.203 -5.156 1 91.69 214 ASN B O 1
ATOM 5067 N N . HIS B 1 215 ? -23.578 14.953 -5.855 1 90.69 215 HIS B N 1
ATOM 5068 C CA . HIS B 1 215 ? -23.234 16.328 -6.215 1 90.69 215 HIS B CA 1
ATOM 5069 C C . HIS B 1 215 ? -23.219 17.234 -4.98 1 90.69 215 HIS B C 1
ATOM 5071 O O . HIS B 1 215 ? -23.125 18.453 -5.105 1 90.69 215 HIS B O 1
ATOM 5077 N N . ARG B 1 216 ? -23.344 16.703 -3.824 1 97.56 216 ARG B N 1
ATOM 5078 C CA . ARG B 1 216 ? -23.203 17.469 -2.59 1 97.56 216 ARG B CA 1
ATOM 5079 C C . ARG B 1 216 ? -21.734 17.812 -2.328 1 97.56 216 ARG B C 1
ATOM 5081 O O . ARG B 1 216 ? -20.844 17.172 -2.863 1 97.56 216 ARG B O 1
ATOM 5088 N N . LYS B 1 217 ? -21.562 18.875 -1.53 1 98.44 217 LYS B N 1
ATOM 5089 C CA . LYS B 1 217 ? -20.219 19.25 -1.08 1 98.44 217 LYS B CA 1
ATOM 5090 C C . LYS B 1 217 ? -19.688 18.25 -0.054 1 98.44 217 LYS B C 1
ATOM 5092 O O . LYS B 1 217 ? -20.312 18.016 0.983 1 98.44 217 LYS B O 1
ATOM 5097 N N . VAL B 1 218 ? -18.562 17.688 -0.282 1 98.81 218 VAL B N 1
ATOM 5098 C CA . VAL B 1 218 ? -18.031 16.625 0.559 1 98.81 218 VAL B CA 1
ATOM 5099 C C . VAL B 1 218 ? -17.234 17.234 1.716 1 98.81 218 VAL B C 1
ATOM 5101 O O . VAL B 1 218 ? -16.297 17.984 1.498 1 98.81 218 VAL B O 1
ATOM 5104 N N . ILE B 1 219 ? -17.609 16.953 2.936 1 98.94 219 ILE B N 1
ATOM 5105 C CA . ILE B 1 219 ? -16.891 17.312 4.145 1 98.94 219 ILE B CA 1
ATOM 5106 C C . ILE B 1 219 ? -16.203 16.078 4.734 1 98.94 219 ILE B C 1
ATOM 5108 O O . ILE B 1 219 ? -16.891 15.125 5.137 1 98.94 219 ILE B O 1
ATOM 5112 N N . VAL B 1 220 ? -14.93 16.094 4.805 1 98.94 220 VAL B N 1
ATOM 5113 C CA . VAL B 1 220 ? -14.188 14.961 5.332 1 98.94 220 VAL B CA 1
ATOM 5114 C C . VAL B 1 220 ? -13.742 15.25 6.766 1 98.94 220 VAL B C 1
ATOM 5116 O O . VAL B 1 220 ? -13.125 16.281 7.031 1 98.94 220 VAL B O 1
ATOM 5119 N N . ILE B 1 221 ? -14.047 14.391 7.645 1 98.94 221 ILE B N 1
ATOM 5120 C CA . ILE B 1 221 ? -13.617 14.484 9.031 1 98.94 221 ILE B CA 1
ATOM 5121 C C . ILE B 1 221 ? -12.68 13.328 9.359 1 98.94 221 ILE B C 1
ATOM 5123 O O . ILE B 1 221 ? -13.094 12.164 9.383 1 98.94 221 ILE B O 1
ATOM 5127 N N . THR B 1 222 ? -11.438 13.617 9.602 1 98.75 222 THR B N 1
ATOM 5128 C CA . THR B 1 222 ? -10.438 12.625 9.992 1 98.75 222 THR B CA 1
ATOM 5129 C C . THR B 1 222 ? -10.328 12.539 11.516 1 98.75 222 THR B C 1
ATOM 5131 O O . THR B 1 222 ? -10.016 13.523 12.18 1 98.75 222 THR B O 1
ATOM 5134 N N . LEU B 1 223 ? -10.492 11.352 12.016 1 98.5 223 LEU B N 1
ATOM 5135 C CA . LEU B 1 223 ? -10.508 11.156 13.461 1 98.5 223 LEU B CA 1
ATOM 5136 C C . LEU B 1 223 ? -9.172 10.602 13.945 1 98.5 223 LEU B C 1
ATOM 5138 O O . LEU B 1 223 ? -8.555 9.781 13.266 1 98.5 223 LEU B O 1
ATOM 5142 N N . ARG B 1 224 ? -8.742 11.062 15.062 1 97.56 224 ARG B N 1
ATOM 5143 C CA . ARG B 1 224 ? -7.699 10.414 15.844 1 97.56 224 ARG B CA 1
ATOM 5144 C C . ARG B 1 224 ? -8.289 9.617 17 1 97.56 224 ARG B C 1
ATOM 5146 O O . ARG B 1 224 ? -9.008 10.172 17.844 1 97.56 224 ARG B O 1
ATOM 5153 N N . GLN B 1 225 ? -8.133 8.367 16.984 1 96 225 GLN B N 1
ATOM 5154 C CA . GLN B 1 225 ? -8.562 7.441 18.016 1 96 225 GLN B CA 1
ATOM 5155 C C . GLN B 1 225 ? -7.422 6.531 18.453 1 96 225 GLN B C 1
ATOM 5157 O O . GLN B 1 225 ? -7.582 5.312 18.531 1 96 225 GLN B O 1
ATOM 5162 N N . TYR B 1 226 ? -6.328 7.176 18.703 1 91.31 226 TYR B N 1
ATOM 5163 C CA . TYR B 1 226 ? -5.062 6.5 18.938 1 91.31 226 TYR B CA 1
ATOM 5164 C C . TYR B 1 226 ? -4.91 6.121 20.406 1 91.31 226 TYR B C 1
ATOM 5166 O O . TYR B 1 226 ? -5.27 6.898 21.297 1 91.31 226 TYR B O 1
ATOM 5174 N N . ASP B 1 227 ? -4.383 4.977 20.656 1 89.19 227 ASP B N 1
ATOM 5175 C CA . ASP B 1 227 ? -4.289 4.473 22.031 1 89.19 227 ASP B CA 1
ATOM 5176 C C . ASP B 1 227 ? -3.07 5.055 22.734 1 89.19 227 ASP B C 1
ATOM 5178 O O . ASP B 1 227 ? -2.881 4.82 23.938 1 89.19 227 ASP B O 1
ATOM 5182 N N . TYR B 1 228 ? -2.238 5.746 22.031 1 86.44 228 TYR B N 1
ATOM 5183 C CA . TYR B 1 228 ? -1.104 6.457 22.609 1 86.44 228 TYR B CA 1
ATOM 5184 C C . TYR B 1 228 ? -1.383 7.953 22.688 1 86.44 228 TYR B C 1
ATOM 5186 O O . TYR B 1 228 ? -1.848 8.555 21.719 1 86.44 228 TYR B O 1
ATOM 5194 N N . THR B 1 229 ? -1.217 8.57 23.875 1 88.19 229 THR B N 1
ATOM 5195 C CA . THR B 1 229 ? -1.482 9.992 24.094 1 88.19 229 THR B CA 1
ATOM 5196 C C . THR B 1 229 ? -2.951 10.312 23.844 1 88.19 229 THR B C 1
ATOM 5198 O O . THR B 1 229 ? -3.271 11.133 22.984 1 88.19 229 THR B O 1
ATOM 5201 N N . LEU B 1 230 ? -3.764 9.812 24.672 1 90.69 230 LEU B N 1
ATOM 5202 C CA . LEU B 1 230 ? -5.211 9.812 24.516 1 90.69 230 LEU B CA 1
ATOM 5203 C C . LEU B 1 230 ? -5.75 11.242 24.469 1 90.69 230 LEU B C 1
ATOM 5205 O O . LEU B 1 230 ? -6.773 11.508 23.828 1 90.69 230 LEU B O 1
ATOM 5209 N N . GLU B 1 231 ? -5.031 12.164 25.078 1 90.94 231 GLU B N 1
ATOM 5210 C CA . GLU B 1 231 ? -5.48 13.547 25.172 1 90.94 231 GLU B CA 1
ATOM 5211 C C . GLU B 1 231 ? -5.504 14.219 23.797 1 90.94 231 GLU B C 1
ATOM 5213 O O . GLU B 1 231 ? -6.18 15.234 23.609 1 90.94 231 GLU B O 1
ATOM 5218 N N . ARG B 1 232 ? -4.789 13.648 22.859 1 94.12 232 ARG B N 1
ATOM 5219 C CA . ARG B 1 232 ? -4.688 14.211 21.516 1 94.12 232 ARG B CA 1
ATOM 5220 C C . ARG B 1 232 ? -5.828 13.719 20.625 1 94.12 232 ARG B C 1
ATOM 5222 O O . ARG B 1 232 ? -6.012 14.219 19.516 1 94.12 232 ARG B O 1
ATOM 5229 N N . ASN B 1 233 ? -6.652 12.828 21.188 1 96.25 233 ASN B N 1
ATOM 5230 C CA . ASN B 1 233 ? -7.684 12.188 20.391 1 96.25 233 ASN B CA 1
ATOM 5231 C C . ASN B 1 233 ? -8.828 13.156 20.078 1 96.25 233 ASN B C 1
ATOM 5233 O O . ASN B 1 233 ? -9.047 14.117 20.812 1 96.25 233 ASN B O 1
ATOM 5237 N N . SER B 1 234 ? -9.516 12.883 19.016 1 98 234 SER B N 1
ATOM 5238 C CA . SER B 1 234 ? -10.672 13.664 18.578 1 98 234 SER B CA 1
ATOM 5239 C C . SER B 1 234 ? -11.805 13.586 19.594 1 98 234 SER B C 1
ATOM 5241 O O . SER B 1 234 ? -12.055 12.531 20.172 1 98 234 SER B O 1
ATOM 5243 N N . ASN B 1 235 ? -12.414 14.703 19.844 1 98.25 235 ASN B N 1
ATOM 5244 C CA . ASN B 1 235 ? -13.664 14.75 20.609 1 98.25 235 ASN B CA 1
ATOM 5245 C C . ASN B 1 235 ? -14.836 14.219 19.797 1 98.25 235 ASN B C 1
ATOM 5247 O O . ASN B 1 235 ? -15.531 14.984 19.125 1 98.25 235 ASN B O 1
ATOM 5251 N N . ILE B 1 236 ? -15.133 12.992 19.969 1 98.38 236 ILE B N 1
ATOM 5252 C CA . ILE B 1 236 ? -16.078 12.273 19.109 1 98.38 236 ILE B CA 1
ATOM 5253 C C . ILE B 1 236 ? -17.469 12.914 19.234 1 98.38 236 ILE B C 1
ATOM 5255 O O . ILE B 1 236 ? -18.156 13.109 18.234 1 98.38 236 ILE B O 1
ATOM 5259 N N . THR B 1 237 ? -17.828 13.242 20.391 1 98.25 237 THR B N 1
ATOM 5260 C CA . THR B 1 237 ? -19.141 13.828 20.641 1 98.25 237 THR B CA 1
ATOM 5261 C C . THR B 1 237 ? -19.266 15.18 19.938 1 98.25 237 THR B C 1
ATOM 5263 O O . THR B 1 237 ? -20.297 15.453 19.312 1 98.25 237 THR B O 1
ATOM 5266 N N . ALA B 1 238 ? -18.266 15.953 19.984 1 98.75 238 ALA B N 1
ATOM 5267 C CA . ALA B 1 238 ? -18.281 17.281 19.359 1 98.75 238 ALA B CA 1
ATOM 5268 C C . ALA B 1 238 ? -18.344 17.156 17.828 1 98.75 238 ALA B C 1
ATOM 5270 O O . ALA B 1 238 ? -19.094 17.875 17.172 1 98.75 238 ALA B O 1
ATOM 5271 N N . TRP B 1 239 ? -17.609 16.297 17.281 1 98.88 239 TRP B N 1
ATOM 5272 C CA . TRP B 1 239 ? -17.578 16.094 15.844 1 98.88 239 TRP B CA 1
ATOM 5273 C C . TRP B 1 239 ? -18.922 15.578 15.344 1 98.88 239 TRP B C 1
ATOM 5275 O O . TRP B 1 239 ? -19.406 16 14.281 1 98.88 239 TRP B O 1
ATOM 5285 N N . ALA B 1 240 ? -19.484 14.68 16.109 1 98.75 240 ALA B N 1
ATOM 5286 C CA . ALA B 1 240 ? -20.797 14.172 15.75 1 98.75 240 ALA B CA 1
ATOM 5287 C C . ALA B 1 240 ? -21.844 15.281 15.781 1 98.75 240 ALA B C 1
ATOM 5289 O O . ALA B 1 240 ? -22.672 15.391 14.867 1 98.75 240 ALA B O 1
ATOM 5290 N N . ALA B 1 241 ? -21.844 16.062 16.828 1 98.56 241 ALA B N 1
ATOM 5291 C CA . ALA B 1 241 ? -22.781 17.172 16.969 1 98.56 241 ALA B CA 1
ATOM 5292 C C . ALA B 1 241 ? -22.641 18.156 15.805 1 98.56 241 ALA B C 1
ATOM 5294 O O . ALA B 1 241 ? -23.641 18.578 15.227 1 98.56 241 ALA B O 1
ATOM 5295 N N . PHE B 1 242 ? -21.469 18.5 15.414 1 98.75 242 PHE B N 1
ATOM 5296 C CA . PHE B 1 242 ? -21.203 19.391 14.289 1 98.75 242 PHE B CA 1
ATOM 5297 C C . PHE B 1 242 ? -21.75 18.797 12.992 1 98.75 242 PHE B C 1
ATOM 5299 O O . PHE B 1 242 ? -22.469 19.469 12.25 1 98.75 242 PHE B O 1
ATOM 5306 N N . ALA B 1 243 ? -21.375 17.5 12.75 1 98.81 243 ALA B N 1
ATOM 5307 C CA . ALA B 1 243 ? -21.781 16.844 11.516 1 98.81 243 ALA B CA 1
ATOM 5308 C C . ALA B 1 243 ? -23.297 16.797 11.391 1 98.81 243 ALA B C 1
ATOM 5310 O O . ALA B 1 243 ? -23.844 17 10.305 1 98.81 243 ALA B O 1
ATOM 5311 N N . LYS B 1 244 ? -23.969 16.578 12.508 1 98.25 244 LYS B N 1
ATOM 5312 C CA . LYS B 1 244 ? -25.422 16.469 12.516 1 98.25 244 LYS B CA 1
ATOM 5313 C C . LYS B 1 244 ? -26.078 17.812 12.219 1 98.25 244 LYS B C 1
ATOM 5315 O O . LYS B 1 244 ? -27.203 17.859 11.703 1 98.25 244 LYS B O 1
ATOM 5320 N N . LYS B 1 245 ? -25.406 18.875 12.477 1 97.94 245 LYS B N 1
ATOM 5321 C CA . LYS B 1 245 ? -25.953 20.219 12.281 1 97.94 245 LYS B CA 1
ATOM 5322 C C . LYS B 1 245 ? -25.859 20.641 10.82 1 97.94 245 LYS B C 1
ATOM 5324 O O . LYS B 1 245 ? -26.516 21.578 10.398 1 97.94 245 LYS B O 1
ATOM 5329 N N . LEU B 1 246 ? -25.031 20.016 10.094 1 98.38 246 LEU B N 1
ATOM 5330 C CA . LEU B 1 246 ? -24.844 20.391 8.695 1 98.38 246 LEU B CA 1
ATOM 5331 C C . LEU B 1 246 ? -26.094 20.062 7.875 1 98.38 246 LEU B C 1
ATOM 5333 O O . LEU B 1 246 ? -26.734 19.031 8.102 1 98.38 246 LEU B O 1
ATOM 5337 N N . ASN B 1 247 ? -26.391 20.891 6.938 1 97.75 247 ASN B N 1
ATOM 5338 C CA . ASN B 1 247 ? -27.484 20.641 6.004 1 97.75 247 ASN B CA 1
ATOM 5339 C C . ASN B 1 247 ? -27.219 19.406 5.141 1 97.75 247 ASN B C 1
ATOM 5341 O O . ASN B 1 247 ? -26.391 19.469 4.227 1 97.75 247 ASN B O 1
ATOM 5345 N N . LYS B 1 248 ? -27.969 18.406 5.312 1 96.38 248 LYS B N 1
ATOM 5346 C CA . LYS B 1 248 ? -27.734 17.125 4.652 1 96.38 248 LYS B CA 1
ATOM 5347 C C . LYS B 1 248 ? -27.984 17.219 3.152 1 96.38 248 LYS B C 1
ATOM 5349 O O . LYS B 1 248 ? -27.531 16.375 2.379 1 96.38 248 LYS B O 1
ATOM 5354 N N . LYS B 1 249 ? -28.703 18.141 2.803 1 97 249 LYS B N 1
ATOM 5355 C CA . LYS B 1 249 ? -28.984 18.312 1.38 1 97 249 LYS B CA 1
ATOM 5356 C C . LYS B 1 249 ? -27.797 18.984 0.674 1 97 249 LYS B C 1
ATOM 5358 O O . LYS B 1 249 ? -27.609 18.812 -0.532 1 97 249 LYS B O 1
ATOM 5363 N N . GLU B 1 250 ? -27.047 19.688 1.404 1 97.88 250 GLU B N 1
ATOM 5364 C CA . GLU B 1 250 ? -25.938 20.438 0.817 1 97.88 250 GLU B CA 1
ATOM 5365 C C . GLU B 1 250 ? -24.609 19.719 1.012 1 97.88 250 GLU B C 1
ATOM 5367 O O . GLU B 1 250 ? -23.734 19.766 0.144 1 97.88 250 GLU B O 1
ATOM 5372 N N . PHE B 1 251 ? -24.516 19.078 2.176 1 98.69 251 PHE B N 1
ATOM 5373 C CA . PHE B 1 251 ? -23.219 18.531 2.527 1 98.69 251 PHE B CA 1
ATOM 5374 C C . PHE B 1 251 ? -23.297 17.016 2.66 1 98.69 251 PHE B C 1
ATOM 5376 O O . PHE B 1 251 ? -24.297 16.469 3.143 1 98.69 251 PHE B O 1
ATOM 5383 N N . PHE B 1 252 ? -22.266 16.312 2.189 1 98.69 252 PHE B N 1
ATOM 5384 C CA . PHE B 1 252 ? -22.047 14.883 2.373 1 98.69 252 PHE B CA 1
ATOM 5385 C C . PHE B 1 252 ? -20.844 14.641 3.277 1 98.69 252 PHE B C 1
ATOM 5387 O O . PHE B 1 252 ? -19.703 14.898 2.887 1 98.69 252 PHE B O 1
ATOM 5394 N N . VAL B 1 253 ? -21.078 14.156 4.473 1 98.81 253 VAL B N 1
ATOM 5395 C CA . VAL B 1 253 ? -20.016 14 5.465 1 98.81 253 VAL B CA 1
ATOM 5396 C C . VAL B 1 253 ? -19.391 12.617 5.34 1 98.81 253 VAL B C 1
ATOM 5398 O O . VAL B 1 253 ? -20.109 11.609 5.32 1 98.81 253 VAL B O 1
ATOM 5401 N N . VAL B 1 254 ? -18.109 12.57 5.227 1 98.81 254 VAL B N 1
ATOM 5402 C CA . VAL B 1 254 ? -17.344 11.336 5.184 1 98.81 254 VAL B CA 1
ATOM 5403 C C . VAL B 1 254 ? -16.391 11.281 6.383 1 98.81 254 VAL B C 1
ATOM 5405 O O . VAL B 1 254 ? -15.594 12.195 6.594 1 98.81 254 VAL B O 1
ATOM 5408 N N . ILE B 1 255 ? -16.484 10.227 7.121 1 98.81 255 ILE B N 1
ATOM 5409 C CA . ILE B 1 255 ? -15.633 10.031 8.289 1 98.81 255 ILE B CA 1
ATOM 5410 C C . ILE B 1 255 ? -14.484 9.094 7.93 1 98.81 255 ILE B C 1
ATOM 5412 O O . ILE B 1 255 ? -14.688 8.062 7.285 1 98.81 255 ILE B O 1
ATOM 5416 N N . ILE B 1 256 ? -13.273 9.453 8.297 1 98.5 256 ILE B N 1
ATOM 5417 C CA . ILE B 1 256 ? -12.117 8.562 8.242 1 98.5 256 ILE B CA 1
ATOM 5418 C C . ILE B 1 256 ? -11.664 8.219 9.656 1 98.5 256 ILE B C 1
ATOM 5420 O O . ILE B 1 256 ? -11.102 9.062 10.352 1 98.5 256 ILE B O 1
ATOM 5424 N N . PRO B 1 257 ? -11.859 7.047 10.047 1 97.38 257 PRO B N 1
ATOM 5425 C CA . PRO B 1 257 ? -11.398 6.656 11.383 1 97.38 257 PRO B CA 1
ATOM 5426 C C . PRO B 1 257 ? -9.875 6.527 11.461 1 97.38 257 PRO B C 1
ATOM 5428 O O . PRO B 1 257 ? -9.195 6.547 10.43 1 97.38 257 PRO B O 1
ATOM 5431 N N . ASP B 1 258 ? -9.43 6.496 12.695 1 96.5 258 ASP B N 1
ATOM 5432 C CA . ASP B 1 258 ? -8.039 6.109 12.875 1 96.5 258 ASP B CA 1
ATOM 5433 C C . ASP B 1 258 ? -7.781 4.699 12.352 1 96.5 258 ASP B C 1
ATOM 5435 O O . ASP B 1 258 ? -8.633 3.818 12.484 1 96.5 258 ASP B O 1
ATOM 5439 N N . THR B 1 259 ? -6.648 4.496 11.781 1 94.88 259 THR B N 1
ATOM 5440 C CA . THR B 1 259 ? -6.34 3.213 11.164 1 94.88 259 THR B CA 1
ATOM 5441 C C . THR B 1 259 ? -6.488 2.078 12.172 1 94.88 259 THR B C 1
ATOM 5443 O O . THR B 1 259 ? -7.004 1.008 11.844 1 94.88 259 THR B O 1
ATOM 5446 N N . GLU B 1 260 ? -6.133 2.34 13.398 1 92.25 260 GLU B N 1
ATOM 5447 C CA . GLU B 1 260 ? -6.168 1.317 14.438 1 92.25 260 GLU B CA 1
ATOM 5448 C C . GLU B 1 260 ? -7.605 0.962 14.812 1 92.25 260 GLU B C 1
ATOM 5450 O O . GLU B 1 260 ? -7.852 -0.057 15.461 1 92.25 260 GLU B O 1
ATOM 5455 N N . LYS B 1 261 ? -8.516 1.799 14.383 1 94.12 261 LYS B N 1
ATOM 5456 C CA . LYS B 1 261 ? -9.914 1.567 14.719 1 94.12 261 LYS B CA 1
ATOM 5457 C C . LYS B 1 261 ? -10.758 1.362 13.453 1 94.12 261 LYS B C 1
ATOM 5459 O O . LYS B 1 261 ? -11.984 1.353 13.516 1 94.12 261 LYS B O 1
ATOM 5464 N N . ALA B 1 262 ? -10.117 1.223 12.359 1 94.5 262 ALA B N 1
ATOM 5465 C CA . ALA B 1 262 ? -10.805 1.186 11.07 1 94.5 262 ALA B CA 1
ATOM 5466 C C . ALA B 1 262 ? -11.727 -0.025 10.977 1 94.5 262 ALA B C 1
ATOM 5468 O O . ALA B 1 262 ? -12.766 0.03 10.312 1 94.5 262 ALA B O 1
ATOM 5469 N N . PHE B 1 263 ? -11.375 -1.109 11.672 1 94.31 263 PHE B N 1
ATOM 5470 C CA . PHE B 1 263 ? -12.156 -2.334 11.547 1 94.31 263 PHE B CA 1
ATOM 5471 C C . PHE B 1 263 ? -13.062 -2.518 12.758 1 94.31 263 PHE B C 1
ATOM 5473 O O . PHE B 1 263 ? -13.742 -3.541 12.883 1 94.31 263 PHE B O 1
ATOM 5480 N N . HIS B 1 264 ? -13.086 -1.533 13.617 1 92.44 264 HIS B N 1
ATOM 5481 C CA . HIS B 1 264 ? -14.031 -1.527 14.734 1 92.44 264 HIS B CA 1
ATOM 5482 C C . HIS B 1 264 ? -15.352 -0.876 14.336 1 92.44 264 HIS B C 1
ATOM 5484 O O . HIS B 1 264 ? -15.398 -0.091 13.391 1 92.44 264 HIS B O 1
ATOM 5490 N N . ASN B 1 265 ? -16.297 -1.252 15.102 1 92 265 ASN B N 1
ATOM 5491 C CA . ASN B 1 265 ? -17.547 -0.521 14.914 1 92 265 ASN B CA 1
ATOM 5492 C C . ASN B 1 265 ? -17.359 0.969 15.195 1 92 265 ASN B C 1
ATOM 5494 O O . ASN B 1 265 ? -16.719 1.352 16.172 1 92 265 ASN B O 1
ATOM 5498 N N . PRO B 1 266 ? -17.891 1.716 14.289 1 94 266 PRO B N 1
ATOM 5499 C CA . PRO B 1 266 ? -17.781 3.152 14.555 1 94 266 PRO B CA 1
ATOM 5500 C C . PRO B 1 266 ? -18.438 3.557 15.875 1 94 266 PRO B C 1
ATOM 5502 O O . PRO B 1 266 ? -19.375 2.895 16.344 1 94 266 PRO B O 1
ATOM 5505 N N . PRO B 1 267 ? -17.922 4.637 16.422 1 94.56 267 PRO B N 1
ATOM 5506 C CA . PRO B 1 267 ? -18.609 5.141 17.609 1 94.56 267 PRO B CA 1
ATOM 5507 C C . PRO B 1 267 ? -20.094 5.453 17.344 1 94.56 267 PRO B C 1
ATOM 5509 O O . PRO B 1 267 ? -20.438 5.926 16.266 1 94.56 267 PRO B O 1
ATOM 5512 N N . GLU B 1 268 ? -20.875 5.27 18.281 1 94.62 268 GLU B N 1
ATOM 5513 C CA . GLU B 1 268 ? -22.328 5.324 18.141 1 94.62 268 GLU B CA 1
ATOM 5514 C C . GLU B 1 268 ? -22.766 6.648 17.531 1 94.62 268 GLU B C 1
ATOM 5516 O O . GLU B 1 268 ? -23.531 6.664 16.562 1 94.62 268 GLU B O 1
ATOM 5521 N N . PRO B 1 269 ? -22.219 7.754 18.016 1 96.44 269 PRO B N 1
ATOM 5522 C CA . PRO B 1 269 ? -22.703 9.031 17.484 1 96.44 269 PRO B CA 1
ATOM 5523 C C . PRO B 1 269 ? -22.328 9.25 16.031 1 96.44 269 PRO B C 1
ATOM 5525 O O . PRO B 1 269 ? -22.906 10.125 15.367 1 96.44 269 PRO B O 1
ATOM 5528 N N . LEU B 1 270 ? -21.438 8.477 15.516 1 97.62 270 LEU B N 1
ATOM 5529 C CA . LEU B 1 270 ? -20.953 8.703 14.156 1 97.62 270 LEU B CA 1
ATOM 5530 C C . LEU B 1 270 ? -21.422 7.598 13.219 1 97.62 270 LEU B C 1
ATOM 5532 O O . LEU B 1 270 ? -21.094 7.609 12.031 1 97.62 270 LEU B O 1
ATOM 5536 N N . GLN B 1 271 ? -22.188 6.684 13.641 1 96.12 271 GLN B N 1
ATOM 5537 C CA . GLN B 1 271 ? -22.594 5.5 12.898 1 96.12 271 GLN B CA 1
ATOM 5538 C C . GLN B 1 271 ? -23.453 5.879 11.688 1 96.12 271 GLN B C 1
ATOM 5540 O O . GLN B 1 271 ? -23.438 5.18 10.672 1 96.12 271 GLN B O 1
ATOM 5545 N N . GLU B 1 272 ? -24.172 6.961 11.781 1 96.06 272 GLU B N 1
ATOM 5546 C CA . GLU B 1 272 ? -25.094 7.328 10.719 1 96.06 272 GLU B CA 1
ATOM 5547 C C . GLU B 1 272 ? -24.359 7.926 9.523 1 96.06 272 GLU B C 1
ATOM 5549 O O . GLU B 1 272 ? -24.938 8.078 8.445 1 96.06 272 GLU B O 1
ATOM 5554 N N . PHE B 1 273 ? -23.125 8.242 9.703 1 97.75 273 PHE B N 1
ATOM 5555 C CA . PHE B 1 273 ? -22.391 8.898 8.633 1 97.75 273 PHE B CA 1
ATOM 5556 C C . PHE B 1 273 ? -21.609 7.883 7.816 1 97.75 273 PHE B C 1
ATOM 5558 O O . PHE B 1 273 ? -21.422 6.742 8.242 1 97.75 273 PHE B O 1
ATOM 5565 N N . MET B 1 274 ? -21.266 8.297 6.629 1 97 274 MET B N 1
ATOM 5566 C CA . MET B 1 274 ? -20.469 7.457 5.746 1 97 274 MET B CA 1
ATOM 5567 C C . MET B 1 274 ? -19.031 7.352 6.254 1 97 274 MET B C 1
ATOM 5569 O O . MET B 1 274 ? -18.422 8.359 6.621 1 97 274 MET B O 1
ATOM 5573 N N . HIS B 1 275 ? -18.562 6.141 6.332 1 96.62 275 HIS B N 1
ATOM 5574 C CA . HIS B 1 275 ? -17.156 5.898 6.668 1 96.62 275 HIS B CA 1
ATOM 5575 C C . HIS B 1 275 ? -16.375 5.402 5.457 1 96.62 275 HIS B C 1
ATOM 5577 O O . HIS B 1 275 ? -16.812 4.473 4.773 1 96.62 275 HIS B O 1
ATOM 5583 N N . PHE B 1 276 ? -15.328 6.09 5.172 1 96.69 276 PHE B N 1
ATOM 5584 C CA . PHE B 1 276 ? -14.469 5.68 4.07 1 96.69 276 PHE B CA 1
ATOM 5585 C C . PHE B 1 276 ? -13.219 4.977 4.59 1 96.69 276 PHE B C 1
ATOM 5587 O O . PHE B 1 276 ? -12.133 5.562 4.602 1 96.69 276 PHE B O 1
ATOM 5594 N N . GLU B 1 277 ? -13.297 3.734 4.777 1 93.88 277 GLU B N 1
ATOM 5595 C CA . GLU B 1 277 ? -12.25 2.932 5.406 1 93.88 277 GLU B CA 1
ATOM 5596 C C . GLU B 1 277 ? -11.062 2.736 4.473 1 93.88 277 GLU B C 1
ATOM 5598 O O . GLU B 1 277 ? -9.93 2.568 4.926 1 93.88 277 GLU B O 1
ATOM 5603 N N . ALA B 1 278 ? -11.336 2.773 3.191 1 95.75 278 ALA B N 1
ATOM 5604 C CA . ALA B 1 278 ? -10.273 2.547 2.221 1 95.75 278 ALA B CA 1
ATOM 5605 C C . ALA B 1 278 ? -9.141 3.551 2.408 1 95.75 278 ALA B C 1
ATOM 5607 O O . ALA B 1 278 ? -7.969 3.227 2.18 1 95.75 278 ALA B O 1
ATOM 5608 N N . ALA B 1 279 ? -9.492 4.711 2.875 1 96.56 279 ALA B N 1
ATOM 5609 C CA . ALA B 1 279 ? -8.508 5.766 3.104 1 96.56 279 ALA B CA 1
ATOM 5610 C C . ALA B 1 279 ? -7.582 5.406 4.262 1 96.56 279 ALA B C 1
ATOM 5612 O O . ALA B 1 279 ? -6.461 5.922 4.352 1 96.56 279 ALA B O 1
ATOM 5613 N N . CYS B 1 280 ? -8.016 4.52 5.152 1 96.31 280 CYS B N 1
ATOM 5614 C CA . CYS B 1 280 ? -7.18 4.074 6.262 1 96.31 280 CYS B CA 1
ATOM 5615 C C . CYS B 1 280 ? -6.086 3.127 5.781 1 96.31 280 CYS B C 1
ATOM 5617 O O . CYS B 1 280 ? -5.023 3.033 6.398 1 96.31 280 CYS B O 1
ATOM 5619 N N . TRP B 1 281 ? -6.363 2.541 4.664 1 96.69 281 TRP B N 1
ATOM 5620 C CA . TRP B 1 281 ? -5.512 1.418 4.285 1 96.69 281 TRP B CA 1
ATOM 5621 C C . TRP B 1 281 ? -4.691 1.749 3.043 1 96.69 281 TRP B C 1
ATOM 5623 O O . TRP B 1 281 ? -3.799 0.99 2.66 1 96.69 281 TRP B O 1
ATOM 5633 N N . ASN B 1 282 ? -5.012 2.867 2.402 1 97.19 282 ASN B N 1
ATOM 5634 C CA . ASN B 1 282 ? -4.305 3.25 1.186 1 97.19 282 ASN B CA 1
ATOM 5635 C C . ASN B 1 282 ? -4 4.746 1.162 1 97.19 282 ASN B C 1
ATOM 5637 O O . ASN B 1 282 ? -4.914 5.566 1.062 1 97.19 282 ASN B O 1
ATOM 5641 N N . MET B 1 283 ? -2.758 5.047 1.136 1 96.56 283 MET B N 1
ATOM 5642 C CA . MET B 1 283 ? -2.273 6.422 1.217 1 96.56 283 MET B CA 1
ATOM 5643 C C . MET B 1 283 ? -2.727 7.23 0.007 1 96.56 283 MET B C 1
ATOM 5645 O O . MET B 1 283 ? -3.102 8.398 0.14 1 96.56 283 MET B O 1
ATOM 5649 N N . GLY B 1 284 ? -2.682 6.637 -1.138 1 97.62 284 GLY B N 1
ATOM 5650 C CA . GLY B 1 284 ? -3.113 7.316 -2.348 1 97.62 284 GLY B CA 1
ATOM 5651 C C . GLY B 1 284 ? -4.586 7.688 -2.33 1 97.62 284 GLY B C 1
ATOM 5652 O O . GLY B 1 284 ? -4.953 8.805 -2.701 1 97.62 284 GLY B O 1
ATOM 5653 N N . LEU B 1 285 ? -5.391 6.801 -1.872 1 98.44 285 LEU B N 1
ATOM 5654 C CA . LEU B 1 285 ? -6.824 7.055 -1.801 1 98.44 285 LEU B CA 1
ATOM 5655 C C . LEU B 1 285 ? -7.133 8.148 -0.778 1 98.44 285 LEU B C 1
ATOM 5657 O O . LEU B 1 285 ? -7.992 9 -1.015 1 98.44 285 LEU B O 1
ATOM 5661 N N . ARG B 1 286 ? -6.422 8.102 0.321 1 98.5 286 ARG B N 1
ATOM 5662 C CA . ARG B 1 286 ? -6.613 9.125 1.347 1 98.5 286 ARG B CA 1
ATOM 5663 C C . ARG B 1 286 ? -6.273 10.508 0.808 1 98.5 286 ARG B C 1
ATOM 5665 O O . ARG B 1 286 ? -7.047 11.453 0.979 1 98.5 286 ARG B O 1
ATOM 5672 N N . ALA B 1 287 ? -5.121 10.602 0.169 1 98.62 287 ALA B N 1
ATOM 5673 C CA . ALA B 1 287 ? -4.691 11.875 -0.402 1 98.62 287 ALA B CA 1
ATOM 5674 C C . ALA B 1 287 ? -5.684 12.367 -1.447 1 98.62 287 ALA B C 1
ATOM 5676 O O . ALA B 1 287 ? -5.988 13.562 -1.506 1 98.62 287 ALA B O 1
ATOM 5677 N N . ALA B 1 288 ? -6.176 11.477 -2.252 1 98.75 288 ALA B N 1
ATOM 5678 C CA . ALA B 1 288 ? -7.137 11.836 -3.289 1 98.75 288 ALA B CA 1
ATOM 5679 C C . ALA B 1 288 ? -8.438 12.352 -2.68 1 98.75 288 ALA B C 1
ATOM 5681 O O . ALA B 1 288 ? -9.008 13.336 -3.154 1 98.75 288 ALA B O 1
ATOM 5682 N N . LEU B 1 289 ? -8.867 11.648 -1.637 1 98.81 289 LEU B N 1
ATOM 5683 C CA . LEU B 1 289 ? -10.078 12.102 -0.965 1 98.81 289 LEU B CA 1
ATOM 5684 C C . LEU B 1 289 ? -9.898 13.516 -0.412 1 98.81 289 LEU B C 1
ATOM 5686 O O . LEU B 1 289 ? -10.797 14.352 -0.548 1 98.81 289 LEU B O 1
ATOM 5690 N N . TYR B 1 290 ? -8.797 13.766 0.168 1 98.88 290 TYR B N 1
ATOM 5691 C CA . TYR B 1 290 ? -8.5 15.086 0.707 1 98.88 290 TYR B CA 1
ATOM 5692 C C . TYR B 1 290 ? -8.547 16.141 -0.389 1 98.88 290 TYR B C 1
ATOM 5694 O O . TYR B 1 290 ? -9.078 17.234 -0.183 1 98.88 290 TYR B O 1
ATOM 5702 N N . GLU B 1 291 ? -8.039 15.859 -1.529 1 98.69 291 GLU B N 1
ATOM 5703 C CA . GLU B 1 291 ? -8 16.812 -2.629 1 98.69 291 GLU B CA 1
ATOM 5704 C C . GLU B 1 291 ? -9.391 17.062 -3.203 1 98.69 291 GLU B C 1
ATOM 5706 O O . GLU B 1 291 ? -9.727 18.188 -3.59 1 98.69 291 GLU B O 1
ATOM 5711 N N . LEU B 1 292 ? -10.133 16.031 -3.256 1 98.5 292 LEU B N 1
ATOM 5712 C CA . LEU B 1 292 ? -11.43 16.109 -3.91 1 98.5 292 LEU B CA 1
ATOM 5713 C C . LEU B 1 292 ? -12.484 16.672 -2.955 1 98.5 292 LEU B C 1
ATOM 5715 O O . LEU B 1 292 ? -13.555 17.109 -3.389 1 98.5 292 LEU B O 1
ATOM 5719 N N . ALA B 1 293 ? -12.234 16.656 -1.68 1 98.75 293 ALA B N 1
ATOM 5720 C CA . ALA B 1 293 ? -13.172 17.141 -0.672 1 98.75 293 ALA B CA 1
ATOM 5721 C C . ALA B 1 293 ? -13.367 18.656 -0.796 1 98.75 293 ALA B C 1
ATOM 5723 O O . ALA B 1 293 ? -12.438 19.375 -1.155 1 98.75 293 ALA B O 1
ATOM 5724 N N . TYR B 1 294 ? -14.586 19.062 -0.519 1 98.69 294 TYR B N 1
ATOM 5725 C CA . TYR B 1 294 ? -14.859 20.484 -0.404 1 98.69 294 TYR B CA 1
ATOM 5726 C C . TYR B 1 294 ? -14.078 21.094 0.749 1 98.69 294 TYR B C 1
ATOM 5728 O O . TYR B 1 294 ? -13.531 22.203 0.619 1 98.69 294 TYR B O 1
ATOM 5736 N N . LEU B 1 295 ? -14.016 20.406 1.841 1 98.81 295 LEU B N 1
ATOM 5737 C CA . LEU B 1 295 ? -13.281 20.828 3.027 1 98.81 295 LEU B CA 1
ATOM 5738 C C . LEU B 1 295 ? -12.891 19.625 3.883 1 98.81 295 LEU B C 1
ATOM 5740 O O . LEU B 1 295 ? -13.703 18.719 4.09 1 98.81 295 LEU B O 1
ATOM 5744 N N . ASN B 1 296 ? -11.648 19.609 4.352 1 98.94 296 ASN B N 1
ATOM 5745 C CA . ASN B 1 296 ? -11.141 18.594 5.273 1 98.94 296 ASN B CA 1
ATOM 5746 C C . ASN B 1 296 ? -11.047 19.141 6.695 1 98.94 296 ASN B C 1
ATOM 5748 O O . ASN B 1 296 ? -10.531 20.234 6.914 1 98.94 296 ASN B O 1
ATOM 5752 N N . LEU B 1 297 ? -11.5 18.344 7.621 1 98.94 297 LEU B N 1
ATOM 5753 C CA . LEU B 1 297 ? -11.469 18.719 9.031 1 98.94 297 LEU B CA 1
ATOM 5754 C C . LEU B 1 297 ? -10.812 17.625 9.867 1 98.94 297 LEU B C 1
ATOM 5756 O O . LEU B 1 297 ? -10.914 16.438 9.547 1 98.94 297 LEU B O 1
ATOM 5760 N N . GLY B 1 298 ? -10.195 17.969 10.914 1 98.69 298 GLY B N 1
ATOM 5761 C CA . GLY B 1 298 ? -9.609 17.031 11.859 1 98.69 298 GLY B CA 1
ATOM 5762 C C . GLY B 1 298 ? -8.766 17.703 12.922 1 98.69 298 GLY B C 1
ATOM 5763 O O . GLY B 1 298 ? -8.633 18.922 12.938 1 98.69 298 GLY B O 1
ATOM 5764 N N . VAL B 1 299 ? -8.234 16.922 13.812 1 98.19 299 VAL B N 1
ATOM 5765 C CA . VAL B 1 299 ? -7.309 17.438 14.82 1 98.19 299 VAL B CA 1
ATOM 5766 C C . VAL B 1 299 ? -5.871 17.234 14.352 1 98.19 299 VAL B C 1
ATOM 5768 O O . VAL B 1 299 ? -5.629 16.625 13.305 1 98.19 299 VAL B O 1
ATOM 5771 N N . ASN B 1 300 ? -4.973 17.844 15.125 1 95.62 300 ASN B N 1
ATOM 5772 C CA . ASN B 1 300 ? -3.557 17.625 14.859 1 95.62 300 ASN B CA 1
ATOM 5773 C C . ASN B 1 300 ? -3.182 16.141 14.984 1 95.62 300 ASN B C 1
ATOM 5775 O O . ASN B 1 300 ? -3.07 15.625 16.094 1 95.62 300 ASN B O 1
ATOM 5779 N N . ASN B 1 301 ? -3.059 15.547 13.852 1 94 301 ASN B N 1
ATOM 5780 C CA . ASN B 1 301 ? -2.631 14.148 13.805 1 94 301 ASN B CA 1
ATOM 5781 C C . ASN B 1 301 ? -1.812 13.867 12.547 1 94 301 ASN B C 1
ATOM 5783 O O . ASN B 1 301 ? -1.726 14.703 11.648 1 94 301 ASN B O 1
ATOM 5787 N N . GLY B 1 302 ? -1.189 12.734 12.422 1 95.12 302 GLY B N 1
ATOM 5788 C CA . GLY B 1 302 ? -0.263 12.375 11.359 1 95.12 302 GLY B CA 1
ATOM 5789 C C . GLY B 1 302 ? -0.872 12.484 9.977 1 95.12 302 GLY B C 1
ATOM 5790 O O . GLY B 1 302 ? -0.352 13.195 9.109 1 95.12 302 GLY B O 1
ATOM 5791 N N . PRO B 1 303 ? -1.973 11.867 9.742 1 97.31 303 PRO B N 1
ATOM 5792 C CA . PRO B 1 303 ? -2.566 11.836 8.406 1 97.31 303 PRO B CA 1
ATOM 5793 C C . PRO B 1 303 ? -2.891 13.234 7.871 1 97.31 303 PRO B C 1
ATOM 5795 O O . PRO B 1 303 ? -2.857 13.453 6.656 1 97.31 303 PRO B O 1
ATOM 5798 N N . MET B 1 304 ? -3.133 14.203 8.727 1 97.75 304 MET B N 1
ATOM 5799 C CA . MET B 1 304 ? -3.469 15.555 8.281 1 97.75 304 MET B CA 1
ATOM 5800 C C . MET B 1 304 ? -2.289 16.203 7.559 1 97.75 304 MET B C 1
ATOM 5802 O O . MET B 1 304 ? -2.463 17.172 6.828 1 97.75 304 MET B O 1
ATOM 5806 N N . SER B 1 305 ? -1.091 15.648 7.777 1 97.56 305 SER B N 1
ATOM 5807 C CA . SER B 1 305 ? 0.079 16.156 7.074 1 97.56 305 SER B CA 1
ATOM 5808 C C . SER B 1 305 ? -0.084 16.031 5.562 1 97.56 305 SER B C 1
ATOM 5810 O O . SER B 1 305 ? 0.462 16.828 4.805 1 97.56 305 SER B O 1
ATOM 5812 N N . LEU B 1 306 ? -0.888 15.078 5.137 1 98.06 306 LEU B N 1
ATOM 5813 C CA . LEU B 1 306 ? -1.175 14.914 3.717 1 98.06 306 LEU B CA 1
ATOM 5814 C C . LEU B 1 306 ? -1.979 16.094 3.184 1 98.06 306 LEU B C 1
ATOM 5816 O O . LEU B 1 306 ? -1.877 16.438 2.004 1 98.06 306 LEU B O 1
ATOM 5820 N N . CYS B 1 307 ? -2.746 16.75 4.047 1 97.19 307 CYS B N 1
ATOM 5821 C CA . CYS B 1 307 ? -3.465 17.969 3.705 1 97.19 307 CYS B CA 1
ATOM 5822 C C . CYS B 1 307 ? -2.547 19.188 3.791 1 97.19 307 CYS B C 1
ATOM 5824 O O . CYS B 1 307 ? -2.51 20 2.873 1 97.19 307 CYS B O 1
ATOM 5826 N N . TRP B 1 308 ? -1.824 19.219 4.871 1 97.62 308 TRP B N 1
ATOM 5827 C CA . TRP B 1 308 ? -1.006 20.391 5.16 1 97.62 308 TRP B CA 1
ATOM 5828 C C . TRP B 1 308 ? -0.011 20.641 4.035 1 97.62 308 TRP B C 1
ATOM 5830 O O . TRP B 1 308 ? 0.286 21.797 3.717 1 97.62 308 TRP B O 1
ATOM 5840 N N . LEU B 1 309 ? 0.444 19.562 3.447 1 97.88 309 LEU B N 1
ATOM 5841 C CA . LEU B 1 309 ? 1.553 19.703 2.508 1 97.88 309 LEU B CA 1
ATOM 5842 C C . LEU B 1 309 ? 1.071 19.531 1.071 1 97.88 309 LEU B C 1
ATOM 5844 O O . LEU B 1 309 ? 1.855 19.172 0.187 1 97.88 309 LEU B O 1
ATOM 5848 N N . ASN B 1 310 ? -0.196 19.75 0.818 1 98.12 310 ASN B N 1
ATOM 5849 C CA . ASN B 1 310 ? -0.856 19.75 -0.484 1 98.12 310 ASN B CA 1
ATOM 5850 C C . ASN B 1 310 ? -1.616 21.047 -0.735 1 98.12 310 ASN B C 1
ATOM 5852 O O . ASN B 1 310 ? -2.633 21.312 -0.089 1 98.12 310 ASN B O 1
ATOM 5856 N N . ALA B 1 311 ? -1.195 21.766 -1.721 1 97.12 311 ALA B N 1
ATOM 5857 C CA . ALA B 1 311 ? -1.745 23.094 -1.981 1 97.12 311 ALA B CA 1
ATOM 5858 C C . ALA B 1 311 ? -3.17 23.016 -2.52 1 97.12 311 ALA B C 1
ATOM 5860 O O . ALA B 1 311 ? -3.902 24 -2.525 1 97.12 311 ALA B O 1
ATOM 5861 N N . HIS B 1 312 ? -3.561 21.859 -2.914 1 97.06 312 HIS B N 1
ATOM 5862 C CA . HIS B 1 312 ? -4.859 21.688 -3.557 1 97.06 312 HIS B CA 1
ATOM 5863 C C . HIS B 1 312 ? -5.906 21.203 -2.561 1 97.06 312 HIS B C 1
ATOM 5865 O O . HIS B 1 312 ? -7.059 20.953 -2.934 1 97.06 312 HIS B O 1
ATOM 5871 N N . THR B 1 313 ? -5.523 21.078 -1.352 1 98.56 313 THR B N 1
ATOM 5872 C CA . THR B 1 313 ? -6.48 20.688 -0.324 1 98.56 313 THR B CA 1
ATOM 5873 C C . THR B 1 313 ? -6.977 21.906 0.442 1 98.56 313 THR B C 1
ATOM 5875 O O . THR B 1 313 ? -6.266 22.906 0.555 1 98.56 313 THR B O 1
ATOM 5878 N N . ARG B 1 314 ? -8.156 21.906 0.872 1 98.75 314 ARG B N 1
ATOM 5879 C CA . ARG B 1 314 ? -8.742 22.844 1.825 1 98.75 314 ARG B CA 1
ATOM 5880 C C . ARG B 1 314 ? -8.977 22.188 3.176 1 98.75 314 ARG B C 1
ATOM 5882 O O . ARG B 1 314 ? -9.523 21.078 3.244 1 98.75 314 ARG B O 1
ATOM 5889 N N . TYR B 1 315 ? -8.508 22.938 4.234 1 98.81 315 TYR B N 1
ATOM 5890 C CA . TYR B 1 315 ? -8.633 22.219 5.5 1 98.81 315 TYR B CA 1
ATOM 5891 C C . TYR B 1 315 ? -8.68 23.188 6.676 1 98.81 315 TYR B C 1
ATOM 5893 O O . TYR B 1 315 ? -8.266 24.344 6.547 1 98.81 315 TYR B O 1
ATOM 5901 N N . ILE B 1 316 ? -9.25 22.734 7.75 1 98.88 316 ILE B N 1
ATOM 5902 C CA . ILE B 1 316 ? -9.133 23.297 9.094 1 98.88 316 ILE B CA 1
ATOM 5903 C C . ILE B 1 316 ? -8.656 22.219 10.062 1 98.88 316 ILE B C 1
ATOM 5905 O O . ILE B 1 316 ? -9.281 21.156 10.172 1 98.88 316 ILE B O 1
ATOM 5909 N N . THR B 1 317 ? -7.578 22.469 10.656 1 98.69 317 THR B N 1
ATOM 5910 C CA . THR B 1 317 ? -7.059 21.547 11.664 1 98.69 317 THR B CA 1
ATOM 5911 C C . THR B 1 317 ? -7.168 22.156 13.055 1 98.69 317 THR B C 1
ATOM 5913 O O . THR B 1 317 ? -6.785 23.312 13.273 1 98.69 317 THR B O 1
ATOM 5916 N N . PHE B 1 318 ? -7.641 21.391 13.945 1 98.44 318 PHE B N 1
ATOM 5917 C CA . PHE B 1 318 ? -7.891 21.859 15.305 1 98.44 318 PHE B CA 1
ATOM 5918 C C . PHE B 1 318 ? -6.922 21.203 16.281 1 98.44 318 PHE B C 1
ATOM 5920 O O . PHE B 1 318 ? -6.18 20.297 15.922 1 98.44 318 PHE B O 1
ATOM 5927 N N . LYS B 1 319 ? -6.883 21.688 17.516 1 96.38 319 LYS B N 1
ATOM 5928 C CA . LYS B 1 319 ? -6.191 21.062 18.625 1 96.38 319 LYS B CA 1
ATOM 5929 C C . LYS B 1 319 ? -4.707 20.859 18.312 1 96.38 319 LYS B C 1
ATOM 5931 O O . LYS B 1 319 ? -4.184 19.75 18.422 1 96.38 319 LYS B O 1
ATOM 5936 N N . MET B 1 320 ? -4.121 21.906 17.984 1 93.88 320 MET B N 1
ATOM 5937 C CA . MET B 1 320 ? -2.715 21.875 17.594 1 93.88 320 MET B CA 1
ATOM 5938 C C . MET B 1 320 ? -1.828 21.562 18.797 1 93.88 320 MET B C 1
ATOM 5940 O O . MET B 1 320 ? -0.729 21.031 18.641 1 93.88 320 MET B O 1
ATOM 5944 N N . ILE B 1 321 ? -2.352 21.891 19.969 1 91.44 321 ILE B N 1
ATOM 5945 C CA . ILE B 1 321 ? -1.554 21.641 21.172 1 91.44 321 ILE B CA 1
ATOM 5946 C C . ILE B 1 321 ? -2.402 20.938 22.219 1 91.44 321 ILE B C 1
ATOM 5948 O O . ILE B 1 321 ? -3.629 21.062 22.219 1 91.44 321 ILE B O 1
ATOM 5952 N N . VAL B 1 322 ? -1.594 20.141 22.891 1 87.12 322 VAL B N 1
ATOM 5953 C CA . VAL B 1 322 ? -2.188 19.531 24.078 1 87.12 322 VAL B CA 1
ATOM 5954 C C . VAL B 1 322 ? -1.266 19.719 25.281 1 87.12 322 VAL B C 1
ATOM 5956 O O . VAL B 1 322 ? -0.062 19.938 25.125 1 87.12 322 VAL B O 1
ATOM 5959 N N . LYS B 1 323 ? -1.771 19.75 26.453 1 76.69 323 LYS B N 1
ATOM 5960 C CA . LYS B 1 323 ? -1.026 20.109 27.656 1 76.69 323 LYS B CA 1
ATOM 5961 C C . LYS B 1 323 ? -0.075 18.984 28.062 1 76.69 323 LYS B C 1
ATOM 5963 O O . LYS B 1 323 ? 0.969 19.25 28.672 1 76.69 323 LYS B O 1
ATOM 5968 N N . GLU B 1 324 ? -0.311 17.875 27.766 1 70.81 324 GLU B N 1
ATOM 5969 C CA . GLU B 1 324 ? 0.489 16.766 28.281 1 70.81 324 GLU B CA 1
ATOM 5970 C C . GLU B 1 324 ? 1.793 16.625 27.5 1 70.81 324 GLU B C 1
ATOM 5972 O O . GLU B 1 324 ? 1.998 17.297 26.5 1 70.81 324 GLU B O 1
ATOM 5977 N N . GLN B 1 325 ? 2.674 15.859 28.125 1 61.5 325 GLN B N 1
ATOM 5978 C CA . GLN B 1 325 ? 4.035 15.641 27.656 1 61.5 325 GLN B CA 1
ATOM 5979 C C . GLN B 1 325 ? 4.043 14.812 26.375 1 61.5 325 GLN B C 1
ATOM 5981 O O . GLN B 1 325 ? 4.125 13.586 26.422 1 61.5 325 GLN B O 1
ATOM 5986 N N . SER B 1 326 ? 3.682 15.602 25.297 1 66.38 326 SER B N 1
ATOM 5987 C CA . SER B 1 326 ? 3.705 14.922 24 1 66.38 326 SER B CA 1
ATOM 5988 C C . SER B 1 326 ? 4.281 15.82 22.922 1 66.38 326 SER B C 1
ATOM 5990 O O . SER B 1 326 ? 4.73 16.938 23.203 1 66.38 326 SER B O 1
ATOM 5992 N N . ALA B 1 327 ? 4.512 15.312 21.781 1 68.5 327 ALA B N 1
ATOM 5993 C CA . ALA B 1 327 ? 5.004 16.016 20.594 1 68.5 327 ALA B CA 1
ATOM 5994 C C . ALA B 1 327 ? 4.141 17.25 20.297 1 68.5 327 ALA B C 1
ATOM 5996 O O . ALA B 1 327 ? 4.578 18.156 19.594 1 68.5 327 ALA B O 1
ATOM 5997 N N . ALA B 1 328 ? 3.021 17.359 21 1 78.56 328 ALA B N 1
ATOM 5998 C CA . ALA B 1 328 ? 2.086 18.438 20.672 1 78.56 328 ALA B CA 1
ATOM 5999 C C . ALA B 1 328 ? 2.002 19.453 21.797 1 78.56 328 ALA B C 1
ATOM 6001 O O . ALA B 1 328 ? 0.957 20.078 22 1 78.56 328 ALA B O 1
ATOM 6002 N N . THR B 1 329 ? 3.07 19.562 22.516 1 82.56 329 THR B N 1
ATOM 6003 C CA . THR B 1 329 ? 3.105 20.625 23.516 1 82.56 329 THR B CA 1
ATOM 6004 C C . THR B 1 329 ? 3.477 21.953 22.875 1 82.56 329 THR B C 1
ATOM 6006 O O . THR B 1 329 ? 4.113 21.984 21.828 1 82.56 329 THR B O 1
ATOM 6009 N N . LEU B 1 330 ? 3.033 22.953 23.562 1 84.38 330 LEU B N 1
ATOM 6010 C CA . LEU B 1 330 ? 3.363 24.281 23.062 1 84.38 330 LEU B CA 1
ATOM 6011 C C . LEU B 1 330 ? 4.871 24.453 22.938 1 84.38 330 LEU B C 1
ATOM 6013 O O . LEU B 1 330 ? 5.359 24.969 21.938 1 84.38 330 LEU B O 1
ATOM 6017 N N . GLU B 1 331 ? 5.559 24.047 23.875 1 80.56 331 GLU B N 1
ATOM 6018 C CA . GLU B 1 331 ? 7.012 24.156 23.891 1 80.56 331 GLU B CA 1
ATOM 6019 C C . GLU B 1 331 ? 7.629 23.453 22.688 1 80.56 331 GLU B C 1
ATOM 6021 O O . GLU B 1 331 ? 8.484 24.016 22 1 80.56 331 GLU B O 1
ATOM 6026 N N . ASN B 1 332 ? 7.148 22.297 22.438 1 83.62 332 ASN B N 1
ATOM 6027 C CA . ASN B 1 332 ? 7.68 21.531 21.312 1 83.62 332 ASN B CA 1
ATOM 6028 C C . ASN B 1 332 ? 7.332 22.172 19.969 1 83.62 332 ASN B C 1
ATOM 6030 O O . ASN B 1 332 ? 8.164 22.234 19.078 1 83.62 332 ASN B O 1
ATOM 6034 N N . MET B 1 333 ? 6.176 22.641 19.875 1 87.31 333 MET B N 1
ATOM 6035 C CA . MET B 1 333 ? 5.73 23.281 18.641 1 87.31 333 MET B CA 1
ATOM 6036 C C . MET B 1 333 ? 6.559 24.516 18.328 1 87.31 333 MET B C 1
ATOM 6038 O O . MET B 1 333 ? 6.953 24.75 17.188 1 87.31 333 MET B O 1
ATOM 6042 N N . LEU B 1 334 ? 6.812 25.234 19.328 1 85.06 334 LEU B N 1
ATOM 6043 C CA . LEU B 1 334 ? 7.641 26.422 19.172 1 85.06 334 LEU B CA 1
ATOM 6044 C C . LEU B 1 334 ? 9.07 26.047 18.812 1 85.06 334 LEU B C 1
ATOM 6046 O O . LEU B 1 334 ? 9.688 26.688 17.953 1 85.06 334 LEU B O 1
ATOM 6050 N N . LYS B 1 335 ? 9.469 25.016 19.391 1 81 335 LYS B N 1
ATOM 6051 C CA . LYS B 1 335 ? 10.828 24.531 19.156 1 81 335 LYS B CA 1
ATOM 6052 C C . LYS B 1 335 ? 11.023 24.109 17.703 1 81 335 LYS B C 1
ATOM 6054 O O . LYS B 1 335 ? 12.094 24.328 17.141 1 81 335 LYS B O 1
ATOM 6059 N N . ILE B 1 336 ? 9.961 23.609 17.219 1 84.75 336 ILE B N 1
ATOM 6060 C CA . ILE B 1 336 ? 10.117 23.094 15.867 1 84.75 336 ILE B CA 1
ATOM 6061 C C . ILE B 1 336 ? 9.758 24.172 14.852 1 84.75 336 ILE B C 1
ATOM 6063 O O . ILE B 1 336 ? 9.672 23.906 13.648 1 84.75 336 ILE B O 1
ATOM 6067 N N . GLY B 1 337 ? 9.445 25.406 15.289 1 86.19 337 GLY B N 1
ATOM 6068 C CA . GLY B 1 337 ? 9.438 26.547 14.391 1 86.19 337 GLY B CA 1
ATOM 6069 C C . GLY B 1 337 ? 8.047 27.125 14.18 1 86.19 337 GLY B C 1
ATOM 6070 O O . GLY B 1 337 ? 7.887 28.141 13.5 1 86.19 337 GLY B O 1
ATOM 6071 N N . PHE B 1 338 ? 7.074 26.516 14.797 1 91 338 PHE B N 1
ATOM 6072 C CA . PHE B 1 338 ? 5.723 27.031 14.625 1 91 338 PHE B CA 1
ATOM 6073 C C . PHE B 1 338 ? 5.461 28.188 15.586 1 91 338 PHE B C 1
ATOM 6075 O O . PHE B 1 338 ? 6.148 28.328 16.594 1 91 338 PHE B O 1
ATOM 6082 N N . ARG B 1 339 ? 4.508 29.016 15.164 1 91.06 339 ARG B N 1
ATOM 6083 C CA . ARG B 1 339 ? 4.121 30.141 15.992 1 91.06 339 ARG B CA 1
ATOM 6084 C C . ARG B 1 339 ? 2.709 29.953 16.547 1 91.06 339 ARG B C 1
ATOM 6086 O O . ARG B 1 339 ? 1.809 29.516 15.828 1 91.06 339 ARG B O 1
ATOM 6093 N N . LEU B 1 340 ? 2.627 30.312 17.719 1 91 340 LEU B N 1
ATOM 6094 C CA . LEU B 1 340 ? 1.349 30.172 18.406 1 91 340 LEU B CA 1
ATOM 6095 C C . LEU B 1 340 ? 0.254 30.953 17.688 1 91 340 LEU B C 1
ATOM 6097 O O . LEU B 1 340 ? 0.465 32.094 17.281 1 91 340 LEU B O 1
ATOM 6101 N N . ASN B 1 341 ? -0.815 30.312 17.531 1 92.69 341 ASN B N 1
ATOM 6102 C CA . ASN B 1 341 ? -2.039 30.875 16.969 1 92.69 341 ASN B CA 1
ATOM 6103 C C . ASN B 1 341 ? -1.843 31.312 15.516 1 92.69 341 ASN B C 1
ATOM 6105 O O . ASN B 1 341 ? -2.521 32.219 15.047 1 92.69 341 ASN B O 1
ATOM 6109 N N . GLN B 1 342 ? -0.948 30.719 14.891 1 94.19 342 GLN B N 1
ATOM 6110 C CA . GLN B 1 342 ? -0.713 31.047 13.492 1 94.19 342 GLN B CA 1
ATOM 6111 C C . GLN B 1 342 ? -0.752 29.812 12.609 1 94.19 342 GLN B C 1
ATOM 6113 O O . GLN B 1 342 ? -0.343 28.719 13.039 1 94.19 342 GLN B O 1
ATOM 6118 N N . THR B 1 343 ? -1.282 30 11.461 1 95.56 343 THR B N 1
ATOM 6119 C CA . THR B 1 343 ? -1.16 29 10.398 1 95.56 343 THR B CA 1
ATOM 6120 C C . THR B 1 343 ? 0.221 29.078 9.758 1 95.56 343 THR B C 1
ATOM 6122 O O . THR B 1 343 ? 0.821 30.141 9.664 1 95.56 343 THR B O 1
ATOM 6125 N N . PRO B 1 344 ? 0.734 27.891 9.453 1 94.06 344 PRO B N 1
ATOM 6126 C CA . PRO B 1 344 ? 2.057 27.938 8.82 1 94.06 344 PRO B CA 1
ATOM 6127 C C . PRO B 1 344 ? 2.113 28.875 7.629 1 94.06 344 PRO B C 1
ATOM 6129 O O . PRO B 1 344 ? 1.129 29.016 6.902 1 94.06 344 PRO B O 1
ATOM 6132 N N . PRO B 1 345 ? 3.232 29.453 7.375 1 92.62 345 PRO B N 1
ATOM 6133 C CA . PRO B 1 345 ? 3.33 30.5 6.352 1 92.62 345 PRO B CA 1
ATOM 6134 C C . PRO B 1 345 ? 3.109 29.969 4.941 1 92.62 345 PRO B C 1
ATOM 6136 O O . PRO B 1 345 ? 2.746 30.719 4.035 1 92.62 345 PRO B O 1
ATOM 6139 N N . PHE B 1 346 ? 3.324 28.719 4.746 1 94.81 346 PHE B N 1
ATOM 6140 C CA . PHE B 1 346 ? 3.184 28.172 3.404 1 94.81 346 PHE B CA 1
ATOM 6141 C C . PHE B 1 346 ? 1.72 27.906 3.084 1 94.81 346 PHE B C 1
ATOM 6143 O O . PHE B 1 346 ? 1.368 27.656 1.929 1 94.81 346 PHE B O 1
ATOM 6150 N N . ALA B 1 347 ? 0.851 27.953 4.031 1 95.62 347 ALA B N 1
ATOM 6151 C CA . ALA B 1 347 ? -0.562 27.641 3.84 1 95.62 347 ALA B CA 1
ATOM 6152 C C . ALA B 1 347 ? -1.269 28.734 3.045 1 95.62 347 ALA B C 1
ATOM 6154 O O . ALA B 1 347 ? -0.936 29.906 3.17 1 95.62 347 ALA B O 1
ATOM 6155 N N . ASN B 1 348 ? -2.197 28.359 2.174 1 95.12 348 ASN B N 1
ATOM 6156 C CA . ASN B 1 348 ? -2.996 29.359 1.459 1 95.12 348 ASN B CA 1
ATOM 6157 C C . ASN B 1 348 ? -4.234 29.75 2.256 1 95.12 348 ASN B C 1
ATOM 6159 O O . ASN B 1 348 ? -4.398 29.344 3.406 1 95.12 348 ASN B O 1
ATOM 6163 N N . GLN B 1 349 ? -5.129 30.562 1.708 1 95.75 349 GLN B N 1
ATOM 6164 C CA . GLN B 1 349 ? -6.215 31.188 2.449 1 95.75 349 GLN B CA 1
ATOM 6165 C C . GLN B 1 349 ? -7.285 30.172 2.834 1 95.75 349 GLN B C 1
ATOM 6167 O O . GLN B 1 349 ? -8.133 30.438 3.689 1 95.75 349 GLN B O 1
ATOM 6172 N N . PHE B 1 350 ? -7.273 28.984 2.186 1 98.12 350 PHE B N 1
ATOM 6173 C CA . PHE B 1 350 ? -8.305 27.984 2.457 1 98.12 350 PHE B CA 1
ATOM 6174 C C . PHE B 1 350 ? -7.77 26.891 3.363 1 98.12 350 PHE B C 1
ATOM 6176 O O . PHE B 1 350 ? -8.32 25.781 3.404 1 98.12 350 PHE B O 1
ATOM 6183 N N . GLN B 1 351 ? -6.648 27.156 4.008 1 98.19 351 GLN B N 1
ATOM 6184 C CA . GLN B 1 351 ? -5.949 26.25 4.906 1 98.19 351 GLN B CA 1
ATOM 6185 C C . GLN B 1 351 ? -5.664 26.906 6.25 1 98.19 351 GLN B C 1
ATOM 6187 O O . GLN B 1 351 ? -4.988 27.938 6.312 1 98.19 351 GLN B O 1
ATOM 6192 N N . ARG B 1 352 ? -6.133 26.25 7.371 1 98.31 352 ARG B N 1
ATOM 6193 C CA . ARG B 1 352 ? -6.078 26.953 8.648 1 98.31 352 ARG B CA 1
ATOM 6194 C C . ARG B 1 352 ? -5.746 25.984 9.789 1 98.31 352 ARG B C 1
ATOM 6196 O O . ARG B 1 352 ? -6.301 24.891 9.859 1 98.31 352 ARG B O 1
ATOM 6203 N N . TRP B 1 353 ? -4.859 26.406 10.625 1 97.88 353 TRP B N 1
ATOM 6204 C CA . TRP B 1 353 ? -4.594 25.766 11.906 1 97.88 353 TRP B CA 1
ATOM 6205 C C . TRP B 1 353 ? -5.289 26.5 13.047 1 97.88 353 TRP B C 1
ATOM 6207 O O . TRP B 1 353 ? -5.074 27.703 13.242 1 97.88 353 TRP B O 1
ATOM 6217 N N . VAL B 1 354 ? -6.125 25.828 13.727 1 98.06 354 VAL B N 1
ATOM 6218 C CA . VAL B 1 354 ? -6.832 26.375 14.883 1 98.06 354 VAL B CA 1
ATOM 6219 C C . VAL B 1 354 ? -6.215 25.812 16.172 1 98.06 354 VAL B C 1
ATOM 6221 O O . VAL B 1 354 ? -6.207 24.609 16.391 1 98.06 354 VAL B O 1
ATOM 6224 N N . TRP B 1 355 ? -5.719 26.594 17.047 1 95.94 355 TRP B N 1
ATOM 6225 C CA . TRP B 1 355 ? -4.93 26.203 18.203 1 95.94 355 TRP B CA 1
ATOM 6226 C C . TRP B 1 355 ? -5.824 25.953 19.422 1 95.94 355 TRP B C 1
ATOM 6228 O O . TRP B 1 355 ? -5.336 25.797 20.547 1 95.94 355 TRP B O 1
ATOM 6238 N N . LYS B 1 356 ? -7.102 25.891 19.188 1 95.19 356 LYS B N 1
ATOM 6239 C CA . LYS B 1 356 ? -8.078 25.578 20.219 1 95.19 356 LYS B CA 1
ATOM 6240 C C . LYS B 1 356 ? -8.539 24.125 20.109 1 95.19 356 LYS B C 1
ATOM 6242 O O . LYS B 1 356 ? -8.398 23.5 19.047 1 95.19 356 LYS B O 1
ATOM 6247 N N . ASP B 1 357 ? -9.086 23.641 21.188 1 95.88 357 ASP B N 1
ATOM 6248 C CA . ASP B 1 357 ? -9.586 22.281 21.219 1 95.88 357 ASP B CA 1
ATOM 6249 C C . ASP B 1 357 ? -10.789 22.109 20.281 1 95.88 357 ASP B C 1
ATOM 6251 O O . ASP B 1 357 ? -11.469 23.094 19.969 1 95.88 357 ASP B O 1
ATOM 6255 N N . ASP B 1 358 ? -11.008 20.875 19.859 1 98.06 358 ASP B N 1
ATOM 6256 C CA . ASP B 1 358 ? -12.094 20.578 18.938 1 98.06 358 ASP B CA 1
ATOM 6257 C C . ASP B 1 358 ? -13.43 20.469 19.672 1 98.06 358 ASP B C 1
ATOM 6259 O O . ASP B 1 358 ? -14.062 19.406 19.672 1 98.06 358 ASP B O 1
ATOM 6263 N N . GLU B 1 359 ? -13.844 21.547 20.172 1 98.25 359 GLU B N 1
ATOM 6264 C CA . GLU B 1 359 ? -15.18 21.688 20.734 1 98.25 359 GLU B CA 1
ATOM 6265 C C . GLU B 1 359 ? -16.188 22.078 19.656 1 98.25 359 GLU B C 1
ATOM 6267 O O . GLU B 1 359 ? -15.859 22.781 18.703 1 98.25 359 GLU B O 1
ATOM 6272 N N . GLU B 1 360 ? -17.422 21.609 19.891 1 98.5 360 GLU B N 1
ATOM 6273 C CA . GLU B 1 360 ? -18.438 21.781 18.859 1 98.5 360 GLU B CA 1
ATOM 6274 C C . GLU B 1 360 ? -18.578 23.25 18.469 1 98.5 360 GLU B C 1
ATOM 6276 O O . GLU B 1 360 ? -18.672 23.562 17.281 1 98.5 360 GLU B O 1
ATOM 6281 N N . GLU B 1 361 ? -18.641 24.141 19.438 1 98.25 361 GLU B N 1
ATOM 6282 C CA . GLU B 1 361 ? -18.828 25.562 19.172 1 98.25 361 GLU B CA 1
ATOM 6283 C C . GLU B 1 361 ? -17.672 26.125 18.344 1 98.25 361 GLU B C 1
ATOM 6285 O O . GLU B 1 361 ? -17.875 26.922 17.438 1 98.25 361 GLU B O 1
ATOM 6290 N N . ILE B 1 362 ? -16.531 25.719 18.625 1 98.56 362 ILE B N 1
ATOM 6291 C CA . ILE B 1 362 ? -15.336 26.203 17.938 1 98.56 362 ILE B CA 1
ATOM 6292 C C . ILE B 1 362 ? -15.312 25.641 16.516 1 98.56 362 ILE B C 1
ATOM 6294 O O . ILE B 1 362 ? -15.047 26.375 15.555 1 98.56 362 ILE B O 1
ATOM 6298 N N . ILE B 1 363 ? -15.586 24.344 16.344 1 98.88 363 ILE B N 1
ATOM 6299 C CA . ILE B 1 363 ? -15.625 23.703 15.047 1 98.88 363 ILE B CA 1
ATOM 6300 C C . ILE B 1 363 ? -16.609 24.438 14.141 1 98.88 363 ILE B C 1
ATOM 6302 O O . ILE B 1 363 ? -16.281 24.797 13.008 1 98.88 363 ILE B O 1
ATOM 6306 N N . SER B 1 364 ? -17.797 24.688 14.703 1 98.75 364 SER B N 1
ATOM 6307 C CA . SER B 1 364 ? -18.859 25.312 13.922 1 98.75 364 SER B CA 1
ATOM 6308 C C . SER B 1 364 ? -18.469 26.719 13.492 1 98.75 364 SER B C 1
ATOM 6310 O O . SER B 1 364 ? -18.672 27.109 12.344 1 98.75 364 SER B O 1
ATOM 6312 N N . ARG B 1 365 ? -17.953 27.422 14.398 1 98.5 365 ARG B N 1
ATOM 6313 C CA . ARG B 1 365 ? -17.562 28.797 14.109 1 98.5 365 ARG B CA 1
ATOM 6314 C C . ARG B 1 365 ? -16.5 28.844 13.016 1 98.5 365 ARG B C 1
ATOM 6316 O O . ARG B 1 365 ? -16.609 29.625 12.07 1 98.5 365 ARG B O 1
ATOM 6323 N N . GLU B 1 366 ? -15.477 28.031 13.133 1 98.75 366 GLU B N 1
ATOM 6324 C CA . GLU B 1 366 ? -14.391 28.016 12.156 1 98.75 366 GLU B CA 1
ATOM 6325 C C . GLU B 1 366 ? -14.875 27.5 10.805 1 98.75 366 GLU B C 1
ATOM 6327 O O . GLU B 1 366 ? -14.43 27.984 9.758 1 98.75 366 GLU B O 1
ATOM 6332 N N . PHE B 1 367 ? -15.781 26.531 10.828 1 98.81 367 PHE B N 1
ATOM 6333 C CA . PHE B 1 367 ? -16.375 26.031 9.602 1 98.81 367 PHE B CA 1
ATOM 6334 C C . PHE B 1 367 ? -17.141 27.125 8.875 1 98.81 367 PHE B C 1
ATOM 6336 O O . PHE B 1 367 ? -16.969 27.312 7.668 1 98.81 367 PHE B O 1
ATOM 6343 N N . ASP B 1 368 ? -17.953 27.828 9.609 1 98.5 368 ASP B N 1
ATOM 6344 C CA . ASP B 1 368 ? -18.766 28.875 9.016 1 98.5 368 ASP B CA 1
ATOM 6345 C C . ASP B 1 368 ? -17.906 29.969 8.391 1 98.5 368 ASP B C 1
ATOM 6347 O O . ASP B 1 368 ? -18.203 30.453 7.297 1 98.5 368 ASP B O 1
ATOM 6351 N N . SER B 1 369 ? -16.906 30.281 9.102 1 98.19 369 SER B N 1
ATOM 6352 C CA . SER B 1 369 ? -15.984 31.281 8.586 1 98.19 369 SER B CA 1
ATOM 6353 C C . SER B 1 369 ? -15.328 30.812 7.289 1 98.19 369 SER B C 1
ATOM 6355 O O . SER B 1 369 ? -15.258 31.578 6.32 1 98.19 369 SER B O 1
ATOM 6357 N N . MET B 1 370 ? -14.844 29.625 7.203 1 98.56 370 MET B N 1
ATOM 6358 C CA . MET B 1 370 ? -14.203 29.078 6.016 1 98.56 370 MET B CA 1
ATOM 6359 C C . MET B 1 370 ? -15.203 28.906 4.879 1 98.56 370 MET B C 1
ATOM 6361 O O . MET B 1 370 ? -14.891 29.188 3.721 1 98.56 370 MET B O 1
ATOM 6365 N N . TYR B 1 371 ? -16.344 28.453 5.254 1 98.06 371 TYR B N 1
ATOM 6366 C CA . TYR B 1 371 ? -17.406 28.281 4.262 1 98.06 371 TYR B CA 1
ATOM 6367 C C . TYR B 1 371 ? -17.719 29.609 3.568 1 98.06 371 TYR B C 1
ATOM 6369 O O . TYR B 1 371 ? -17.844 29.656 2.342 1 98.06 371 TYR B O 1
ATOM 6377 N N . ALA B 1 372 ? -17.844 30.625 4.312 1 97.31 372 ALA B N 1
ATOM 6378 C CA . ALA B 1 372 ? -18.109 31.953 3.756 1 97.31 372 ALA B CA 1
ATOM 6379 C C . ALA B 1 372 ? -16.984 32.375 2.807 1 97.31 372 ALA B C 1
ATOM 6381 O O . ALA B 1 372 ? -17.25 32.938 1.743 1 97.31 372 ALA B O 1
ATOM 6382 N N . LEU B 1 373 ? -15.844 32.094 3.211 1 96.94 373 LEU B N 1
ATOM 6383 C CA . LEU B 1 373 ? -14.68 32.438 2.393 1 96.94 373 LEU B CA 1
ATOM 6384 C C . LEU B 1 373 ? -14.703 31.688 1.072 1 96.94 373 LEU B C 1
ATOM 6386 O O . LEU B 1 373 ? -14.445 32.25 0.014 1 96.94 373 LEU B O 1
ATOM 6390 N N . LEU B 1 374 ? -15.008 30.438 1.127 1 96.94 374 LEU B N 1
ATOM 6391 C CA . LEU B 1 374 ? -15.031 29.562 -0.047 1 96.94 374 LEU B CA 1
ATOM 6392 C C . LEU B 1 374 ? -16.156 29.969 -0.995 1 96.94 374 LEU B C 1
ATOM 6394 O O . LEU B 1 374 ? -15.969 30.016 -2.213 1 96.94 374 LEU B O 1
ATOM 6398 N N . GLU B 1 375 ? -17.25 30.281 -0.438 1 95.06 375 GLU B N 1
ATOM 6399 C CA . GLU B 1 375 ? -18.406 30.656 -1.256 1 95.06 375 GLU B CA 1
ATOM 6400 C C . GLU B 1 375 ? -18.188 32.031 -1.921 1 95.06 375 GLU B C 1
ATOM 6402 O O . GLU B 1 375 ? -18.641 32.25 -3.043 1 95.06 375 GLU B O 1
ATOM 6407 N N . ASN B 1 376 ? -17.547 32.844 -1.26 1 92.06 376 ASN B N 1
ATOM 6408 C CA . ASN B 1 376 ? -17.203 34.156 -1.846 1 92.06 376 ASN B CA 1
ATOM 6409 C C . ASN B 1 376 ? -16.266 34 -3.045 1 92.06 376 ASN B C 1
ATOM 6411 O O . ASN B 1 376 ? -16.422 34.688 -4.043 1 92.06 376 ASN B O 1
ATOM 6415 N N . LYS B 1 377 ? -15.375 33.125 -2.947 1 87.5 377 LYS B N 1
ATOM 6416 C CA . LYS B 1 377 ? -14.461 32.875 -4.059 1 87.5 377 LYS B CA 1
ATOM 6417 C C . LYS B 1 377 ? -15.211 32.281 -5.246 1 87.5 377 LYS B C 1
ATOM 6419 O O . LYS B 1 377 ? -14.977 32.656 -6.391 1 87.5 377 LYS B O 1
ATOM 6424 N N . ASN B 1 378 ? -16.047 31.391 -4.938 1 85.12 378 ASN B N 1
ATOM 6425 C CA . ASN B 1 378 ? -16.812 30.734 -5.992 1 85.12 378 ASN B CA 1
ATOM 6426 C C . ASN B 1 378 ? -17.734 31.719 -6.707 1 85.12 378 ASN B C 1
ATOM 6428 O O . ASN B 1 378 ? -17.922 31.625 -7.918 1 85.12 378 ASN B O 1
ATOM 6432 N N . SER B 1 379 ? -18.297 32.656 -5.984 1 84.88 379 SER B N 1
ATOM 6433 C CA . SER B 1 379 ? -19.172 33.656 -6.566 1 84.88 379 SER B CA 1
ATOM 6434 C C . SER B 1 379 ? -18.391 34.594 -7.473 1 84.88 379 SER B C 1
ATOM 6436 O O . SER B 1 379 ? -18.875 35 -8.539 1 84.88 379 SER B O 1
ATOM 6438 N N . ARG B 1 380 ? -17.281 34.938 -7.137 1 82.69 380 ARG B N 1
ATOM 6439 C CA . ARG B 1 380 ? -16.438 35.812 -7.941 1 82.69 380 ARG B CA 1
ATOM 6440 C C . ARG B 1 380 ? -16 35.156 -9.234 1 82.69 380 ARG B C 1
ATOM 6442 O O . ARG B 1 380 ? -15.938 35.781 -10.281 1 82.69 380 ARG B O 1
ATOM 6449 N N . GLN B 1 381 ? -15.672 33.906 -9.07 1 77.88 381 GLN B N 1
ATOM 6450 C CA . GLN B 1 381 ? -15.25 33.156 -10.25 1 77.88 381 GLN B CA 1
ATOM 6451 C C . GLN B 1 381 ? -16.406 33 -11.234 1 77.88 381 GLN B C 1
ATOM 6453 O O . GLN B 1 381 ? -16.203 33.094 -12.453 1 77.88 381 GLN B O 1
ATOM 6458 N N . LYS B 1 382 ? -17.656 32.938 -10.75 1 75.88 382 LYS B N 1
ATOM 6459 C CA . LYS B 1 382 ? -18.828 32.844 -11.617 1 75.88 382 LYS B CA 1
ATOM 6460 C C . LYS B 1 382 ? -19.109 34.156 -12.305 1 75.88 382 LYS B C 1
ATOM 6462 O O . LYS B 1 382 ? -19.469 34.188 -13.484 1 75.88 382 LYS B O 1
ATOM 6467 N N . GLN B 1 383 ? -18.875 35.156 -11.656 1 77.62 383 GLN B N 1
ATOM 6468 C CA . GLN B 1 383 ? -19.109 36.5 -12.195 1 77.62 383 GLN B CA 1
ATOM 6469 C C . GLN B 1 383 ? -18.062 36.844 -13.258 1 77.62 383 GLN B C 1
ATOM 6471 O O . GLN B 1 383 ? -18.406 37.438 -14.289 1 77.62 383 GLN B O 1
ATOM 6476 N N . SER B 1 384 ? -16.875 36.5 -13.031 1 76.06 384 SER B N 1
ATOM 6477 C CA . SER B 1 384 ? -15.82 36.781 -14 1 76.06 384 SER B CA 1
ATOM 6478 C C . SER B 1 384 ? -16.016 35.969 -15.273 1 76.06 384 SER B C 1
ATOM 6480 O O . SER B 1 384 ? -15.703 36.438 -16.375 1 76.06 384 SER B O 1
ATOM 6482 N N . SER B 1 385 ? -16.484 34.781 -15.148 1 73.25 385 SER B N 1
ATOM 6483 C CA . SER B 1 385 ? -16.734 33.938 -16.312 1 73.25 385 SER B CA 1
ATOM 6484 C C . SER B 1 385 ? -17.922 34.438 -17.109 1 73.25 385 SER B C 1
ATOM 6486 O O . SER B 1 385 ? -17.953 34.344 -18.344 1 73.25 385 SER B O 1
ATOM 6488 N N . ASN B 1 386 ? -18.891 35.062 -16.469 1 68.94 386 ASN B N 1
ATOM 6489 C CA . ASN B 1 386 ? -20.047 35.625 -17.141 1 68.94 386 ASN B CA 1
ATOM 6490 C C . ASN B 1 386 ? -19.719 36.969 -17.797 1 68.94 386 ASN B C 1
ATOM 6492 O O . ASN B 1 386 ? -20.344 37.344 -18.781 1 68.94 386 ASN B O 1
ATOM 6496 N N . THR B 1 387 ? -18.781 37.656 -17.328 1 60.78 387 THR B N 1
ATOM 6497 C CA . THR B 1 387 ? -18.406 38.938 -17.922 1 60.78 387 THR B CA 1
ATOM 6498 C C . THR B 1 387 ? -17.578 38.719 -19.172 1 60.78 387 THR B C 1
ATOM 6500 O O . THR B 1 387 ? -17.422 39.625 -19.984 1 60.78 387 THR B O 1
ATOM 6503 N N . ILE B 1 388 ? -16.922 37.656 -19.234 1 56.88 388 ILE B N 1
ATOM 6504 C CA . ILE B 1 388 ? -16.141 37.406 -20.422 1 56.88 388 ILE B CA 1
ATOM 6505 C C . ILE B 1 388 ? -17.016 36.812 -21.516 1 56.88 388 ILE B C 1
ATOM 6507 O O . ILE B 1 388 ? -16.578 36.656 -22.656 1 56.88 388 ILE B O 1
ATOM 6511 N N . MET B 1 389 ? -18.203 36.531 -21.281 1 41.72 389 MET B N 1
ATOM 6512 C CA . MET B 1 389 ? -19.078 36.156 -22.391 1 41.72 389 MET B CA 1
ATOM 6513 C C . MET B 1 389 ? -19.906 37.344 -22.844 1 41.72 389 MET B C 1
ATOM 6515 O O . MET B 1 389 ? -20.438 38.094 -22.031 1 41.72 389 MET B O 1
#

Nearest PDB structures (foldseek):
  3tov-assembly1_A  TM=5.230E-01  e=5.395E-07  Veillonella parvula DSM 2008
  3l7m-assembly2_A  TM=3.413E-01  e=4.540E-04  Staphylococcus epidermidis RP62A
  3l7i-assembly3_D  TM=3.536E-01  e=4.726E-03  Staphylococcus epidermidis RP62A
  6kv3-assembly1_A  TM=2.420E-01  e=5.430E-01  Staphylococcus aureus subsp. aureus COL
  3tov-assembly1_A  TM=5.288E-01  e=7.110E-07  Veillonella parvula DSM 2008

Foldseek 3Di:
DVVLVVCCVVVHPVVSVVVLLCCCQPNPDPVNVVNVVCNVVCCVVPVVVVVVVVVVVVPPPLPQEEEEEAEQQPHALFLVLLLSVLLSVLVSVVVPHQAYAYEYAFHPPQRHHDDDPVVCVQQNPVNSVVSCVQPVVVQQVFAPHRYHYHYDPHLVVVVVVVVSHPHYPVRPADSVDGDHDFSQSQLVDLLRQGTHFDPVLLVVLVVVCVVPVVPAAEEEEEWDPGPPPRQQTAPPVLVLVLVVPDDSVRYAYEYEYALVCLPPQDDPSCNVHHYDSVVSRHVNNVLSCQLRHNEYEYEPDSNCSSQLRHQSGAYEYEQQADPDPDCRHPVNCVVSPDDPLDDRNNHDPRYYYYNHGSGNVVVNVVVVVSVVVSVVVVVVVVVVVVVVD/DVVLVVCCVVVHPVVSVVVLLCCCQPNPDPVNVVNVVCNVVCCVPPVVVVVVVVVVVVPPCLPQEEEEEDEQQPHALFLVVLLSVLLSVLVSVVVPHQAYAYEYAFHPPQRHHDDDPVVCVQQNPVNSVVSCVQPVVVQQVFAPHRYHYHYDPHLVVVVVVVVSHPHYPVRPADSVDGDHDFSQSQLVDLLRQGTHFDPVLLVVLVVVCVVPVVPAAEEEEEWAPGPPPRQQTAPPVLVLVLVVPDDSVRYAYEYEYALVCLPPQDDPSCNVHHYDSVVSRHVNNVLSCQLRHNEYEYEPDSNCSSQLSHQSGAYEYEQQADPDPDCRHPVNCVVSPDDPQDDRNNHDPRYYYYNHGSGNVVVNVVVVVSVVVSVVVVVVVVVVVVVVD

pLDDT: mean 87.47, std 14.1, range [41.72, 98.94]

Solvent-accessible surface area (backbone atoms only — not comparable to full-atom values): 41019 Å² total; per-residue (Å²): 110,66,69,55,51,53,46,28,72,73,58,29,66,67,46,43,53,41,48,54,46,30,22,22,68,54,46,82,45,78,69,18,53,72,36,39,82,46,30,61,53,46,38,61,67,44,46,48,53,49,49,52,52,47,46,63,59,47,62,63,64,68,79,39,36,30,34,31,54,50,42,22,54,72,38,71,8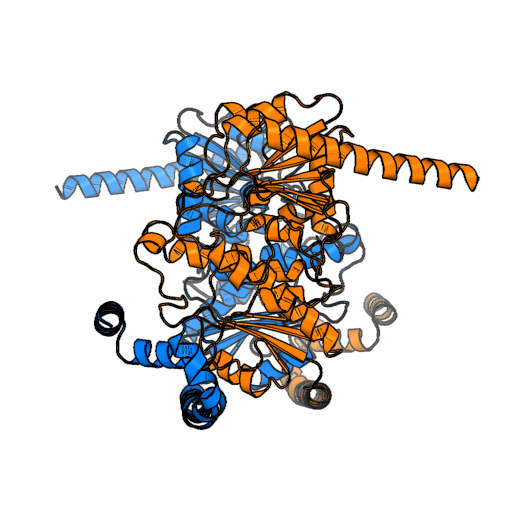1,53,49,63,48,54,55,46,51,33,36,45,53,41,49,22,54,72,69,70,32,84,34,45,34,40,34,38,28,36,13,85,56,92,47,28,45,86,68,57,69,74,53,36,72,76,52,34,70,55,50,47,56,50,30,44,58,58,46,60,68,45,51,58,66,26,40,83,61,78,48,21,39,33,38,39,65,37,55,50,58,45,49,61,53,50,75,64,43,76,39,46,35,45,78,77,57,33,87,84,52,57,57,63,73,56,66,42,67,37,72,72,36,69,82,35,50,54,41,42,54,42,72,45,30,35,50,54,44,48,50,38,40,62,76,67,39,72,90,30,44,32,36,34,39,44,42,43,67,48,93,67,67,59,84,60,34,51,46,63,70,26,52,30,55,46,59,68,67,48,56,70,83,52,40,31,58,36,37,30,56,23,60,92,42,51,66,46,80,66,57,74,78,50,55,89,49,47,68,46,54,56,39,53,58,22,60,52,43,33,38,14,44,41,44,70,27,64,33,32,36,34,44,56,49,52,75,50,48,62,43,72,30,14,78,70,32,28,34,43,32,21,28,54,48,41,88,59,100,49,87,33,17,62,68,49,39,45,71,42,61,50,54,88,82,47,50,65,86,56,51,55,96,57,38,43,52,39,64,47,64,59,40,39,71,53,49,50,52,54,48,52,53,51,48,51,54,53,52,51,52,52,50,50,54,53,52,54,57,55,67,72,99,111,67,68,56,51,53,46,26,73,74,57,29,66,66,45,42,53,41,46,52,48,31,22,23,70,54,45,84,46,77,70,19,55,71,35,39,81,45,29,61,55,46,39,62,68,46,46,48,52,48,48,51,51,48,47,61,59,46,63,65,60,66,78,40,36,29,32,32,55,50,40,22,54,73,40,71,81,53,50,63,47,55,56,47,51,33,37,44,52,41,51,22,56,73,70,69,34,83,33,45,35,38,35,38,29,35,15,84,56,92,45,29,45,86,66,57,69,73,54,36,72,74,52,35,70,56,50,46,55,48,30,44,59,57,46,59,66,45,48,57,66,26,39,85,60,79,49,21,40,33,40,39,66,35,56,50,56,45,49,62,54,50,74,64,42,77,40,46,34,42,78,80,56,34,87,84,51,58,56,64,74,58,65,43,67,37,70,73,36,70,82,36,51,52,40,43,54,41,73,44,30,35,51,53,44,47,51,36,40,61,75,66,38,72,90,30,44,32,35,35,39,45,42,44,66,50,90,68,67,59,85,61,34,52,48,62,68,27,52,31,54,46,59,68,67,48,56,70,83,54,42,31,59,35,35,30,55,22,59,92,43,51,65,46,82,64,57,75,78,51,56,87,49,48,70,48,54,56,38,56,60,20,61,51,43,33,37,15,44,42,44,70,26,64,33,32,37,32,46,58,50,52,74,50,48,61,44,72,31,13,77,70,32,27,34,44,33,20,30,55,48,42,90,56,100,48,86,34,16,64,67,49,38,44,70,44,61,51,54,87,83,46,50,64,85,57,51,56,95,58,38,44,49,38,64,46,67,59,39,39,70,53,50,49,51,54,46,52,54,50,49,52,54,53,51,51,51,52,50,51,54,53,50,53,59,54,66,74,99

Secondary structure (DSSP, 8-state):
-HHHHHHHHHH-HHHHHHHHHHHHHS--SHHHHHTGGGHHHHIIIIIHHHHHHHHHHHTT-TTSEEEEEEETTTS-SSTHHHHHHHHHHHHHHHTT-SEEEEEEE-BTBTBB----HHHHHHS-HHHHHHHIIIIITTGGGGSSS--EEEE-SSHHHHHHHHTT-SEEESTT--SSS-----HHHHTT-SS-------HHHHHHHHHHHHHHTTTPEEEEEE----SSSGGGS--HHHHHHHHHHS-TTTEEEEEE--GGGTTSPPPGGGTTSEE-THHHH-HHHHHHHHHHSSEEEEES-GGGHHHHT-TT--EEEE----SSSSTTSHHHHHHTT--TT---TT--TTEEE--S---HHHHHHHHHHHHHHHHHHHHHHHHHHHH--/-HHHHHHHHHH-HHHHHHHHHHHHHS--SHHHHHTGGGHHHHIIIIIHHHHHHHHHHHTT-TTSEEEEEEETTTS-SSTHHHHHHHHHHHHHHHTT-SEEEEEEE-BTBTBB----HHHHHHS-HHHHHHHIIIIITTGGGGSSS--EEEE-SSHHHHHHHHTT-SEEESTT--SSS-----HHHHTT-SS-------HHHHHHHHHHHHHHTTTPEEEEEE----SSSGGGS--HHHHHHHHHHS-TTTEEEEEE--GGGTTSPPPGGGTTSEE-THHHH-HHHHHHHHHHSSEEEEES-GGGHHHHT-TT--EEEE----SSSSTTSHHHHHHTT--TT---TT--TTEEE--S---HHHHHHHHHHHHHHHHHHHHHHHHHHHH--

Sequence (778 aa):
MIAIRTKIKAQGWRWFMRRVLREILQPVTKTGKYLKPFKFAIYVLLCKPMDIINYRRSKKNPTDTLYFFYDLEVEPITYNFCWALAIAEARRKEHRLSQLKIIIVPGLSQGLRKEDSEYQTIINDAARWWRIYSILLPMPMLLPNQPSLHFCASREEALMIKKEARYRYPDNYNITFPTTHQTKDGLKYKDFMSFRATSQARAYVSEWLEQRANHRKVIVITLRQYDYTLERNSNITAWAAFAKKLNKKEFFVVIIPDTEKAFHNPPEPLQEFMHFEAACWNMGLRAALYELAYLNLGVNNGPMSLCWLNAHTRYITFKMIVKEQSAATLENMLKIGFRLNQTPPFANQFQRWVWKDDEEEIISREFDSMYALLENKNSRQKQSSNTIMMIAIRTKIKAQGWRWFMRRVLREILQPVTKTGKYLKPFKFAIYVLLCKPMDIINYRRSKKNPTDTLYFFYDLEVEPITYNFCWALAIAEARRKEHRLSQLKIIIVPGLSQGLRKEDSEYQTIINDAARWWRIYSILLPMPMLLPNQPSLHFCASREEALMIKKEARYRYPDNYNITFPTTHQTKDGLKYKDFMSFRATSQARAYVSEWLEQRANHRKVIVITLRQYDYTLERNSNITAWAAFAKKLNKKEFFVVIIPDTEKAFHNPPEPLQEFMHFEAACWNMGLRAALYELAYLNLGVNNGPMSLCWLNAHTRYITFKMIVKEQSAATLENMLKIGFRLNQTPPFANQFQRWVWKDDEEEIISREFDSMYALLENKNSRQKQSSNTIM

Radius of gyration: 27.66 Å; Cα contacts (8 Å, |Δi|>4): 1351; chains: 2; bounding box: 66×79×79 Å

Organism: Coxiella burnetii (strain RSA 493 / Nine Mile phase I) (NCBI:txid227377)